Protein AF-A0A3M1NI95-F1 (afdb_monomer)

Nearest PDB structures (foldseek):
  4edh-assembly1_B  TM=8.062E-01  e=1.170E-06  Pseudomonas aeruginosa PAO1
  1w2h-assembly1_B  TM=7.135E-01  e=4.133E-06  Mycobacterium tuberculosis
  1w2g-assembly1_B  TM=7.430E-01  e=1.051E-05  Mycobacterium tuberculosis
  1n5l-assembly1_B  TM=7.198E-01  e=1.721E-05  Mycobacterium tuberculosis
  1g3u-assembly1_A  TM=6.664E-01  e=3.513E-05  Mycobacterium tuberculosis

Mean predicted aligned error: 12.53 Å

Sequence (390 aa):
MKERPNIYFAAPVSAKGDNDLARRVIRLLSKYGNVLTRHIGRKDVREFEARNRVRGVNIHDRDIDEWLLGRADCLVALNAYPSDGKGYEIAIATREKKIPTLLLYPEGMRTSWLLEDSPSPYLMIRTYSDRTLPEVIQRFFDLRMGSNVLKNLVMVDGTDVSGKGTIIDHFGSLARERGQTVFDMRSFQKEHKVYPEEWLLEPFDVILACEPTYAGVGNDIRREKIAQNSRRYTAEEVAETFSADRATLYRRVWIPNQEKAGFVERGVSTSLAYQIIQAQFQGEELSEEKVMSLAGNRLALNNPPGLLIITTCDPEEIMRRMSSREKQDNCIFETAEFQAALVERYRSPDFARIFEDRGTKVAYIDTTSQVIPDTKRAAQEILDRYIKNF

Solvent-accessible surface area (backbone atoms only — not comparable to full-atom values): 21377 Å² total; per-residue (Å²): 126,88,79,62,46,28,28,34,55,44,64,60,93,50,101,83,46,60,36,64,58,45,35,51,50,51,60,58,48,50,77,70,23,43,57,73,46,59,61,66,32,37,92,55,35,66,64,49,50,54,53,39,45,76,72,68,49,55,62,61,56,46,52,46,50,52,37,47,70,64,55,37,57,28,38,40,35,48,49,82,56,93,55,85,62,57,62,55,54,50,46,44,37,42,68,74,67,59,26,44,29,42,40,40,28,43,65,94,62,81,79,56,64,74,65,73,70,46,84,49,93,30,61,44,81,45,71,28,49,91,82,43,42,66,56,54,53,48,50,48,39,44,73,67,73,35,52,45,44,29,64,42,26,36,32,31,36,62,58,80,92,35,50,45,67,62,46,49,54,46,54,58,46,53,40,44,77,71,73,43,41,72,41,53,48,50,59,50,10,63,74,68,46,44,78,80,57,67,80,76,51,65,85,37,48,29,41,37,44,44,56,70,34,52,22,64,56,11,35,48,38,58,69,57,76,73,31,98,59,95,77,85,76,55,34,64,60,52,44,52,49,54,18,53,30,44,39,49,50,40,65,66,47,51,68,78,45,51,87,31,34,31,38,27,33,38,50,64,68,47,49,72,42,52,30,43,54,43,10,60,78,70,75,47,94,63,55,68,68,58,60,46,63,34,72,17,29,39,50,43,60,48,40,22,38,26,30,38,37,39,26,37,51,47,48,68,59,40,50,55,61,50,65,76,39,85,84,72,90,84,52,73,78,76,37,64,69,46,44,38,52,46,46,53,46,72,69,32,67,70,55,49,44,67,41,44,79,34,65,21,42,77,45,78,44,76,42,57,95,54,54,71,71,56,55,47,50,54,51,48,58,51,43,59,70,73,48,76,84,118

Radius of gyration: 24.83 Å; Cα contacts (8 Å, |Δi|>4): 636; chains: 1; bounding box: 57×44×72 Å

Structure (mmCIF, N/CA/C/O backbone):
data_AF-A0A3M1NI95-F1
#
_entry.id   AF-A0A3M1NI95-F1
#
loop_
_atom_site.group_PDB
_atom_site.id
_atom_sit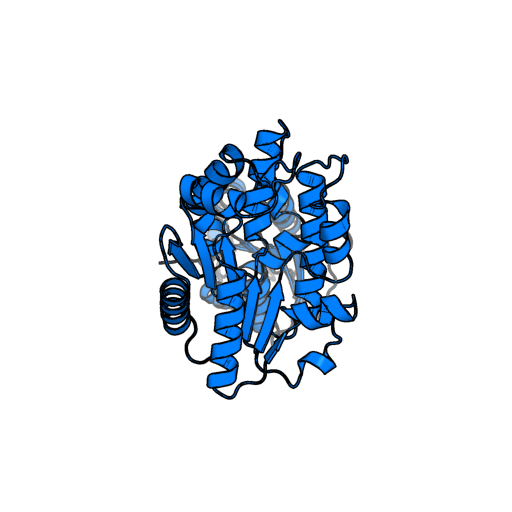e.type_symbol
_atom_site.label_atom_id
_atom_site.label_alt_id
_atom_site.label_comp_id
_atom_site.label_asym_id
_atom_site.label_entity_id
_atom_site.label_seq_id
_atom_site.pdbx_PDB_ins_code
_atom_site.Cartn_x
_atom_site.Cartn_y
_atom_site.Cartn_z
_atom_site.occupancy
_atom_site.B_iso_or_equiv
_atom_site.auth_seq_id
_atom_site.auth_comp_id
_atom_site.auth_asym_id
_atom_site.auth_atom_id
_atom_site.pdbx_PDB_model_num
ATOM 1 N N . MET A 1 1 ? -7.270 9.181 -18.927 1.00 31.56 1 MET A N 1
ATOM 2 C CA . MET A 1 1 ? -6.742 7.850 -19.313 1.00 31.56 1 MET A CA 1
ATOM 3 C C . MET A 1 1 ? -5.409 7.696 -18.611 1.00 31.56 1 MET A C 1
ATOM 5 O O . MET A 1 1 ? -4.652 8.653 -18.666 1.00 31.56 1 MET A O 1
ATOM 9 N N . LYS A 1 2 ? -5.138 6.581 -17.920 1.00 45.91 2 LYS A N 1
ATOM 10 C CA . LYS A 1 2 ? -3.825 6.372 -17.285 1.00 45.91 2 LYS A CA 1
ATOM 11 C C . LYS A 1 2 ? -2.769 6.412 -18.393 1.00 45.91 2 LYS A C 1
ATOM 13 O O . LYS A 1 2 ? -2.905 5.676 -19.375 1.00 45.91 2 LYS A O 1
ATOM 18 N N . GLU A 1 3 ? -1.824 7.338 -18.301 1.00 61.62 3 GLU A N 1
ATOM 19 C CA . GLU A 1 3 ? -0.810 7.512 -19.336 1.00 61.62 3 GLU A CA 1
ATOM 20 C C . GLU A 1 3 ? 0.040 6.236 -19.397 1.00 61.62 3 GLU A C 1
ATOM 22 O O . GLU A 1 3 ? 0.391 5.652 -18.371 1.00 61.62 3 GLU A O 1
ATOM 27 N N . ARG A 1 4 ? 0.256 5.709 -20.606 1.00 80.69 4 ARG A N 1
ATOM 28 C CA . ARG A 1 4 ? 1.030 4.475 -20.785 1.00 80.69 4 ARG A CA 1
ATOM 29 C C . ARG A 1 4 ? 2.500 4.776 -20.473 1.00 80.69 4 ARG A C 1
ATOM 31 O O . ARG A 1 4 ? 3.005 5.735 -21.053 1.00 80.69 4 ARG A O 1
ATOM 38 N N . PRO A 1 5 ? 3.198 3.952 -19.667 1.00 88.94 5 PRO A N 1
ATOM 39 C CA . PRO A 1 5 ? 4.569 4.244 -19.268 1.00 88.94 5 PRO A CA 1
ATOM 40 C C . PRO A 1 5 ? 5.492 4.315 -20.484 1.00 88.94 5 PRO A C 1
ATOM 42 O O . PRO A 1 5 ? 5.379 3.509 -21.413 1.00 88.94 5 PRO A O 1
ATOM 45 N N . ASN A 1 6 ? 6.429 5.249 -20.475 1.00 95.44 6 ASN A N 1
ATOM 46 C CA . ASN A 1 6 ? 7.525 5.316 -21.422 1.00 95.44 6 ASN A CA 1
ATOM 47 C C . ASN A 1 6 ? 8.596 4.288 -21.038 1.00 95.44 6 ASN A C 1
ATOM 49 O O . ASN A 1 6 ? 9.138 4.297 -19.935 1.00 95.44 6 ASN A O 1
ATOM 53 N N . ILE A 1 7 ? 8.916 3.393 -21.965 1.00 97.06 7 ILE A N 1
ATOM 54 C CA . ILE A 1 7 ? 9.865 2.302 -21.758 1.00 97.06 7 ILE A CA 1
ATOM 55 C C . ILE A 1 7 ? 11.147 2.638 -22.515 1.00 97.06 7 ILE A C 1
ATOM 57 O O . ILE A 1 7 ? 11.141 2.710 -23.750 1.00 97.06 7 ILE A O 1
ATOM 61 N N . TYR A 1 8 ? 12.252 2.798 -21.794 1.00 97.38 8 TYR A N 1
ATOM 62 C CA . TYR A 1 8 ? 13.577 2.832 -22.401 1.00 97.38 8 TYR A CA 1
ATOM 63 C C . TYR A 1 8 ? 14.046 1.395 -22.637 1.00 97.38 8 TYR A C 1
ATOM 65 O O . TYR A 1 8 ? 14.264 0.635 -21.694 1.00 97.38 8 TYR A O 1
ATOM 73 N N . PHE A 1 9 ? 14.152 0.982 -23.898 1.00 95.94 9 PHE A N 1
ATOM 74 C CA . PHE A 1 9 ? 14.623 -0.355 -24.249 1.00 95.94 9 PHE A CA 1
ATOM 75 C C . PHE A 1 9 ? 16.087 -0.294 -24.690 1.00 95.94 9 PHE A C 1
ATOM 77 O O . PHE A 1 9 ? 16.399 0.375 -25.670 1.00 95.94 9 PHE A O 1
ATOM 84 N N . ALA A 1 10 ? 16.970 -1.006 -23.997 1.00 92.81 10 ALA A N 1
ATOM 85 C CA . ALA A 1 10 ? 18.390 -1.081 -24.324 1.00 92.81 10 ALA A CA 1
ATOM 86 C C . ALA A 1 10 ? 18.716 -2.449 -24.934 1.00 92.81 10 ALA A C 1
ATOM 88 O O . ALA A 1 10 ? 18.444 -3.489 -24.333 1.00 92.81 10 ALA A O 1
ATOM 89 N N . ALA A 1 11 ? 19.321 -2.483 -26.119 1.00 88.88 11 ALA A N 1
ATOM 90 C CA . ALA A 1 11 ? 19.783 -3.720 -26.748 1.00 88.88 11 ALA A CA 1
ATOM 91 C C . ALA A 1 11 ? 21.025 -3.447 -27.613 1.00 88.88 11 ALA A C 1
ATOM 93 O O . ALA A 1 11 ? 21.225 -2.319 -28.061 1.00 88.88 11 ALA A O 1
ATOM 94 N N . PRO A 1 12 ? 21.890 -4.450 -27.848 1.00 77.31 12 PRO A N 1
ATOM 95 C CA . PRO A 1 12 ? 23.127 -4.237 -28.588 1.00 77.31 12 PRO A CA 1
ATOM 96 C C . PRO A 1 12 ? 22.855 -3.892 -30.060 1.00 77.31 12 PRO A C 1
ATOM 98 O O . PRO A 1 12 ? 22.211 -4.655 -30.775 1.00 77.31 12 PRO A O 1
ATOM 101 N N . VAL A 1 13 ? 23.444 -2.790 -30.532 1.00 72.44 13 VAL A N 1
ATOM 102 C CA . VAL A 1 13 ? 23.432 -2.348 -31.940 1.00 72.44 13 VAL A CA 1
ATOM 103 C C . VAL A 1 13 ? 24.677 -2.903 -32.674 1.00 72.44 13 VAL A C 1
ATOM 105 O O . VAL A 1 13 ? 25.502 -2.177 -33.239 1.00 72.44 13 VAL A O 1
ATOM 108 N N . SER A 1 14 ? 24.905 -4.221 -32.614 1.00 58.75 14 SER A N 1
ATOM 109 C CA . SER A 1 14 ? 26.115 -4.868 -33.167 1.00 58.75 14 SER A CA 1
ATOM 110 C C . SER A 1 14 ? 25.883 -5.522 -34.544 1.00 58.75 14 SER A C 1
ATOM 112 O O . SER A 1 14 ? 24.751 -5.774 -34.938 1.00 58.75 14 SER A O 1
ATOM 114 N N . ALA A 1 15 ? 26.960 -5.818 -35.293 1.00 49.28 15 ALA A N 1
ATOM 115 C CA . ALA A 1 15 ? 26.909 -6.431 -36.635 1.00 49.28 15 ALA A CA 1
ATOM 116 C C . ALA A 1 15 ? 26.359 -7.871 -36.634 1.00 49.28 15 ALA A C 1
ATOM 118 O O . ALA A 1 15 ? 26.000 -8.396 -37.681 1.00 49.28 15 ALA A O 1
ATOM 119 N N . LYS A 1 16 ? 26.332 -8.507 -35.455 1.00 52.06 16 LYS A N 1
ATOM 120 C CA . LYS A 1 16 ? 25.812 -9.858 -35.200 1.00 52.06 16 LYS A CA 1
ATOM 121 C C . LYS A 1 16 ? 24.515 -9.833 -34.376 1.00 52.06 16 LYS A C 1
ATOM 123 O O . LYS A 1 16 ? 24.073 -10.874 -33.904 1.00 52.06 16 LYS A O 1
ATOM 128 N N . GLY A 1 17 ? 23.948 -8.647 -34.140 1.00 55.38 17 GLY A N 1
ATOM 129 C CA . GLY A 1 17 ? 22.738 -8.480 -33.348 1.00 55.38 17 GLY A CA 1
ATOM 130 C C . GLY A 1 17 ? 21.548 -9.121 -34.049 1.00 55.38 17 GLY A C 1
ATOM 131 O O . GLY A 1 17 ? 21.257 -8.815 -35.205 1.00 55.38 17 GLY A O 1
ATOM 132 N N . ASP A 1 18 ? 20.856 -10.006 -33.338 1.00 64.88 18 ASP A N 1
ATOM 133 C CA . ASP A 1 18 ? 19.579 -10.540 -33.785 1.00 64.88 18 ASP A CA 1
ATOM 134 C C . ASP A 1 18 ? 18.522 -9.425 -33.695 1.00 64.88 18 ASP A C 1
ATOM 136 O O . ASP A 1 18 ? 17.809 -9.257 -32.698 1.00 64.88 18 ASP A O 1
ATOM 140 N N . ASN A 1 19 ? 18.457 -8.609 -34.750 1.00 75.38 19 ASN A N 1
ATOM 141 C CA . ASN A 1 19 ? 17.463 -7.551 -34.882 1.00 75.38 19 ASN A CA 1
ATOM 142 C C . ASN A 1 19 ? 16.031 -8.123 -34.815 1.00 75.38 19 ASN A C 1
ATOM 144 O O . ASN A 1 19 ? 15.095 -7.375 -34.524 1.00 75.38 19 ASN A O 1
ATOM 148 N N . ASP A 1 20 ? 15.830 -9.424 -35.060 1.00 84.88 20 ASP A N 1
ATOM 149 C CA . ASP A 1 20 ? 14.523 -10.071 -34.951 1.00 84.88 20 ASP A CA 1
ATOM 150 C C . ASP A 1 20 ? 14.140 -10.295 -33.484 1.00 84.88 20 ASP A C 1
ATOM 152 O O . ASP A 1 20 ? 12.997 -10.001 -33.106 1.00 84.88 20 ASP A O 1
ATOM 156 N N . LEU A 1 21 ? 15.091 -10.688 -32.632 1.00 87.69 21 LEU A N 1
ATOM 157 C CA . LEU A 1 21 ? 14.898 -10.744 -31.181 1.00 87.69 21 LEU A CA 1
ATOM 158 C C . LEU A 1 21 ? 14.604 -9.354 -30.599 1.00 87.69 21 LEU A C 1
ATOM 160 O O . LEU A 1 21 ? 13.631 -9.196 -29.857 1.00 87.69 21 LEU A O 1
ATOM 164 N N . ALA A 1 22 ? 15.365 -8.323 -30.984 1.00 89.94 22 ALA A N 1
ATOM 165 C CA . ALA A 1 22 ? 15.102 -6.948 -30.548 1.00 89.94 22 ALA A CA 1
ATOM 166 C C . ALA A 1 22 ? 13.694 -6.478 -30.967 1.00 89.94 22 ALA A C 1
ATOM 168 O O . ALA A 1 22 ? 12.934 -5.975 -30.135 1.00 89.94 22 ALA A O 1
ATOM 169 N N . ARG A 1 23 ? 13.275 -6.723 -32.222 1.00 91.38 23 ARG A N 1
ATOM 170 C CA . ARG A 1 23 ? 11.891 -6.449 -32.672 1.00 91.38 23 ARG A CA 1
ATOM 171 C C . ARG A 1 23 ? 10.854 -7.223 -31.879 1.00 91.38 23 ARG A C 1
ATOM 173 O O . ARG A 1 23 ? 9.775 -6.698 -31.603 1.00 91.38 23 ARG A O 1
ATOM 180 N N . ARG A 1 24 ? 11.119 -8.491 -31.568 1.00 92.25 24 ARG A N 1
ATOM 181 C CA . ARG A 1 24 ? 10.205 -9.326 -30.786 1.00 92.25 24 ARG A CA 1
ATOM 182 C C . ARG A 1 24 ? 10.018 -8.755 -29.385 1.00 92.25 24 ARG A C 1
ATOM 184 O O . ARG A 1 24 ? 8.871 -8.605 -28.970 1.00 92.25 24 ARG A O 1
ATOM 191 N N . VAL A 1 25 ? 11.099 -8.374 -28.707 1.00 93.94 25 VAL A N 1
ATOM 192 C CA . VAL A 1 25 ? 11.025 -7.730 -27.389 1.00 93.94 25 VAL A CA 1
ATOM 193 C C . VAL A 1 25 ? 10.276 -6.401 -27.482 1.00 93.94 25 VAL A C 1
ATOM 195 O O . VAL A 1 25 ? 9.321 -6.209 -26.738 1.00 93.94 25 VAL A O 1
ATOM 198 N N . ILE A 1 26 ? 10.581 -5.538 -28.456 1.00 95.38 26 ILE A N 1
ATOM 199 C CA . ILE A 1 26 ? 9.852 -4.271 -28.663 1.00 95.38 26 ILE A CA 1
ATOM 200 C C . ILE A 1 26 ? 8.344 -4.506 -28.854 1.00 95.38 26 ILE A C 1
ATOM 202 O O . ILE A 1 26 ? 7.532 -3.772 -28.286 1.00 95.38 26 ILE A O 1
ATOM 206 N N . ARG A 1 27 ? 7.944 -5.543 -29.605 1.00 95.31 27 ARG A N 1
ATOM 207 C CA . ARG A 1 27 ? 6.526 -5.920 -29.768 1.00 95.31 27 ARG A CA 1
ATOM 208 C C . ARG A 1 27 ? 5.880 -6.360 -28.455 1.00 95.31 27 ARG A C 1
ATOM 210 O O . ARG A 1 27 ? 4.727 -6.012 -28.217 1.00 95.31 27 ARG A O 1
ATOM 217 N N . LEU A 1 28 ? 6.596 -7.108 -27.613 1.00 95.38 28 LEU A N 1
ATOM 218 C CA . LEU A 1 28 ? 6.112 -7.491 -26.283 1.00 95.38 28 LEU A CA 1
ATOM 219 C C . LEU A 1 28 ? 5.969 -6.262 -25.375 1.00 95.38 28 LEU A C 1
ATOM 221 O O . LEU A 1 28 ? 4.907 -6.066 -24.794 1.00 95.38 28 LEU A O 1
ATOM 225 N N . LEU A 1 29 ? 6.988 -5.403 -25.322 1.00 96.12 29 LEU A N 1
ATOM 226 C CA . LEU A 1 29 ? 7.007 -4.184 -24.505 1.00 96.12 29 LEU A CA 1
ATOM 227 C C . LEU A 1 29 ? 5.915 -3.185 -24.904 1.00 96.12 29 LEU A C 1
ATOM 229 O O . LEU A 1 29 ? 5.295 -2.568 -24.043 1.00 96.12 29 LEU A O 1
ATOM 233 N N . SER A 1 30 ? 5.608 -3.085 -26.199 1.00 94.62 30 SER A N 1
ATOM 234 C CA . SER A 1 30 ? 4.565 -2.187 -26.721 1.00 94.62 30 SER A CA 1
ATOM 235 C C . SER A 1 30 ? 3.151 -2.516 -26.213 1.00 94.62 30 SER A C 1
ATOM 237 O O . SER A 1 30 ? 2.248 -1.686 -26.331 1.00 94.62 30 SER A O 1
ATOM 239 N N . LYS A 1 31 ? 2.936 -3.714 -25.648 1.00 92.00 31 LYS A N 1
ATOM 240 C CA . LYS A 1 31 ? 1.683 -4.070 -24.963 1.00 92.00 31 LYS A CA 1
ATOM 241 C C . LYS A 1 31 ? 1.523 -3.332 -23.630 1.00 92.00 31 LYS A C 1
ATOM 243 O O . LYS A 1 31 ? 0.394 -3.053 -23.240 1.00 92.00 31 LYS A O 1
ATOM 248 N N . TYR A 1 32 ? 2.634 -3.006 -22.971 1.00 88.12 32 TYR A N 1
ATOM 249 C CA . TYR A 1 32 ? 2.670 -2.422 -21.629 1.00 88.12 32 TYR A CA 1
ATOM 250 C C . TYR A 1 32 ? 2.889 -0.909 -21.639 1.00 88.12 32 TYR A C 1
ATOM 252 O O . TYR A 1 32 ? 2.417 -0.225 -20.738 1.00 88.12 32 TYR A O 1
ATOM 260 N N . GLY A 1 33 ? 3.562 -0.365 -22.657 1.00 91.00 33 GLY A N 1
ATOM 261 C CA . GLY A 1 33 ? 3.928 1.048 -22.666 1.00 91.00 33 GLY A CA 1
ATOM 262 C C . GLY A 1 33 ? 4.409 1.583 -24.011 1.00 91.00 33 GLY A C 1
ATOM 263 O O . GLY A 1 33 ? 4.447 0.880 -25.024 1.00 91.00 33 GLY A O 1
ATOM 264 N N . ASN A 1 34 ? 4.776 2.860 -24.022 1.00 94.56 34 ASN A N 1
ATOM 265 C CA . ASN A 1 34 ? 5.398 3.517 -25.156 1.00 94.56 34 ASN A CA 1
ATOM 266 C C . ASN A 1 34 ? 6.912 3.261 -25.163 1.00 94.56 34 ASN A C 1
ATOM 268 O O . ASN A 1 34 ? 7.656 3.882 -24.416 1.00 94.56 34 ASN A O 1
ATOM 272 N N . VAL A 1 35 ? 7.394 2.377 -26.036 1.00 96.75 35 VAL A N 1
ATOM 273 C CA . VAL A 1 35 ? 8.843 2.173 -26.194 1.00 96.75 35 VAL A CA 1
ATOM 274 C C . VAL A 1 35 ? 9.465 3.412 -26.855 1.00 96.75 35 VAL A C 1
ATOM 276 O O . VAL A 1 35 ? 9.059 3.762 -27.964 1.00 96.75 35 VAL A O 1
ATOM 279 N N . LEU A 1 36 ? 10.427 4.064 -26.196 1.00 95.94 36 LEU A N 1
ATOM 280 C CA . LEU A 1 36 ? 11.111 5.268 -26.699 1.00 95.94 36 LEU A CA 1
ATOM 281 C C . LEU A 1 36 ? 12.119 4.916 -27.805 1.00 95.94 36 LEU A C 1
ATOM 283 O O . LEU A 1 36 ? 12.178 5.550 -28.855 1.00 95.94 36 LEU A O 1
ATOM 287 N N . THR A 1 37 ? 12.840 3.814 -27.623 1.00 93.88 37 THR A N 1
ATOM 288 C CA . THR A 1 37 ? 13.950 3.371 -28.478 1.00 93.88 37 THR A CA 1
ATOM 289 C C . THR A 1 37 ? 13.526 2.331 -29.528 1.00 93.88 37 THR A C 1
ATOM 291 O O . THR A 1 37 ? 14.266 1.411 -29.875 1.00 93.88 37 THR A O 1
ATOM 294 N N . ARG A 1 38 ? 12.312 2.451 -30.095 1.00 92.25 38 ARG A N 1
ATOM 295 C CA . ARG A 1 38 ? 11.772 1.478 -31.085 1.00 92.25 38 ARG A CA 1
ATOM 296 C C . ARG A 1 38 ? 12.671 1.274 -32.304 1.00 92.25 38 ARG A C 1
ATOM 298 O O . ARG A 1 38 ? 12.636 0.209 -32.920 1.00 92.25 38 ARG A O 1
ATOM 305 N N . HIS A 1 39 ? 13.445 2.295 -32.670 1.00 90.12 39 HIS A N 1
ATOM 306 C CA . HIS A 1 39 ? 14.356 2.264 -33.811 1.00 90.12 39 HIS A CA 1
ATOM 307 C C . HIS A 1 39 ? 15.451 1.191 -33.661 1.00 90.12 39 HIS A C 1
ATOM 309 O O . HIS A 1 39 ? 15.935 0.704 -34.679 1.00 90.12 39 HIS A O 1
ATOM 315 N N . ILE A 1 40 ? 15.758 0.733 -32.439 1.00 89.31 40 ILE A N 1
ATOM 316 C CA . ILE A 1 40 ? 16.701 -0.370 -32.186 1.00 89.31 40 ILE A CA 1
ATOM 317 C C . ILE A 1 40 ? 16.257 -1.672 -32.867 1.00 89.31 40 ILE A C 1
ATOM 319 O O . ILE A 1 40 ? 17.081 -2.474 -33.291 1.00 89.31 40 ILE A O 1
ATOM 323 N N . GLY A 1 41 ? 14.950 -1.879 -33.047 1.00 87.75 41 GLY A N 1
ATOM 324 C CA . GLY A 1 41 ? 14.437 -3.034 -33.780 1.00 87.75 41 GLY A CA 1
ATOM 325 C C . GLY A 1 41 ? 14.644 -2.953 -35.296 1.00 87.75 41 GLY A C 1
ATOM 326 O O . GLY A 1 41 ? 14.310 -3.897 -36.006 1.00 87.75 41 GLY A O 1
ATOM 327 N N . ARG A 1 42 ? 15.122 -1.849 -35.871 1.00 88.50 42 ARG A N 1
ATOM 328 C CA . ARG A 1 42 ? 15.210 -1.713 -37.333 1.00 88.50 42 ARG A CA 1
ATOM 329 C C . ARG A 1 42 ? 16.228 -2.685 -37.936 1.00 88.50 42 ARG A C 1
ATOM 331 O O . ARG A 1 42 ? 17.260 -2.965 -37.344 1.00 88.50 42 ARG A O 1
ATOM 338 N N . LYS A 1 43 ? 15.943 -3.192 -39.145 1.00 85.19 43 LYS A N 1
ATOM 339 C CA . LYS A 1 43 ? 16.938 -3.959 -39.925 1.00 85.19 43 LYS A CA 1
ATOM 340 C C . LYS A 1 43 ? 18.146 -3.085 -40.273 1.00 85.19 43 LYS A C 1
ATOM 342 O O . LYS A 1 43 ? 19.265 -3.569 -40.214 1.00 85.19 43 LYS A O 1
ATOM 347 N N . ASP A 1 44 ? 17.885 -1.814 -40.579 1.00 87.25 44 ASP A N 1
ATOM 348 C CA . ASP A 1 44 ? 18.850 -0.784 -40.970 1.00 87.25 44 ASP A CA 1
ATOM 349 C C . ASP A 1 44 ? 19.266 0.120 -39.792 1.00 87.25 44 ASP A C 1
ATOM 351 O O . ASP A 1 44 ? 19.529 1.305 -39.985 1.00 87.25 44 ASP A O 1
ATOM 355 N N . VAL A 1 45 ? 19.246 -0.378 -38.544 1.00 87.00 45 VAL A N 1
ATOM 356 C CA . VAL A 1 45 ? 19.486 0.460 -37.348 1.00 87.00 45 VAL A CA 1
ATOM 357 C C . VAL A 1 45 ? 20.835 1.188 -37.407 1.00 87.00 45 VAL A C 1
ATOM 359 O O . VAL A 1 45 ? 20.940 2.338 -36.992 1.00 87.00 45 VAL A O 1
ATOM 362 N N . ARG A 1 46 ? 21.860 0.569 -37.998 1.00 84.19 46 ARG A N 1
ATOM 363 C CA . ARG A 1 46 ? 23.195 1.167 -38.127 1.00 84.19 46 ARG A CA 1
ATOM 364 C C . ARG A 1 46 ? 23.220 2.295 -39.143 1.00 84.19 46 ARG A C 1
ATOM 366 O O . ARG A 1 46 ? 23.741 3.364 -38.846 1.00 84.19 46 ARG A O 1
ATOM 373 N N . GLU A 1 47 ? 22.639 2.082 -40.317 1.00 88.00 47 GLU A N 1
ATOM 374 C CA . GLU A 1 47 ? 22.515 3.112 -41.347 1.00 88.00 47 GLU A CA 1
ATOM 375 C C . GLU A 1 47 ? 21.588 4.239 -40.883 1.00 88.00 47 GLU A C 1
ATOM 377 O O . GLU A 1 47 ? 21.767 5.401 -41.248 1.00 88.00 47 GLU A O 1
ATOM 382 N N . PHE A 1 48 ? 20.579 3.914 -40.076 1.00 87.25 48 PHE A N 1
ATOM 383 C CA . PHE A 1 48 ? 19.720 4.889 -39.420 1.00 87.25 48 PHE A CA 1
ATOM 384 C C . PHE A 1 48 ? 20.517 5.768 -38.445 1.00 87.25 48 PHE A C 1
ATOM 386 O O . PHE A 1 48 ? 20.497 6.989 -38.600 1.00 87.25 48 PHE A O 1
ATOM 393 N N . GLU A 1 49 ? 21.285 5.181 -37.521 1.00 88.12 49 GLU A N 1
ATOM 394 C CA . GLU A 1 49 ? 22.095 5.966 -36.580 1.00 88.12 49 GLU A CA 1
ATOM 395 C C . GLU A 1 49 ? 23.235 6.724 -37.262 1.00 88.12 49 GLU A C 1
ATOM 397 O O . GLU A 1 49 ? 23.478 7.885 -36.943 1.00 88.12 49 GLU A O 1
ATOM 402 N N . ALA A 1 50 ? 23.890 6.135 -38.265 1.00 87.38 50 ALA A N 1
ATOM 403 C CA . ALA A 1 50 ? 24.912 6.829 -39.045 1.00 87.38 50 ALA A CA 1
ATOM 404 C C . ALA A 1 50 ? 24.342 8.080 -39.736 1.00 87.38 50 ALA A C 1
ATOM 406 O O . ALA A 1 50 ? 24.941 9.153 -39.663 1.00 87.38 50 ALA A O 1
ATOM 407 N N . ARG A 1 51 ? 23.149 7.979 -40.342 1.00 89.94 51 ARG A N 1
ATOM 408 C CA . ARG A 1 51 ? 22.457 9.134 -40.938 1.00 89.94 51 ARG A CA 1
ATOM 409 C C . ARG A 1 51 ? 22.082 10.188 -39.900 1.00 89.94 51 ARG A C 1
ATOM 411 O O . ARG A 1 51 ? 22.200 11.373 -40.198 1.00 89.94 51 ARG A O 1
ATOM 418 N N . ASN A 1 52 ? 21.648 9.784 -38.707 1.00 88.06 52 ASN A N 1
ATOM 419 C CA . ASN A 1 52 ? 21.335 10.722 -37.626 1.00 88.06 52 ASN A CA 1
ATOM 420 C C . ASN A 1 52 ? 22.581 11.489 -37.171 1.00 88.06 52 ASN A C 1
ATOM 422 O O . ASN A 1 52 ? 22.527 12.711 -37.064 1.00 88.06 52 ASN A O 1
ATOM 426 N N . ARG A 1 53 ? 23.721 10.807 -37.005 1.00 87.00 53 ARG A N 1
ATOM 427 C CA . ARG A 1 53 ? 24.992 11.462 -36.650 1.00 87.00 53 ARG A CA 1
ATOM 428 C C . ARG A 1 53 ? 25.435 12.467 -37.710 1.00 87.00 53 ARG A C 1
ATOM 430 O O . ARG A 1 53 ? 25.811 13.580 -37.367 1.00 87.00 53 ARG A O 1
ATOM 437 N N . VAL A 1 54 ? 25.327 12.114 -38.995 1.00 90.44 54 VAL A N 1
ATOM 438 C CA . VAL A 1 54 ? 25.625 13.042 -40.107 1.00 90.44 54 VAL A CA 1
ATOM 439 C C . VAL A 1 54 ? 24.697 14.263 -40.093 1.00 90.44 54 VAL A C 1
ATOM 441 O O . VAL A 1 54 ? 25.110 15.354 -40.470 1.00 90.44 54 VAL A O 1
ATOM 444 N N . ARG A 1 55 ? 23.456 14.108 -39.620 1.00 90.12 55 ARG A N 1
ATOM 445 C CA . ARG A 1 55 ? 22.487 15.203 -39.444 1.00 90.12 55 ARG A CA 1
ATOM 446 C C . ARG A 1 55 ? 22.686 16.010 -38.155 1.00 90.12 55 ARG A C 1
ATOM 448 O O . ARG A 1 55 ? 21.848 16.851 -37.851 1.00 90.12 55 ARG A O 1
ATOM 455 N N . GLY A 1 56 ? 23.767 15.767 -37.412 1.00 88.94 56 GLY A N 1
ATOM 456 C CA . GLY A 1 56 ? 24.103 16.502 -36.193 1.00 88.94 56 GLY A CA 1
ATOM 457 C C . GLY A 1 56 ? 23.418 15.990 -34.925 1.00 88.94 56 GLY A C 1
ATOM 458 O O . GLY A 1 56 ? 23.504 16.649 -33.896 1.00 88.94 56 GLY A O 1
ATOM 459 N N . VAL A 1 57 ? 22.754 14.828 -34.963 1.00 88.94 57 VAL A N 1
ATOM 460 C CA . VAL A 1 57 ? 22.174 14.231 -33.751 1.00 88.94 57 VAL A CA 1
ATOM 461 C C . VAL A 1 57 ? 23.297 13.699 -32.865 1.00 88.94 57 VAL A C 1
ATOM 463 O O . VAL A 1 57 ? 24.012 12.765 -33.249 1.00 88.94 57 VAL A O 1
ATOM 466 N N . ASN A 1 58 ? 23.413 14.257 -31.661 1.00 92.00 58 ASN A N 1
ATOM 467 C CA . ASN A 1 58 ? 24.193 13.653 -30.594 1.00 92.00 58 ASN A CA 1
ATOM 468 C C . ASN A 1 58 ? 23.380 12.507 -29.975 1.00 92.00 58 ASN A C 1
ATOM 470 O O . ASN A 1 58 ? 22.311 12.722 -29.411 1.00 92.00 58 ASN A O 1
ATOM 474 N N . ILE A 1 59 ? 23.865 11.274 -30.137 1.00 85.69 59 ILE A N 1
ATOM 475 C CA . ILE A 1 59 ? 23.168 10.079 -29.641 1.00 85.69 59 ILE A CA 1
ATOM 476 C C . ILE A 1 59 ? 23.160 10.057 -28.113 1.00 85.69 59 ILE A C 1
ATOM 478 O O . ILE A 1 59 ? 22.187 9.590 -27.540 1.00 85.69 59 ILE A O 1
ATOM 482 N N . HIS A 1 60 ? 24.213 10.558 -27.458 1.00 89.94 60 HIS A N 1
ATOM 483 C CA . HIS A 1 60 ? 24.265 10.570 -25.997 1.00 89.94 60 HIS A CA 1
ATOM 484 C C . HIS A 1 60 ? 23.187 11.503 -25.436 1.00 89.94 60 HIS A C 1
ATOM 486 O O . HIS A 1 60 ? 22.312 11.012 -24.735 1.00 89.94 60 HIS A O 1
ATOM 492 N N . ASP A 1 61 ? 23.153 12.770 -25.856 1.00 92.00 61 ASP A N 1
ATOM 493 C CA . ASP A 1 61 ? 22.150 13.740 -25.388 1.00 92.00 61 ASP A CA 1
ATOM 494 C C . ASP A 1 61 ? 20.714 13.251 -25.664 1.00 92.00 61 ASP A C 1
ATOM 496 O O . ASP A 1 61 ? 19.833 13.306 -24.809 1.00 92.00 61 ASP A O 1
ATOM 500 N N . ARG A 1 62 ? 20.467 12.685 -26.851 1.00 93.19 62 ARG A N 1
ATOM 501 C CA . ARG A 1 62 ? 19.147 12.146 -27.207 1.00 93.19 62 ARG A CA 1
ATOM 502 C C . ARG A 1 62 ? 18.761 10.938 -26.347 1.00 93.19 62 ARG A C 1
ATOM 504 O O . ARG A 1 62 ? 17.657 10.876 -25.809 1.00 93.19 62 ARG A O 1
ATOM 511 N N . ASP A 1 63 ? 19.628 9.936 -26.264 1.00 92.56 63 ASP A N 1
ATOM 512 C CA . ASP A 1 63 ? 19.281 8.660 -25.639 1.00 92.56 63 ASP A CA 1
ATOM 513 C C . ASP A 1 63 ? 19.322 8.773 -24.110 1.00 92.56 63 ASP A C 1
ATOM 515 O O . ASP A 1 63 ? 18.423 8.284 -23.422 1.00 92.56 63 ASP A O 1
ATOM 519 N N . ILE A 1 64 ? 20.324 9.462 -23.570 1.00 94.12 64 ILE A N 1
ATOM 520 C CA . ILE A 1 64 ? 20.513 9.627 -22.133 1.00 94.12 64 ILE A CA 1
ATOM 521 C C . ILE A 1 64 ? 19.689 10.793 -21.603 1.00 94.12 64 ILE A C 1
ATOM 523 O O . ILE A 1 64 ? 18.825 10.557 -20.761 1.00 94.12 64 ILE A O 1
ATOM 527 N N . ASP A 1 65 ? 19.892 12.016 -22.089 1.00 92.75 65 ASP A N 1
ATOM 528 C CA . ASP A 1 65 ? 19.263 13.190 -21.475 1.00 92.75 65 ASP A CA 1
ATOM 529 C C . ASP A 1 65 ? 17.782 13.290 -21.843 1.00 92.75 65 ASP A C 1
ATOM 531 O O . ASP A 1 65 ? 16.921 13.374 -20.963 1.00 92.75 65 ASP A O 1
ATOM 535 N N . GLU A 1 66 ? 17.442 13.217 -23.132 1.00 94.31 66 GLU A N 1
ATOM 536 C CA . GLU A 1 66 ? 16.050 13.384 -23.564 1.00 94.31 66 GLU A CA 1
ATOM 537 C C . GLU A 1 66 ? 15.189 12.154 -23.258 1.00 94.31 66 GLU A C 1
ATOM 539 O O . GLU A 1 66 ? 14.038 12.284 -22.826 1.00 94.31 66 GLU A O 1
ATOM 544 N N . TRP A 1 67 ? 15.690 10.945 -23.520 1.00 96.06 67 TRP A N 1
ATOM 545 C CA . TRP A 1 67 ? 14.882 9.730 -23.393 1.00 96.06 67 TRP A CA 1
ATOM 546 C C . TRP A 1 67 ? 15.000 9.090 -22.020 1.00 96.06 67 TRP A C 1
ATOM 548 O O . TRP A 1 67 ? 13.982 8.973 -21.328 1.00 96.06 67 TRP A O 1
ATOM 558 N N . LEU A 1 68 ? 16.196 8.659 -21.618 1.00 95.31 68 LEU A N 1
ATOM 559 C CA . LEU A 1 68 ? 16.367 7.932 -20.366 1.00 95.31 68 LEU A CA 1
ATOM 560 C C . LEU A 1 68 ? 16.079 8.830 -19.162 1.00 95.31 68 LEU A C 1
ATOM 562 O O . LEU A 1 68 ? 15.196 8.487 -18.381 1.00 95.31 68 LEU A O 1
ATOM 566 N N . LEU A 1 69 ? 16.746 9.977 -19.031 1.00 91.56 69 LEU A N 1
ATOM 567 C CA . LEU A 1 69 ? 16.576 10.938 -17.938 1.00 91.56 69 LEU A CA 1
ATOM 568 C C . LEU A 1 69 ? 15.280 11.738 -18.075 1.00 91.56 69 LEU A C 1
ATOM 570 O O . LEU A 1 69 ? 14.503 11.799 -17.121 1.00 91.56 69 LEU A O 1
ATOM 574 N N . GLY A 1 70 ? 14.975 12.249 -19.266 1.00 90.56 70 GLY A N 1
ATOM 575 C CA . GLY A 1 70 ? 13.835 13.139 -19.481 1.00 90.56 70 GLY A CA 1
ATOM 576 C C . GLY A 1 70 ? 12.465 12.459 -19.498 1.00 90.56 70 GLY A C 1
ATOM 577 O O . GLY A 1 70 ? 11.487 13.066 -19.070 1.00 90.56 70 GLY A O 1
ATOM 578 N N . ARG A 1 71 ? 12.353 11.215 -19.993 1.00 92.81 71 ARG A N 1
ATOM 579 C CA . ARG A 1 71 ? 11.032 10.647 -20.349 1.00 92.81 71 ARG A CA 1
ATOM 580 C C . ARG A 1 71 ? 10.737 9.239 -19.858 1.00 92.81 71 ARG A C 1
ATOM 582 O O . ARG A 1 71 ? 9.565 8.904 -19.757 1.00 92.81 71 ARG A O 1
ATOM 589 N N . ALA A 1 72 ? 11.741 8.399 -19.620 1.00 95.31 72 ALA A N 1
ATOM 590 C CA . ALA A 1 72 ? 11.516 6.988 -19.299 1.00 95.31 72 ALA A CA 1
ATOM 591 C C . ALA A 1 72 ? 10.914 6.775 -17.899 1.00 95.31 72 ALA A C 1
ATOM 593 O O . ALA A 1 72 ? 11.414 7.330 -16.928 1.00 95.31 72 ALA A O 1
ATOM 594 N N . ASP A 1 73 ? 9.915 5.907 -17.782 1.00 91.88 73 ASP A N 1
ATOM 595 C CA . ASP A 1 73 ? 9.342 5.466 -16.500 1.00 91.88 73 ASP A CA 1
ATOM 596 C C . ASP A 1 73 ? 9.944 4.133 -16.038 1.00 91.88 73 ASP A C 1
ATOM 598 O O . ASP A 1 73 ? 9.917 3.791 -14.859 1.00 91.88 73 ASP A O 1
ATOM 602 N N . CYS A 1 74 ? 10.493 3.359 -16.975 1.00 94.69 74 CYS A N 1
ATOM 603 C CA . CYS A 1 74 ? 11.227 2.131 -16.698 1.00 94.69 74 CYS A CA 1
ATOM 604 C C . CYS A 1 74 ? 12.247 1.829 -17.800 1.00 94.69 74 CYS A C 1
ATOM 606 O O . CYS A 1 74 ? 12.135 2.320 -18.930 1.00 94.69 74 CYS A O 1
ATOM 608 N N . LEU A 1 75 ? 13.225 0.987 -17.467 1.00 97.06 75 LEU A N 1
ATOM 609 C CA . LEU A 1 75 ? 14.227 0.476 -18.393 1.00 97.06 75 LEU A CA 1
ATOM 610 C C . LEU A 1 75 ? 14.083 -1.042 -18.561 1.00 97.06 75 LEU A C 1
ATOM 612 O O . LEU A 1 75 ? 13.935 -1.778 -17.588 1.00 97.06 75 LEU A O 1
ATOM 616 N N . VAL A 1 76 ? 14.183 -1.529 -19.798 1.00 96.25 76 VAL A N 1
ATOM 617 C CA . VAL A 1 76 ? 14.344 -2.960 -20.097 1.00 96.25 76 VAL A CA 1
ATOM 618 C C . VAL A 1 76 ? 15.597 -3.150 -20.948 1.00 96.25 76 VAL A C 1
ATOM 620 O O . VAL A 1 76 ? 15.646 -2.714 -22.093 1.00 96.25 76 VAL A O 1
ATOM 623 N N . ALA A 1 77 ? 16.611 -3.814 -20.400 1.00 94.00 77 ALA A N 1
ATOM 624 C CA . ALA A 1 77 ? 17.878 -4.108 -21.056 1.00 94.00 77 ALA A CA 1
ATOM 625 C C . ALA A 1 77 ? 17.944 -5.571 -21.505 1.00 94.00 77 ALA A C 1
ATOM 627 O O . ALA A 1 77 ? 17.846 -6.493 -20.697 1.00 94.00 77 ALA A O 1
ATOM 628 N N . LEU A 1 78 ? 18.181 -5.790 -22.797 1.00 90.88 78 LEU A N 1
ATOM 629 C CA . LEU A 1 78 ? 18.437 -7.096 -23.391 1.00 90.88 78 LEU A CA 1
ATOM 630 C C . LEU A 1 78 ? 19.945 -7.343 -23.517 1.00 90.88 78 LEU A C 1
ATOM 632 O O . LEU A 1 78 ? 20.646 -6.714 -24.322 1.00 90.88 78 LEU A O 1
ATOM 636 N N . ASN A 1 79 ? 20.457 -8.313 -22.762 1.00 86.69 79 ASN A N 1
ATOM 637 C CA . ASN A 1 79 ? 21.866 -8.684 -22.768 1.00 86.69 79 ASN A CA 1
ATOM 638 C C . ASN A 1 79 ? 22.133 -10.034 -23.448 1.00 86.69 79 ASN A C 1
ATOM 640 O O . ASN A 1 79 ? 22.692 -10.946 -22.856 1.00 86.69 79 ASN A O 1
ATOM 644 N N . ALA A 1 80 ? 21.743 -10.147 -24.723 1.00 75.50 80 ALA A N 1
ATOM 645 C CA . ALA A 1 80 ? 22.086 -11.303 -25.561 1.00 75.50 80 ALA A CA 1
ATOM 646 C C . ALA A 1 80 ? 23.563 -11.318 -26.014 1.00 75.50 80 ALA A C 1
ATOM 648 O O . ALA A 1 80 ? 24.099 -12.369 -26.344 1.00 75.50 80 ALA A O 1
ATOM 649 N N . TYR A 1 81 ? 24.216 -10.149 -26.026 1.00 74.06 81 TYR A N 1
ATOM 650 C CA . TYR A 1 81 ? 25.616 -9.970 -26.416 1.00 74.06 81 TYR A CA 1
ATOM 651 C C . TYR A 1 81 ? 26.283 -8.897 -25.540 1.00 74.06 81 TYR A C 1
ATOM 653 O O . TYR A 1 81 ? 25.591 -7.931 -25.179 1.00 74.06 81 TYR A O 1
ATOM 661 N N . PRO A 1 82 ? 27.600 -9.005 -25.261 1.00 69.25 82 PRO A N 1
ATOM 662 C CA . PRO A 1 82 ? 28.365 -7.961 -24.580 1.00 69.25 82 PRO A CA 1
ATOM 663 C C . PRO A 1 82 ? 28.192 -6.594 -25.253 1.00 69.25 82 PRO A C 1
ATOM 665 O O . PRO A 1 82 ? 28.100 -6.503 -26.478 1.00 69.25 82 PRO A O 1
ATOM 668 N N . SER A 1 83 ? 28.100 -5.533 -24.452 1.00 73.12 83 SER A N 1
ATOM 669 C CA . SER A 1 83 ? 27.911 -4.164 -24.937 1.00 73.12 83 SER A CA 1
ATOM 670 C C . SER A 1 83 ? 28.419 -3.167 -23.907 1.00 73.12 83 SER A C 1
ATOM 672 O O . SER A 1 83 ? 27.953 -3.192 -22.768 1.00 73.12 83 SER A O 1
ATOM 674 N N . ASP A 1 84 ? 29.278 -2.248 -24.338 1.00 69.81 84 ASP A N 1
ATOM 675 C CA . ASP A 1 84 ? 29.927 -1.274 -23.451 1.00 69.81 84 ASP A CA 1
ATOM 676 C C . ASP A 1 84 ? 28.936 -0.234 -22.896 1.00 69.81 84 ASP A C 1
ATOM 678 O O . ASP A 1 84 ? 29.028 0.168 -21.742 1.00 69.81 84 ASP A O 1
ATOM 682 N N . GLY A 1 85 ? 27.918 0.142 -23.681 1.00 79.25 85 GLY A N 1
ATOM 683 C CA . GLY A 1 85 ? 26.925 1.149 -23.277 1.00 79.25 85 GLY A CA 1
ATOM 684 C C . GLY A 1 85 ? 25.873 0.684 -22.260 1.00 79.25 85 GLY A C 1
ATOM 685 O O . GLY A 1 85 ? 25.393 1.489 -21.470 1.00 79.25 85 GLY A O 1
ATOM 686 N N . LYS A 1 86 ? 25.533 -0.614 -22.202 1.00 85.44 86 LYS A N 1
ATOM 687 C CA . LYS A 1 86 ? 24.376 -1.073 -21.400 1.00 85.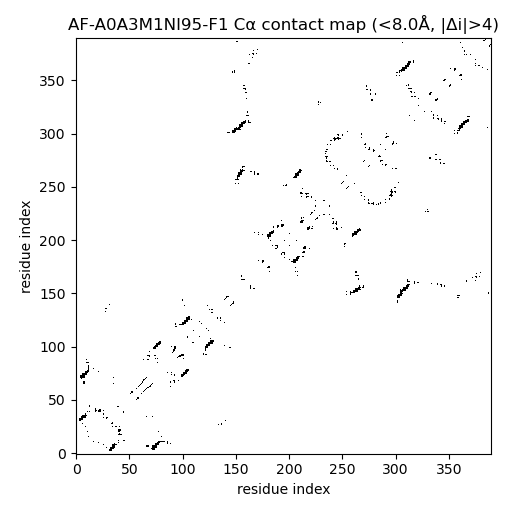44 86 LYS A CA 1
ATOM 688 C C . LYS A 1 86 ? 24.591 -0.940 -19.899 1.00 85.44 86 LYS A C 1
ATOM 690 O O . LYS A 1 86 ? 23.658 -0.629 -19.168 1.00 85.44 86 LYS A O 1
ATOM 695 N N . GLY A 1 87 ? 25.816 -1.182 -19.430 1.00 86.94 87 GLY A N 1
ATOM 696 C CA . GLY A 1 87 ? 26.151 -0.997 -18.017 1.00 86.94 87 GLY A CA 1
ATOM 697 C C . GLY A 1 87 ? 25.982 0.459 -17.580 1.00 86.94 87 GLY A C 1
ATOM 698 O O . GLY A 1 87 ? 25.479 0.714 -16.489 1.00 86.94 87 GLY A O 1
ATOM 699 N N . TYR A 1 88 ? 26.331 1.398 -18.462 1.00 89.12 88 TYR A N 1
ATOM 700 C CA . TYR A 1 88 ? 26.171 2.832 -18.237 1.00 89.12 88 TYR A CA 1
ATOM 701 C C . TYR A 1 88 ? 24.690 3.236 -18.162 1.00 89.12 88 TYR A C 1
ATOM 703 O O . TYR A 1 88 ? 24.277 3.850 -17.182 1.00 89.12 88 TYR A O 1
ATOM 711 N N . GLU A 1 89 ? 23.861 2.785 -19.109 1.00 93.50 89 GLU A N 1
ATOM 712 C CA . GLU A 1 89 ? 22.408 3.035 -19.098 1.00 93.50 89 GLU A CA 1
ATOM 713 C C . GLU A 1 89 ? 21.728 2.464 -17.839 1.00 93.50 89 GLU A C 1
ATOM 715 O O . GLU A 1 89 ? 20.897 3.124 -17.215 1.00 93.50 89 GLU A O 1
ATOM 720 N N . ILE A 1 90 ? 22.106 1.249 -17.421 1.00 91.88 90 ILE A N 1
ATOM 721 C CA . ILE A 1 90 ? 21.589 0.614 -16.197 1.00 91.88 90 ILE A CA 1
ATOM 722 C C . ILE A 1 90 ? 22.009 1.401 -14.954 1.00 91.88 90 ILE A C 1
ATOM 724 O O . ILE A 1 90 ? 21.201 1.571 -14.038 1.00 91.88 90 ILE A O 1
ATOM 728 N N . ALA A 1 91 ? 23.252 1.884 -14.895 1.00 91.19 91 ALA A N 1
ATOM 729 C CA . ALA A 1 91 ? 23.729 2.680 -13.769 1.00 91.19 91 ALA A CA 1
ATOM 730 C C . ALA A 1 91 ? 22.938 3.989 -13.646 1.00 91.19 91 ALA A C 1
ATOM 732 O O . ALA A 1 91 ? 22.433 4.278 -12.561 1.00 91.19 91 ALA A O 1
ATOM 733 N N . ILE A 1 92 ? 22.736 4.710 -14.752 1.00 94.19 92 ILE A N 1
ATOM 734 C CA . ILE A 1 92 ? 21.916 5.930 -14.784 1.00 94.19 92 ILE A CA 1
ATOM 735 C C . ILE A 1 92 ? 20.484 5.624 -14.337 1.00 94.19 92 ILE A C 1
ATOM 737 O O . ILE A 1 92 ? 19.968 6.257 -13.415 1.00 94.19 92 ILE A O 1
ATOM 741 N N . ALA A 1 93 ? 19.848 4.603 -14.919 1.00 94.50 93 ALA A N 1
ATOM 742 C CA . ALA A 1 93 ? 18.466 4.252 -14.601 1.00 94.50 93 ALA A CA 1
ATOM 743 C C . ALA A 1 93 ? 18.271 3.884 -13.123 1.00 94.50 93 ALA A C 1
ATOM 745 O O . ALA A 1 93 ? 17.278 4.271 -12.510 1.00 94.50 93 ALA A O 1
ATOM 746 N N . THR A 1 94 ? 19.217 3.149 -12.536 1.00 87.44 94 THR A N 1
ATOM 747 C CA . THR A 1 94 ? 19.072 2.590 -11.183 1.00 87.44 94 THR A CA 1
ATOM 748 C C . THR A 1 94 ? 19.635 3.467 -10.070 1.00 87.44 94 THR A C 1
ATOM 750 O O . THR A 1 94 ? 19.183 3.326 -8.932 1.00 87.44 94 THR A O 1
ATOM 753 N N . ARG A 1 95 ? 20.612 4.337 -10.355 1.00 86.31 95 ARG A N 1
ATOM 754 C CA . ARG A 1 95 ? 21.273 5.181 -9.343 1.00 86.31 95 ARG A CA 1
ATOM 755 C C . ARG A 1 95 ? 20.878 6.643 -9.433 1.00 86.31 95 ARG A C 1
ATOM 757 O O . ARG A 1 95 ? 20.621 7.244 -8.394 1.00 86.31 95 ARG A O 1
ATOM 764 N N . GLU A 1 96 ? 20.824 7.190 -10.641 1.00 89.81 96 GLU A N 1
ATOM 765 C CA . GLU A 1 96 ? 20.506 8.603 -10.851 1.00 89.81 96 GLU A CA 1
ATOM 766 C C . GLU A 1 96 ? 18.996 8.786 -10.937 1.00 89.81 96 GLU A C 1
ATOM 768 O O . GLU A 1 96 ? 18.400 9.469 -10.108 1.00 89.81 96 GLU A O 1
ATOM 773 N N . LYS A 1 97 ? 18.356 8.089 -11.882 1.00 88.25 97 LYS A N 1
ATOM 774 C CA . LYS A 1 97 ? 16.917 8.215 -12.114 1.00 88.25 97 LYS A CA 1
ATOM 775 C C . LYS A 1 97 ? 16.057 7.393 -11.153 1.00 88.25 97 LYS A C 1
ATOM 777 O O . LYS A 1 97 ? 14.902 7.737 -10.923 1.00 88.25 97 LYS A O 1
ATOM 782 N N . LYS A 1 98 ? 16.610 6.314 -10.590 1.00 87.81 98 LYS A N 1
ATOM 783 C CA . LYS A 1 98 ? 15.926 5.412 -9.644 1.00 87.81 98 LYS A CA 1
ATOM 784 C C . LYS A 1 98 ? 14.595 4.853 -10.184 1.00 87.81 98 LYS A C 1
ATOM 786 O O . LYS A 1 98 ? 13.595 4.797 -9.472 1.00 87.81 98 LYS A O 1
ATOM 791 N N . ILE A 1 99 ? 14.583 4.413 -11.443 1.00 89.50 99 ILE A N 1
ATOM 792 C CA . ILE A 1 99 ? 13.411 3.798 -12.090 1.00 89.50 99 ILE A CA 1
ATOM 793 C C . ILE A 1 99 ? 13.534 2.273 -12.191 1.00 89.50 99 ILE A C 1
ATOM 795 O O . ILE A 1 99 ? 14.647 1.744 -12.309 1.00 89.50 99 ILE A O 1
ATOM 799 N N . PRO A 1 100 ? 12.405 1.536 -12.193 1.00 91.50 100 PRO A N 1
ATOM 800 C CA . PRO A 1 100 ? 12.404 0.095 -12.400 1.00 91.50 100 PRO A CA 1
ATOM 801 C C . PRO A 1 100 ? 13.179 -0.324 -13.648 1.00 91.50 100 PRO A C 1
ATOM 803 O O . PRO A 1 100 ? 12.930 0.161 -14.749 1.00 91.50 100 PRO A O 1
ATOM 806 N N . THR A 1 101 ? 14.110 -1.253 -13.467 1.00 94.06 101 THR A N 1
ATOM 807 C CA . THR A 1 101 ? 15.051 -1.694 -14.495 1.00 94.06 101 THR A CA 1
ATOM 808 C C . THR A 1 101 ? 15.047 -3.218 -14.571 1.00 94.06 101 THR A C 1
ATOM 810 O O . THR A 1 101 ? 15.438 -3.892 -13.618 1.00 94.06 101 THR A O 1
ATOM 813 N N . LEU A 1 102 ? 14.627 -3.777 -15.706 1.00 94.38 102 LEU A N 1
ATOM 814 C CA . LEU A 1 102 ? 14.742 -5.204 -16.012 1.00 94.38 102 LEU A CA 1
ATOM 815 C C . LEU A 1 102 ? 15.992 -5.460 -16.842 1.00 94.38 102 LEU A C 1
ATOM 817 O O . LEU A 1 102 ? 16.159 -4.864 -17.900 1.00 94.38 102 LEU A O 1
ATOM 821 N N . LEU A 1 103 ? 16.815 -6.409 -16.424 1.00 93.00 103 LEU A N 1
ATOM 822 C CA . LEU A 1 103 ? 17.952 -6.901 -17.185 1.00 93.00 103 LEU A CA 1
ATOM 823 C C . LEU A 1 103 ? 17.734 -8.370 -17.565 1.00 93.00 103 LEU A C 1
ATOM 825 O O . LEU A 1 103 ? 17.582 -9.231 -16.696 1.00 93.00 103 LEU A O 1
ATOM 829 N N . LEU A 1 104 ? 17.716 -8.639 -18.871 1.00 91.75 104 LEU A N 1
ATOM 830 C CA . LEU A 1 104 ? 17.408 -9.935 -19.474 1.00 91.75 104 LEU A CA 1
ATOM 831 C C . LEU A 1 104 ? 18.659 -10.628 -20.019 1.00 91.75 104 LEU A C 1
ATOM 833 O O . LEU A 1 104 ? 19.345 -10.079 -20.884 1.00 91.75 104 LEU A O 1
ATOM 837 N N . TYR A 1 105 ? 18.878 -11.872 -19.600 1.00 89.19 105 TYR A N 1
ATOM 838 C CA . TYR A 1 105 ? 19.956 -12.747 -20.072 1.00 89.19 105 TYR A CA 1
ATOM 839 C C . TYR A 1 105 ? 19.418 -14.004 -20.751 1.00 89.19 105 TYR A C 1
ATOM 841 O O . TYR A 1 105 ? 18.468 -14.584 -20.241 1.00 89.19 105 TYR A O 1
ATOM 849 N N . PRO A 1 106 ? 20.013 -14.486 -21.851 1.00 89.06 106 PRO A N 1
ATOM 850 C CA . PRO A 1 106 ? 19.719 -15.830 -22.331 1.00 89.06 106 PRO A CA 1
ATOM 851 C C . PRO A 1 106 ? 19.979 -16.875 -21.235 1.00 89.06 106 PRO A C 1
ATOM 853 O O . PRO A 1 106 ? 20.954 -16.770 -20.486 1.00 89.06 106 PRO A O 1
ATOM 856 N N . GLU A 1 107 ? 19.124 -17.891 -21.137 1.00 88.25 107 GLU A N 1
ATOM 857 C CA . GLU A 1 107 ? 19.388 -19.071 -20.309 1.00 88.25 107 GLU A CA 1
ATOM 858 C C . GLU A 1 107 ? 20.766 -19.669 -20.652 1.00 88.25 107 GLU A C 1
ATOM 860 O O . GLU A 1 107 ? 21.165 -19.744 -21.814 1.00 88.25 107 GLU A O 1
ATOM 865 N N . GLY A 1 108 ? 21.521 -20.056 -19.622 1.00 83.38 108 GLY A N 1
ATOM 866 C CA . GLY A 1 108 ? 22.894 -20.551 -19.765 1.00 83.38 108 GLY A CA 1
ATOM 867 C C . GLY A 1 108 ? 23.976 -19.464 -19.803 1.00 83.38 108 GLY A C 1
ATOM 868 O O . GLY A 1 108 ? 25.152 -19.795 -19.660 1.00 83.38 108 GLY A O 1
ATOM 869 N N . MET A 1 109 ? 23.619 -18.179 -19.918 1.00 83.19 109 MET A N 1
ATOM 870 C CA . MET A 1 109 ? 24.556 -17.069 -19.710 1.00 83.19 109 MET A CA 1
ATOM 871 C C . MET A 1 109 ? 24.508 -16.557 -18.268 1.00 83.19 109 MET A C 1
ATOM 873 O O . MET A 1 109 ? 23.461 -16.566 -17.621 1.00 83.19 109 MET A O 1
ATOM 877 N N . ARG A 1 110 ? 25.655 -16.077 -17.773 1.00 69.88 110 ARG A N 1
ATOM 878 C CA . ARG A 1 110 ? 25.759 -15.373 -16.489 1.00 69.88 110 ARG A CA 1
ATOM 879 C C . ARG A 1 110 ? 25.997 -13.885 -16.707 1.00 69.88 110 ARG A C 1
ATOM 881 O O . ARG A 1 110 ? 26.606 -13.478 -17.696 1.00 69.88 110 ARG A O 1
ATOM 888 N N . THR A 1 111 ? 25.507 -13.088 -15.769 1.00 73.19 111 THR A N 1
ATOM 889 C CA . THR A 1 111 ? 25.790 -11.652 -15.695 1.00 73.19 111 THR A CA 1
ATOM 890 C C . THR A 1 111 ? 27.139 -11.409 -15.012 1.00 73.19 111 THR A C 1
ATOM 892 O O . THR A 1 111 ? 27.748 -12.332 -14.472 1.00 73.19 111 THR A O 1
ATOM 895 N N . SER A 1 112 ? 27.643 -10.174 -15.056 1.00 77.88 112 SER A N 1
ATOM 896 C CA . SER A 1 112 ? 28.810 -9.804 -14.253 1.00 77.88 112 SER A CA 1
ATOM 897 C C . SER A 1 112 ? 28.462 -9.838 -12.764 1.00 77.88 112 SER A C 1
ATOM 899 O O . SER A 1 112 ? 27.358 -9.440 -12.381 1.00 77.88 112 SER A O 1
ATOM 901 N N . TRP A 1 113 ? 29.426 -10.239 -11.931 1.00 80.94 113 TRP A N 1
ATOM 902 C CA . TRP A 1 113 ? 29.266 -10.262 -10.470 1.00 80.94 113 TRP A CA 1
ATOM 903 C C . TRP A 1 113 ? 28.916 -8.872 -9.927 1.00 80.94 113 TRP A C 1
ATOM 905 O O . TRP A 1 113 ? 28.080 -8.744 -9.049 1.00 80.94 113 TRP A O 1
ATOM 915 N N . LEU A 1 114 ? 29.437 -7.808 -10.553 1.00 82.75 114 LEU A N 1
ATOM 916 C CA . LEU A 1 114 ? 29.096 -6.423 -10.214 1.00 82.75 114 LEU A CA 1
ATOM 917 C C . LEU A 1 114 ? 27.585 -6.131 -10.281 1.00 82.75 114 LEU A C 1
ATOM 919 O O . LEU A 1 114 ? 27.075 -5.334 -9.498 1.00 82.75 114 LEU A O 1
ATOM 923 N N . LEU A 1 115 ? 26.878 -6.731 -11.242 1.00 81.19 115 LEU A N 1
ATOM 924 C CA . LEU A 1 115 ? 25.430 -6.576 -11.368 1.00 81.19 115 LEU A CA 1
ATOM 925 C C . LEU A 1 115 ? 24.674 -7.584 -10.492 1.00 81.19 115 LEU A C 1
ATOM 927 O O . LEU A 1 115 ? 23.635 -7.209 -9.959 1.00 81.19 115 LEU A O 1
ATOM 931 N N . GLU A 1 116 ? 25.179 -8.815 -10.321 1.00 77.06 116 GLU A N 1
ATOM 932 C CA . GLU A 1 116 ? 24.598 -9.815 -9.395 1.00 77.06 116 GLU A CA 1
ATOM 933 C C . GLU A 1 116 ? 24.588 -9.308 -7.954 1.00 77.06 116 GLU A C 1
ATOM 935 O O . GLU A 1 116 ? 23.563 -9.393 -7.282 1.00 77.06 116 GLU A O 1
ATOM 940 N N . ASP A 1 117 ? 25.695 -8.704 -7.529 1.00 78.19 117 ASP A N 1
ATOM 941 C CA . ASP A 1 117 ? 25.896 -8.175 -6.181 1.00 78.19 117 ASP A CA 1
ATOM 942 C C . ASP A 1 117 ? 25.356 -6.743 -6.024 1.00 78.19 117 ASP A C 1
ATOM 944 O O . ASP A 1 117 ? 25.531 -6.110 -4.980 1.00 78.19 117 ASP A O 1
ATOM 948 N N . SER A 1 118 ? 24.710 -6.188 -7.057 1.00 75.94 118 SER A N 1
ATOM 949 C CA . SER A 1 118 ? 24.182 -4.826 -7.004 1.00 75.94 118 SER A CA 1
ATOM 950 C C . SER A 1 118 ? 23.060 -4.731 -5.963 1.00 75.94 118 SER A C 1
ATOM 952 O O . SER A 1 118 ? 22.024 -5.381 -6.120 1.00 75.94 118 SER A O 1
ATOM 954 N N . PRO A 1 119 ? 23.175 -3.861 -4.939 1.00 70.12 119 PRO A N 1
ATOM 955 C CA . PRO A 1 119 ? 22.156 -3.730 -3.898 1.00 70.12 119 PRO A CA 1
ATOM 956 C C . PRO A 1 119 ? 20.941 -2.905 -4.355 1.00 70.12 119 PRO A C 1
ATOM 958 O O . PRO A 1 119 ? 20.078 -2.573 -3.543 1.00 70.12 119 PRO A O 1
ATOM 961 N N . SER A 1 120 ? 20.882 -2.499 -5.630 1.00 76.88 120 SER A N 1
ATOM 962 C CA . SER A 1 120 ? 19.848 -1.580 -6.103 1.00 76.88 120 SER A CA 1
ATOM 963 C C . SER A 1 120 ? 18.457 -2.223 -6.046 1.00 76.88 120 SER A C 1
ATOM 965 O O . SER A 1 120 ? 18.207 -3.206 -6.748 1.00 76.88 120 SER A O 1
ATOM 967 N N . PRO A 1 121 ? 17.491 -1.635 -5.312 1.00 76.50 121 PRO A N 1
ATOM 968 C CA . PRO A 1 121 ? 16.128 -2.161 -5.249 1.00 76.50 121 PRO A CA 1
ATOM 969 C C .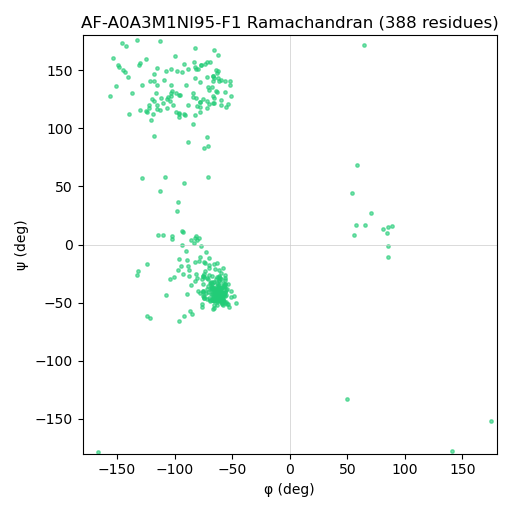 PRO A 1 121 ? 15.362 -1.978 -6.567 1.00 76.50 121 PRO A C 1
ATOM 971 O O . PRO A 1 121 ? 14.279 -2.554 -6.726 1.00 76.50 121 PRO A O 1
ATOM 974 N N . TYR A 1 122 ? 15.905 -1.182 -7.494 1.00 82.31 122 TYR A N 1
ATOM 975 C CA . TYR A 1 122 ? 15.330 -0.879 -8.801 1.00 82.31 122 TYR A CA 1
ATOM 976 C C . TYR A 1 122 ? 15.761 -1.865 -9.889 1.00 82.31 122 TYR A C 1
ATOM 978 O O . TYR A 1 122 ? 15.139 -1.890 -10.947 1.00 82.31 122 TYR A O 1
ATOM 986 N N . LEU A 1 123 ? 16.782 -2.693 -9.645 1.00 87.56 123 LEU A N 1
ATOM 987 C CA . LEU A 1 123 ? 17.296 -3.651 -10.621 1.00 87.56 123 LEU A CA 1
ATOM 988 C C . LEU A 1 123 ? 16.664 -5.037 -10.429 1.00 87.56 123 LEU A C 1
ATOM 990 O O . LEU A 1 123 ? 16.659 -5.603 -9.338 1.00 87.56 123 LEU A O 1
ATOM 994 N N . MET A 1 124 ? 16.142 -5.609 -11.511 1.00 87.88 124 MET A N 1
ATOM 995 C CA . MET A 1 124 ? 15.663 -6.986 -11.580 1.00 87.88 124 MET A CA 1
ATOM 996 C C . MET A 1 124 ? 16.425 -7.722 -12.676 1.00 87.88 124 MET A C 1
ATOM 998 O O . MET A 1 124 ? 16.310 -7.379 -13.846 1.00 87.88 124 MET A O 1
ATOM 1002 N N . ILE A 1 125 ? 17.173 -8.759 -12.306 1.00 88.81 125 ILE A N 1
ATOM 1003 C CA . ILE A 1 125 ? 17.937 -9.582 -13.251 1.00 88.81 125 ILE A CA 1
ATOM 1004 C C . ILE A 1 125 ? 17.199 -10.897 -13.474 1.00 88.81 125 ILE A C 1
ATOM 1006 O O . ILE A 1 125 ? 16.833 -11.571 -12.507 1.00 88.81 125 ILE A O 1
ATOM 1010 N N . ARG A 1 126 ? 16.946 -11.267 -14.730 1.00 90.62 126 ARG A N 1
ATOM 1011 C CA . ARG A 1 126 ? 16.283 -12.528 -15.082 1.00 90.62 126 ARG A CA 1
ATOM 1012 C C . ARG A 1 126 ? 16.911 -13.166 -16.308 1.00 90.62 126 ARG A C 1
ATOM 1014 O O . ARG A 1 126 ? 17.297 -12.480 -17.253 1.00 90.62 126 ARG A O 1
ATOM 1021 N N . THR A 1 127 ? 16.959 -14.490 -16.295 1.00 90.69 127 THR A N 1
ATOM 1022 C CA . THR A 1 127 ? 17.224 -15.274 -17.495 1.00 90.69 127 THR A CA 1
ATOM 1023 C C . THR A 1 127 ? 15.940 -15.474 -18.304 1.00 90.69 127 THR A C 1
ATOM 1025 O O . THR A 1 127 ? 14.837 -15.362 -17.766 1.00 90.69 127 THR A O 1
ATOM 1028 N N . TYR A 1 128 ? 16.072 -15.744 -19.600 1.00 91.56 128 TYR A N 1
ATOM 1029 C CA . TYR A 1 128 ? 14.970 -16.080 -20.492 1.00 91.56 128 TYR A CA 1
ATOM 1030 C C . TYR A 1 128 ? 15.398 -17.105 -21.549 1.00 91.56 128 TYR A C 1
ATOM 1032 O O . TYR A 1 128 ? 16.535 -17.119 -22.020 1.00 91.56 128 TYR A O 1
ATOM 1040 N N . SER A 1 129 ? 14.437 -17.906 -21.980 1.00 92.06 129 SER A N 1
ATOM 1041 C CA . SER A 1 129 ? 14.430 -18.635 -23.243 1.00 92.06 129 SER A CA 1
ATOM 1042 C C . SER A 1 129 ? 13.340 -18.059 -24.140 1.00 92.06 129 SER A C 1
ATOM 1044 O O . SER A 1 129 ? 12.535 -17.215 -23.730 1.00 92.06 129 SER A O 1
ATOM 1046 N N . ASP A 1 130 ? 13.255 -18.546 -25.376 1.00 87.00 130 ASP A N 1
ATOM 1047 C CA . ASP A 1 130 ? 12.177 -18.156 -26.282 1.00 87.00 130 ASP A CA 1
ATOM 1048 C C . ASP A 1 130 ? 10.783 -18.414 -25.708 1.00 87.00 130 ASP A C 1
ATOM 1050 O O . ASP A 1 130 ? 9.851 -17.674 -26.026 1.00 87.00 130 ASP A O 1
ATOM 1054 N N . ARG A 1 131 ? 10.626 -19.436 -24.862 1.00 90.31 131 ARG A N 1
ATOM 1055 C CA . ARG A 1 131 ? 9.340 -19.775 -24.246 1.00 90.31 131 ARG A CA 1
ATOM 1056 C C . ARG A 1 131 ? 9.013 -18.867 -23.061 1.00 90.31 131 ARG A C 1
ATOM 1058 O O . ARG A 1 131 ? 7.870 -18.440 -22.945 1.00 90.31 131 ARG A O 1
ATOM 1065 N N . THR A 1 132 ? 10.000 -18.537 -22.227 1.00 91.81 132 THR A N 1
ATOM 1066 C CA . THR A 1 132 ? 9.788 -17.806 -20.963 1.00 91.81 132 THR A CA 1
ATOM 1067 C C . THR A 1 132 ? 9.834 -16.284 -21.116 1.00 91.81 132 THR A C 1
ATOM 1069 O O . THR A 1 132 ? 9.299 -15.567 -20.274 1.00 91.81 132 THR A O 1
ATOM 1072 N N . LEU A 1 133 ? 10.401 -15.757 -22.208 1.00 92.69 133 LEU A N 1
ATOM 1073 C CA . LEU A 1 133 ? 10.542 -14.313 -22.439 1.00 92.69 133 LEU A CA 1
ATOM 1074 C C . LEU A 1 133 ? 9.239 -13.495 -22.256 1.00 92.69 133 LEU A C 1
ATOM 1076 O O . LEU A 1 133 ? 9.300 -12.453 -21.599 1.00 92.69 133 LEU A O 1
ATOM 1080 N N . PRO A 1 134 ? 8.061 -13.908 -22.780 1.00 92.75 134 PRO A N 1
ATOM 1081 C CA . PRO A 1 134 ? 6.816 -13.171 -22.552 1.00 92.75 134 PRO A CA 1
ATOM 1082 C C . PRO A 1 134 ? 6.410 -13.110 -21.075 1.00 92.75 134 PRO A C 1
ATOM 1084 O O . PRO A 1 134 ? 6.004 -12.048 -20.611 1.00 92.75 134 PRO A O 1
ATOM 1087 N N . GLU A 1 135 ? 6.556 -14.221 -20.351 1.00 85.44 135 GLU A N 1
ATOM 1088 C CA . GLU A 1 135 ? 6.204 -14.341 -18.932 1.00 85.44 135 GLU A CA 1
ATOM 1089 C C . GLU A 1 135 ? 7.143 -13.507 -18.054 1.00 85.44 135 GLU A C 1
ATOM 1091 O O . GLU A 1 135 ? 6.691 -12.783 -17.172 1.00 85.44 135 GLU A O 1
ATOM 1096 N N . VAL A 1 136 ? 8.452 -13.534 -18.326 1.00 89.94 136 VAL A N 1
ATOM 1097 C CA . VAL A 1 136 ? 9.439 -12.735 -17.582 1.00 89.94 136 VAL A CA 1
ATOM 1098 C C . VAL A 1 136 ? 9.162 -11.238 -17.732 1.00 89.94 136 VAL A C 1
ATOM 1100 O O . VAL A 1 136 ? 9.209 -10.501 -16.745 1.00 89.94 136 VAL A O 1
ATOM 1103 N N . ILE A 1 137 ? 8.851 -10.788 -18.954 1.00 92.50 137 ILE A N 1
ATOM 1104 C CA . ILE A 1 137 ? 8.475 -9.393 -19.216 1.00 92.50 137 ILE A CA 1
ATOM 1105 C C . ILE A 1 137 ? 7.164 -9.062 -18.505 1.00 92.50 137 ILE A C 1
ATOM 1107 O O . ILE A 1 137 ? 7.102 -8.045 -17.820 1.00 92.50 137 ILE A O 1
ATOM 1111 N N . GLN A 1 138 ? 6.144 -9.914 -18.625 1.00 85.94 138 GLN A N 1
ATOM 1112 C CA . GLN A 1 138 ? 4.871 -9.721 -17.934 1.00 85.94 138 GLN A CA 1
ATOM 1113 C C . GLN A 1 138 ? 5.084 -9.561 -16.430 1.00 85.94 138 GLN A C 1
ATOM 1115 O O . GLN A 1 138 ? 4.669 -8.559 -15.866 1.00 85.94 138 GLN A O 1
ATOM 1120 N N . ARG A 1 139 ? 5.827 -10.474 -15.803 1.00 78.94 139 ARG A N 1
ATOM 1121 C CA . ARG A 1 139 ? 6.118 -10.445 -14.369 1.00 78.94 139 ARG A CA 1
ATOM 1122 C C . ARG A 1 139 ? 6.883 -9.195 -13.941 1.00 78.94 139 ARG A C 1
ATOM 1124 O O . ARG A 1 139 ? 6.666 -8.710 -12.836 1.00 78.94 139 ARG A O 1
ATOM 1131 N N . PHE A 1 140 ? 7.787 -8.670 -14.770 1.00 87.75 140 PHE A N 1
ATOM 1132 C CA . PHE A 1 140 ? 8.428 -7.384 -14.488 1.00 87.75 140 PHE A CA 1
ATOM 1133 C C . PHE A 1 140 ? 7.404 -6.255 -14.454 1.00 87.75 140 PHE A C 1
ATOM 1135 O O . PHE A 1 140 ? 7.405 -5.480 -13.498 1.00 87.75 140 PHE A O 1
ATOM 1142 N N . PHE A 1 141 ? 6.523 -6.188 -15.456 1.00 84.44 141 PHE A N 1
ATOM 1143 C CA . PHE A 1 141 ? 5.465 -5.194 -15.443 1.00 84.44 141 PHE A CA 1
ATOM 1144 C C . PHE A 1 141 ? 4.539 -5.434 -14.254 1.00 84.44 141 PHE A C 1
ATOM 1146 O O . PHE A 1 141 ? 4.417 -4.519 -13.470 1.00 84.44 141 PHE A O 1
ATOM 1153 N N . ASP A 1 142 ? 4.036 -6.634 -13.986 1.00 73.44 142 ASP A N 1
ATOM 1154 C CA . ASP A 1 142 ? 3.161 -6.912 -12.835 1.00 73.44 142 ASP A CA 1
ATOM 1155 C C . ASP A 1 142 ? 3.796 -6.549 -11.478 1.00 73.44 142 ASP A C 1
ATOM 1157 O O . ASP A 1 142 ? 3.142 -5.949 -10.635 1.00 73.44 142 ASP A O 1
ATOM 1161 N N . LEU A 1 143 ? 5.082 -6.854 -11.261 1.00 64.25 143 LEU A N 1
ATOM 1162 C CA . LEU A 1 143 ? 5.761 -6.602 -9.981 1.00 64.25 143 LEU A CA 1
ATOM 1163 C C . LEU A 1 143 ? 6.240 -5.161 -9.786 1.00 64.25 143 LEU A C 1
ATOM 1165 O O . LEU A 1 143 ? 6.456 -4.747 -8.645 1.00 64.25 143 LEU A O 1
ATOM 1169 N N . ARG A 1 144 ? 6.560 -4.451 -10.872 1.00 65.69 144 ARG A N 1
ATOM 1170 C CA . ARG A 1 1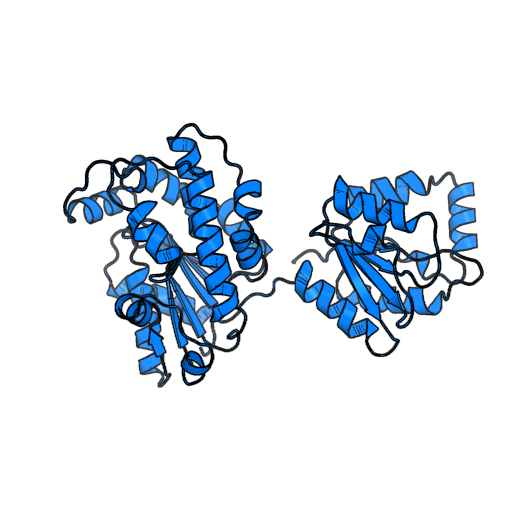44 ? 7.302 -3.180 -10.804 1.00 65.69 144 ARG A CA 1
ATOM 1171 C C . ARG A 1 144 ? 6.601 -2.002 -11.468 1.00 65.69 144 ARG A C 1
ATOM 1173 O O . ARG A 1 144 ? 6.991 -0.873 -11.199 1.00 65.69 144 ARG A O 1
ATOM 1180 N N . MET A 1 145 ? 5.602 -2.260 -12.308 1.00 62.75 145 MET A N 1
ATOM 1181 C CA . MET A 1 145 ? 4.876 -1.251 -13.097 1.00 62.75 145 MET A CA 1
ATOM 1182 C C . MET A 1 145 ? 3.349 -1.400 -13.009 1.00 62.75 145 MET A C 1
ATOM 1184 O O . MET A 1 145 ? 2.604 -0.455 -13.253 1.00 62.75 145 MET A O 1
ATOM 1188 N N . GLY A 1 146 ? 2.882 -2.595 -12.679 1.00 53.75 146 GLY A N 1
ATOM 1189 C CA . GLY A 1 146 ? 1.550 -2.949 -12.275 1.00 53.75 146 GLY A CA 1
ATOM 1190 C C . GLY A 1 146 ? 1.503 -2.815 -10.769 1.00 53.75 146 GLY A C 1
ATOM 1191 O O . GLY A 1 146 ? 2.425 -3.168 -10.040 1.00 53.75 146 GLY A O 1
ATOM 1192 N N . SER A 1 147 ? 0.421 -2.245 -10.287 1.00 53.84 147 SER A N 1
ATOM 1193 C CA . SER A 1 147 ? 0.069 -2.422 -8.901 1.00 53.84 147 SER A CA 1
ATOM 1194 C C . SER A 1 147 ? -0.408 -3.866 -8.739 1.00 53.84 147 SER A C 1
ATOM 1196 O O . SER A 1 147 ? -1.380 -4.242 -9.407 1.00 53.84 147 SER A O 1
ATOM 1198 N N . ASN A 1 148 ? 0.205 -4.655 -7.851 1.00 70.81 148 ASN A N 1
ATOM 1199 C CA . ASN A 1 148 ? -0.391 -5.907 -7.365 1.00 70.81 148 ASN A CA 1
ATOM 1200 C C . ASN A 1 148 ? -1.571 -5.558 -6.451 1.00 70.81 148 ASN A C 1
ATOM 1202 O O . ASN A 1 148 ? -1.558 -5.856 -5.260 1.00 70.81 148 ASN A O 1
ATOM 1206 N N . VAL A 1 149 ? -2.547 -4.817 -6.986 1.00 84.12 149 VAL A N 1
ATOM 1207 C CA . VAL A 1 149 ? -3.725 -4.393 -6.238 1.00 84.12 149 VAL A CA 1
ATOM 1208 C C . VAL A 1 149 ? -4.358 -5.651 -5.696 1.00 84.12 149 VAL A C 1
ATOM 1210 O O . VAL A 1 149 ? -4.797 -6.519 -6.456 1.00 84.12 149 VAL A O 1
ATOM 1213 N N . LEU A 1 150 ? -4.417 -5.719 -4.377 1.00 90.50 150 LEU A N 1
ATOM 1214 C CA . LEU A 1 150 ? -5.127 -6.751 -3.660 1.00 90.50 150 LEU A CA 1
ATOM 1215 C C . LEU A 1 150 ? -6.609 -6.417 -3.799 1.00 90.50 150 LEU A C 1
ATOM 1217 O O . LEU A 1 150 ? -7.184 -5.730 -2.960 1.00 90.50 150 LEU A O 1
ATOM 1221 N N . LYS A 1 151 ? -7.204 -6.816 -4.929 1.00 89.56 151 LYS A N 1
ATOM 1222 C CA . LYS A 1 151 ? -8.544 -6.376 -5.358 1.00 89.56 151 LYS A CA 1
ATOM 1223 C C . LYS A 1 151 ? -9.612 -6.611 -4.294 1.00 89.56 151 LYS A C 1
ATOM 1225 O O . L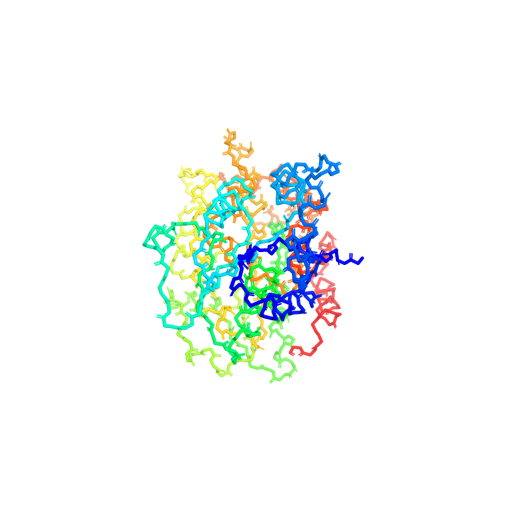YS A 1 151 ? -10.506 -5.786 -4.177 1.00 89.56 151 LYS A O 1
ATOM 1230 N N . ASN A 1 152 ? -9.469 -7.686 -3.522 1.00 92.31 152 ASN A N 1
ATOM 1231 C CA . ASN A 1 152 ? -10.407 -8.098 -2.482 1.00 92.31 152 ASN A CA 1
ATOM 1232 C C . ASN A 1 152 ? -10.039 -7.561 -1.086 1.00 92.31 152 ASN A C 1
ATOM 1234 O O . ASN A 1 152 ? -10.757 -7.821 -0.124 1.00 92.31 152 ASN A O 1
ATOM 1238 N N . LEU A 1 153 ? -8.938 -6.809 -0.959 1.00 97.06 153 LEU A N 1
ATOM 1239 C CA . LEU A 1 153 ? -8.554 -6.139 0.279 1.00 97.06 153 LEU A CA 1
ATOM 1240 C C . LEU A 1 153 ? -9.190 -4.749 0.341 1.00 97.06 153 LEU A C 1
ATOM 1242 O O . LEU A 1 153 ? -8.907 -3.871 -0.481 1.00 97.06 153 LEU A O 1
ATOM 1246 N N . VAL A 1 154 ? -10.001 -4.545 1.370 1.00 98.25 154 VAL A N 1
ATOM 1247 C CA . VAL A 1 154 ? -10.607 -3.270 1.733 1.00 98.25 154 VAL A CA 1
ATOM 1248 C C . VAL A 1 154 ? -9.966 -2.774 3.021 1.00 98.25 154 VAL A C 1
ATOM 1250 O O . VAL A 1 154 ? -10.009 -3.432 4.063 1.00 98.25 154 VAL A O 1
ATOM 1253 N N . MET A 1 155 ? -9.382 -1.587 2.945 1.00 98.44 155 MET A N 1
ATOM 1254 C CA . MET A 1 155 ? -8.791 -0.887 4.076 1.00 98.44 155 MET A CA 1
ATOM 1255 C C . MET A 1 155 ? -9.737 0.210 4.547 1.00 98.44 155 MET A C 1
ATOM 1257 O O . MET A 1 155 ? -10.222 0.994 3.734 1.00 98.44 155 MET A O 1
ATOM 1261 N N . VAL A 1 156 ? -9.985 0.286 5.852 1.00 98.25 156 VAL A N 1
ATOM 1262 C CA . VAL A 1 156 ? -10.774 1.360 6.466 1.00 98.25 156 VAL A CA 1
ATOM 1263 C C . VAL A 1 156 ? -9.868 2.162 7.387 1.00 98.25 156 VAL A C 1
ATOM 1265 O O . VAL A 1 156 ? -9.354 1.633 8.374 1.00 98.25 156 VAL A O 1
ATOM 1268 N N . ASP A 1 157 ? -9.675 3.440 7.075 1.00 97.12 157 ASP A N 1
ATOM 1269 C CA . ASP A 1 157 ? -8.811 4.344 7.835 1.00 97.12 157 ASP A CA 1
ATOM 1270 C C . ASP A 1 157 ? -9.490 5.692 8.123 1.00 97.12 157 ASP A C 1
ATOM 1272 O O . ASP A 1 157 ? -10.638 5.915 7.741 1.00 97.12 157 ASP A O 1
ATOM 1276 N N . GLY A 1 158 ? -8.825 6.566 8.874 1.00 91.94 158 GLY A N 1
ATOM 1277 C CA . GLY A 1 158 ? -9.336 7.860 9.317 1.00 91.94 158 GLY A CA 1
ATOM 1278 C C . GLY A 1 158 ? -8.940 8.197 10.753 1.00 91.94 158 GLY A C 1
ATOM 1279 O O . GLY A 1 158 ? -8.243 7.430 11.430 1.00 91.94 158 GLY A O 1
ATOM 1280 N N . THR A 1 159 ? -9.424 9.339 11.234 1.00 85.06 159 THR A N 1
ATOM 1281 C CA . THR A 1 159 ? -9.142 9.885 12.573 1.00 85.06 159 THR A CA 1
ATOM 1282 C C . THR A 1 159 ? -9.629 9.006 13.717 1.00 85.06 159 THR A C 1
ATOM 1284 O O . THR A 1 159 ? -10.428 8.083 13.542 1.00 85.06 159 THR A O 1
ATOM 1287 N N . ASP A 1 160 ? -9.133 9.241 14.926 1.00 79.56 160 ASP A N 1
ATOM 1288 C CA . ASP A 1 160 ? -9.597 8.481 16.082 1.00 79.56 160 ASP A CA 1
ATOM 1289 C C . ASP A 1 160 ? -11.091 8.720 16.332 1.00 79.56 160 ASP A C 1
ATOM 1291 O O . ASP A 1 160 ? -11.630 9.798 16.111 1.00 79.56 160 ASP A O 1
ATOM 1295 N N . VAL A 1 161 ? -11.796 7.666 16.754 1.00 75.62 161 VAL A N 1
ATOM 1296 C CA . VAL A 1 161 ? -13.246 7.710 17.037 1.00 75.62 161 VAL A CA 1
ATOM 1297 C C . VAL A 1 161 ? -14.149 7.979 15.808 1.00 75.62 161 VAL A C 1
ATOM 1299 O O . VAL A 1 161 ? -15.351 8.222 15.942 1.00 75.62 161 VAL A O 1
ATOM 1302 N N . SER A 1 162 ? -13.617 7.809 14.593 1.00 81.81 162 SER A N 1
ATOM 1303 C CA . SER A 1 162 ? -14.356 7.920 13.322 1.00 81.81 162 SER A CA 1
ATOM 1304 C C . SER A 1 162 ? -15.184 6.680 12.926 1.00 81.81 162 SER A C 1
ATOM 1306 O O . SER A 1 162 ? -15.747 6.631 11.840 1.00 81.81 162 SER A O 1
ATOM 1308 N N . GLY A 1 163 ? -15.255 5.640 13.768 1.00 83.75 163 GLY A N 1
ATOM 1309 C CA . GLY A 1 163 ? -16.116 4.469 13.518 1.00 83.75 163 GLY A CA 1
ATOM 1310 C C . GLY A 1 163 ? -15.523 3.354 12.640 1.00 83.75 163 GLY A C 1
ATOM 1311 O O . GLY A 1 163 ? -16.261 2.471 12.211 1.00 83.75 163 GLY A O 1
ATOM 1312 N N . LYS A 1 164 ? -14.204 3.336 12.408 1.00 91.25 164 LYS A N 1
ATOM 1313 C CA . LYS A 1 164 ? -13.521 2.311 11.587 1.00 91.25 164 LYS A CA 1
ATOM 1314 C C . LYS A 1 164 ? -13.819 0.871 12.017 1.00 91.25 164 LYS A C 1
ATOM 1316 O O . LYS A 1 164 ? -14.280 0.077 11.2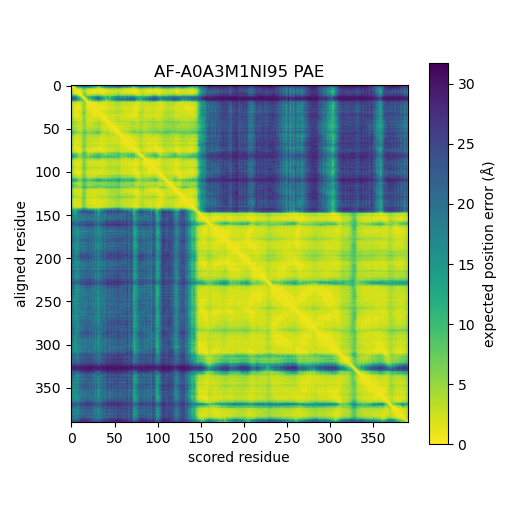02 1.00 91.25 164 LYS A O 1
ATOM 1321 N N . GLY A 1 165 ? -13.610 0.550 13.298 1.00 90.69 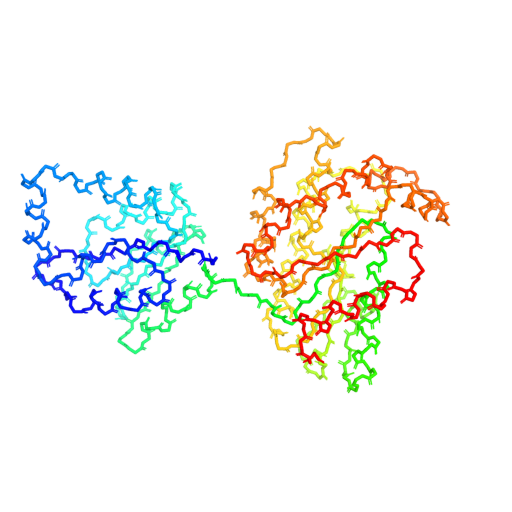165 GLY A N 1
ATOM 1322 C CA . GLY A 1 165 ? -13.901 -0.782 13.841 1.00 90.69 165 GLY A CA 1
ATOM 1323 C C . GLY A 1 165 ? -15.359 -1.198 13.619 1.00 90.69 165 GLY A C 1
ATOM 1324 O O . GLY A 1 165 ? -15.617 -2.313 13.179 1.00 90.69 165 GLY A O 1
ATOM 1325 N N . THR A 1 166 ? -16.302 -0.263 13.788 1.00 93.00 166 THR A N 1
ATOM 1326 C CA . THR A 1 166 ? -17.734 -0.482 13.523 1.00 93.00 166 THR A CA 1
ATOM 1327 C C . THR A 1 166 ? -18.010 -0.876 12.071 1.00 93.00 166 THR A C 1
ATOM 1329 O O . THR A 1 166 ? -18.886 -1.705 11.822 1.00 93.00 166 THR A O 1
ATOM 1332 N N . ILE A 1 167 ? -17.280 -0.296 11.113 1.00 95.69 167 ILE A N 1
ATOM 1333 C CA . ILE A 1 167 ? -17.391 -0.637 9.689 1.00 95.69 167 ILE A CA 1
ATOM 1334 C C . ILE A 1 167 ? -16.823 -2.036 9.424 1.00 95.69 167 ILE A C 1
ATOM 1336 O O . ILE A 1 167 ? -17.486 -2.842 8.777 1.00 95.69 167 ILE A O 1
ATOM 1340 N N . ILE A 1 168 ? -15.641 -2.360 9.960 1.00 96.94 168 ILE A N 1
ATOM 1341 C CA . ILE A 1 168 ? -15.034 -3.693 9.798 1.00 96.94 168 ILE A CA 1
ATOM 1342 C C . ILE A 1 168 ? -15.930 -4.787 10.392 1.00 96.94 168 ILE A C 1
ATOM 1344 O O . ILE A 1 168 ? -16.167 -5.811 9.751 1.00 96.94 168 ILE A O 1
ATOM 1348 N N . ASP A 1 169 ? -16.488 -4.556 11.582 1.00 96.62 169 ASP A N 1
ATOM 1349 C CA . ASP A 1 169 ? -17.413 -5.494 12.226 1.00 96.62 169 ASP A CA 1
ATOM 1350 C C . ASP A 1 169 ? -18.703 -5.662 11.414 1.00 96.62 169 ASP A C 1
ATOM 1352 O O . ASP A 1 169 ? -19.255 -6.764 11.318 1.00 96.62 169 ASP A O 1
ATOM 1356 N N . HIS A 1 170 ? -19.179 -4.581 10.791 1.00 96.94 170 HIS A N 1
ATOM 1357 C CA . HIS A 1 170 ? -20.327 -4.638 9.897 1.00 96.94 170 HIS A CA 1
ATOM 1358 C C . HIS A 1 170 ? -20.035 -5.460 8.640 1.00 96.94 170 HIS A C 1
ATOM 1360 O O . HIS A 1 170 ? -20.838 -6.330 8.313 1.00 96.94 170 HIS A O 1
ATOM 1366 N N . PHE A 1 171 ? -18.886 -5.271 7.989 1.00 97.00 171 PHE A N 1
ATOM 1367 C CA . PHE A 1 171 ? -18.483 -6.083 6.835 1.00 97.00 171 PHE A CA 1
ATOM 1368 C C . PHE A 1 171 ? -18.355 -7.567 7.191 1.00 97.00 171 PHE A C 1
ATOM 1370 O O . PHE A 1 171 ? -18.863 -8.421 6.467 1.00 97.00 171 PHE A O 1
ATOM 1377 N N . GLY A 1 172 ? -17.786 -7.883 8.357 1.00 96.88 172 GLY A N 1
ATOM 1378 C CA . GLY A 1 172 ? -17.761 -9.253 8.869 1.00 96.88 172 GLY A CA 1
ATOM 1379 C C . GLY A 1 172 ? -19.150 -9.825 9.177 1.00 96.88 172 GLY A C 1
ATOM 1380 O O . GLY A 1 172 ? -19.348 -11.034 9.087 1.00 96.88 172 GLY A O 1
ATOM 1381 N N . SER A 1 173 ? -20.123 -8.992 9.551 1.00 97.19 173 SER A N 1
ATOM 1382 C CA . SER A 1 173 ? -21.514 -9.426 9.762 1.00 97.19 173 SER A CA 1
ATOM 1383 C C . SER A 1 173 ? -22.213 -9.690 8.427 1.00 97.19 173 SER A C 1
ATOM 1385 O O . SER A 1 173 ? -22.788 -10.759 8.251 1.00 97.19 173 SER A O 1
ATOM 1387 N N . LEU A 1 174 ? -22.058 -8.782 7.457 1.00 95.88 174 LEU A N 1
ATOM 1388 C CA . LEU A 1 174 ? -22.578 -8.935 6.095 1.00 95.88 174 LEU A CA 1
ATOM 1389 C C . LEU A 1 174 ? -22.054 -10.202 5.412 1.00 95.88 174 LEU A C 1
ATOM 1391 O O . LEU A 1 174 ? -22.825 -10.916 4.778 1.00 95.88 174 LEU A O 1
ATOM 1395 N N . ALA A 1 175 ? -20.765 -10.511 5.565 1.00 95.62 175 ALA A N 1
ATOM 1396 C CA . ALA A 1 175 ? -20.182 -11.747 5.045 1.00 95.62 175 ALA A CA 1
ATOM 1397 C C . ALA A 1 175 ? -20.890 -12.993 5.608 1.00 95.62 175 ALA A C 1
ATOM 1399 O O . ALA A 1 175 ? -21.293 -13.883 4.861 1.00 95.62 175 ALA A O 1
ATOM 1400 N N . ARG A 1 176 ? -21.124 -13.032 6.928 1.00 97.00 176 ARG A N 1
ATOM 1401 C CA . ARG A 1 176 ? -21.844 -14.142 7.576 1.00 97.00 176 ARG A CA 1
ATOM 1402 C C . ARG A 1 176 ? -23.297 -14.235 7.117 1.00 97.00 176 ARG A C 1
ATOM 1404 O O . ARG A 1 176 ? -23.781 -15.333 6.868 1.00 97.00 176 ARG A O 1
ATOM 1411 N N . GLU A 1 177 ? -23.982 -13.102 6.971 1.00 95.81 177 GLU A N 1
ATOM 1412 C CA . GLU A 1 177 ? -25.351 -13.038 6.436 1.00 95.81 177 GLU A CA 1
ATOM 1413 C C . GLU A 1 177 ? -25.432 -13.561 4.993 1.00 95.81 177 GLU A C 1
ATOM 1415 O O . GLU A 1 177 ? -26.435 -14.156 4.602 1.00 95.81 177 GLU A O 1
ATOM 1420 N N . ARG A 1 178 ? -24.352 -13.404 4.219 1.00 94.19 178 ARG A N 1
ATOM 1421 C CA . ARG A 1 178 ? -24.189 -13.954 2.864 1.00 94.19 178 ARG A CA 1
ATOM 1422 C C . ARG A 1 178 ? -23.734 -15.421 2.844 1.00 94.19 178 ARG A C 1
ATOM 1424 O O . ARG A 1 178 ? -23.494 -15.963 1.770 1.00 94.19 178 ARG A O 1
ATOM 1431 N N . GLY A 1 179 ? -23.647 -16.076 4.002 1.00 95.88 179 GLY A N 1
ATOM 1432 C CA . GLY A 1 179 ? -23.282 -17.489 4.125 1.00 95.88 179 GLY A CA 1
ATOM 1433 C C . GLY A 1 179 ? -21.780 -17.770 4.064 1.00 95.88 179 GLY A C 1
ATOM 1434 O O . GLY A 1 179 ? -21.396 -18.926 3.908 1.00 95.88 179 GLY A O 1
ATOM 1435 N N . GLN A 1 180 ? -20.935 -16.745 4.188 1.00 96.31 180 GLN A N 1
ATOM 1436 C CA . GLN A 1 180 ? -19.484 -16.891 4.134 1.00 96.31 180 GLN A CA 1
ATOM 1437 C C . GLN A 1 180 ? -18.875 -17.194 5.499 1.00 96.31 180 GLN A C 1
ATOM 1439 O O . GLN A 1 180 ? -19.352 -16.748 6.551 1.00 96.31 180 GLN A O 1
ATOM 1444 N N . THR A 1 181 ? -17.753 -17.899 5.474 1.00 97.81 181 THR A N 1
ATOM 1445 C CA . THR A 1 181 ? -16.940 -18.171 6.657 1.00 97.81 181 THR A CA 1
ATOM 1446 C C . THR A 1 181 ? -15.988 -17.004 6.934 1.00 97.81 181 THR A C 1
ATOM 1448 O O . THR A 1 181 ? -15.284 -16.517 6.051 1.00 97.81 181 THR A O 1
ATOM 1451 N N . VAL A 1 182 ? -15.962 -16.526 8.184 1.00 98.38 182 VAL A N 1
ATOM 1452 C CA . VAL A 1 182 ? -15.199 -15.327 8.576 1.00 98.38 182 VAL A CA 1
ATOM 1453 C C . VAL A 1 182 ? -14.200 -15.650 9.679 1.00 98.38 182 VAL A C 1
ATOM 1455 O O . VAL A 1 182 ? -14.600 -16.020 10.786 1.00 98.38 182 VAL A O 1
ATOM 1458 N N . PHE A 1 183 ? -12.917 -15.425 9.405 1.00 98.44 183 PHE A N 1
ATOM 1459 C CA . PHE A 1 183 ? -11.846 -15.464 10.394 1.00 98.44 183 PHE A CA 1
ATOM 1460 C C . PHE A 1 183 ? -11.602 -14.071 10.978 1.00 98.44 183 PHE A C 1
ATOM 1462 O O . PHE A 1 183 ? -11.109 -13.171 10.294 1.00 98.44 183 PHE A O 1
ATOM 1469 N N . ASP A 1 184 ? -11.912 -13.878 12.261 1.00 98.44 184 ASP A N 1
ATOM 1470 C CA . ASP A 1 184 ? -11.539 -12.649 12.965 1.00 98.44 184 ASP A CA 1
ATOM 1471 C C . ASP A 1 184 ? -10.141 -12.776 13.579 1.00 98.44 184 ASP A C 1
ATOM 1473 O O . ASP A 1 184 ? -9.971 -13.147 14.746 1.00 98.44 184 ASP A O 1
ATOM 1477 N N . MET A 1 185 ? -9.125 -12.426 12.787 1.00 98.12 185 MET A N 1
ATOM 1478 C CA . MET A 1 185 ? -7.729 -12.472 13.217 1.00 98.12 185 MET A CA 1
ATOM 1479 C C . MET A 1 185 ? -7.465 -11.534 14.398 1.00 98.12 185 MET A C 1
ATOM 1481 O O . MET A 1 185 ? -6.587 -11.812 15.212 1.00 98.12 185 MET A O 1
ATOM 1485 N N . ARG A 1 186 ? -8.226 -10.442 14.543 1.00 97.81 186 ARG A N 1
ATOM 1486 C CA . ARG A 1 186 ? -8.061 -9.498 15.661 1.00 97.81 186 ARG A CA 1
ATOM 1487 C C . ARG A 1 186 ? -8.366 -10.197 16.983 1.00 97.81 186 ARG A C 1
ATOM 1489 O O . ARG A 1 186 ? -7.613 -10.052 17.942 1.00 97.81 186 ARG A O 1
ATOM 1496 N N . SER A 1 187 ? -9.456 -10.962 17.018 1.00 97.69 187 SER A N 1
ATOM 1497 C CA . SER A 1 187 ? -9.874 -11.743 18.185 1.00 97.69 187 SER A CA 1
ATOM 1498 C C . SER A 1 187 ? -8.891 -12.884 18.464 1.00 97.69 187 SER A C 1
ATOM 1500 O O . SER A 1 187 ? -8.383 -12.984 19.581 1.00 97.69 187 SER A O 1
ATOM 1502 N N . PHE A 1 188 ? -8.502 -13.638 17.429 1.00 98.25 188 PHE A N 1
ATOM 1503 C CA . PHE A 1 188 ? -7.484 -14.691 17.527 1.00 98.25 188 PHE A CA 1
ATOM 1504 C C . PHE A 1 188 ? -6.152 -14.174 18.101 1.00 98.25 188 PHE A C 1
ATOM 1506 O O . PHE A 1 188 ? -5.608 -14.730 19.052 1.00 98.25 188 PHE A O 1
ATOM 1513 N N . GLN A 1 189 ? -5.624 -13.068 17.573 1.00 97.75 189 GLN A N 1
ATOM 1514 C CA . GLN A 1 189 ? -4.358 -12.498 18.036 1.00 97.75 189 GLN A CA 1
ATOM 1515 C C . GLN A 1 189 ? -4.460 -11.919 19.452 1.00 97.75 189 GLN A C 1
ATOM 1517 O O . GLN A 1 189 ? -3.485 -11.970 20.199 1.00 97.75 189 GLN A O 1
ATOM 1522 N N . LYS A 1 190 ? -5.618 -11.378 19.859 1.00 9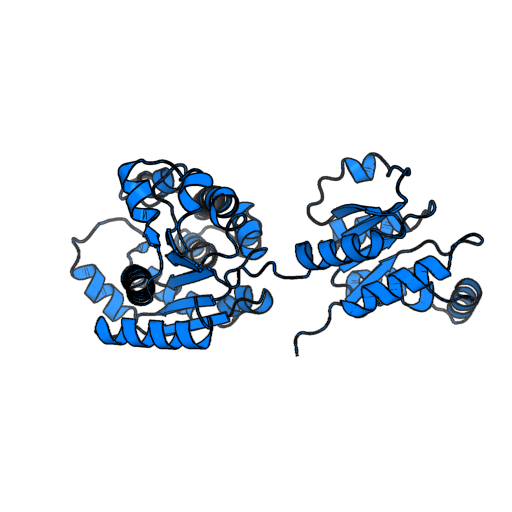6.25 190 LYS A N 1
ATOM 1523 C CA . LYS A 1 190 ? -5.822 -10.929 21.246 1.00 96.25 190 LYS A CA 1
ATOM 1524 C C . LYS A 1 190 ? -5.707 -12.086 22.230 1.00 96.25 190 LYS A C 1
ATOM 1526 O O . LYS A 1 190 ? -5.122 -11.871 23.292 1.00 96.25 190 LYS A O 1
ATOM 1531 N N . GLU A 1 191 ? -6.230 -13.253 21.875 1.00 97.00 191 GLU A N 1
ATOM 1532 C CA . GLU A 1 191 ? -6.200 -14.460 22.698 1.00 97.00 191 GLU A CA 1
ATOM 1533 C C . GLU A 1 191 ? -4.819 -15.126 22.683 1.00 97.00 191 GLU A C 1
ATOM 1535 O O . GLU A 1 191 ? -4.207 -15.311 23.732 1.00 97.00 191 GLU A O 1
ATOM 1540 N N . HIS A 1 192 ? -4.284 -15.415 21.496 1.00 95.75 192 HIS A N 1
ATOM 1541 C CA . HIS A 1 192 ? -3.099 -16.265 21.352 1.00 95.75 192 HIS A CA 1
ATOM 1542 C C . HIS A 1 192 ? -1.775 -15.503 21.226 1.00 95.75 192 HIS A C 1
ATOM 1544 O O . HIS A 1 192 ? -0.715 -16.113 21.327 1.00 95.75 192 HIS A O 1
ATOM 1550 N N . LYS A 1 193 ? -1.801 -14.181 20.995 1.00 93.06 193 LYS A N 1
ATOM 1551 C CA . LYS A 1 193 ? -0.612 -13.311 20.830 1.00 93.06 193 LYS A CA 1
ATOM 1552 C C . LYS A 1 193 ? 0.349 -13.714 19.701 1.00 93.06 193 LYS A C 1
ATOM 1554 O O . LYS A 1 193 ? 1.474 -13.219 19.644 1.00 93.06 193 LYS A O 1
ATOM 1559 N N . VAL A 1 194 ? -0.100 -14.555 18.773 1.00 94.31 194 VAL A N 1
ATOM 1560 C CA . VAL A 1 194 ? 0.671 -15.034 17.617 1.00 94.31 194 VAL A CA 1
ATOM 1561 C C . VAL A 1 194 ? -0.070 -14.760 16.314 1.00 94.31 194 VAL A C 1
ATOM 1563 O O . VAL A 1 194 ? -1.283 -14.559 16.303 1.00 94.31 194 VAL A O 1
ATOM 1566 N N . TYR A 1 195 ? 0.664 -14.751 15.204 1.00 93.50 195 TYR A N 1
ATOM 1567 C CA . TYR A 1 195 ? 0.051 -14.781 13.879 1.00 93.50 195 TYR A CA 1
ATOM 1568 C C . TYR A 1 195 ? -0.531 -16.174 13.603 1.00 93.50 195 TYR A C 1
ATOM 1570 O O . TYR A 1 195 ? 0.080 -17.159 14.020 1.00 93.50 195 TYR A O 1
ATOM 1578 N N . PRO A 1 196 ? -1.672 -16.273 12.896 1.00 91.06 196 PRO A N 1
ATOM 1579 C CA . PRO A 1 196 ? -2.166 -17.562 12.440 1.00 91.06 196 PRO A CA 1
ATOM 1580 C C . PRO A 1 196 ? -1.156 -18.203 11.475 1.00 91.06 196 PRO A C 1
ATOM 1582 O O . PRO A 1 196 ? -0.416 -17.516 10.757 1.00 91.06 196 PRO A O 1
ATOM 1585 N N . GLU A 1 197 ? -1.115 -19.529 11.484 1.00 89.06 197 GLU A N 1
ATOM 1586 C CA . GLU A 1 197 ? -0.459 -20.299 10.430 1.00 89.06 197 GLU A CA 1
ATOM 1587 C C . GLU A 1 197 ? -1.347 -20.337 9.183 1.00 89.06 197 GLU A C 1
ATOM 1589 O O . GLU A 1 197 ? -2.566 -20.200 9.279 1.00 89.06 197 GLU A O 1
ATOM 1594 N N . GLU A 1 198 ? -0.741 -20.512 8.010 1.00 81.56 198 GLU A N 1
ATOM 1595 C CA . GLU A 1 198 ? -1.439 -20.423 6.718 1.00 81.56 198 GLU A CA 1
ATOM 1596 C C . GLU A 1 198 ? -2.608 -21.413 6.613 1.00 81.56 198 GLU A C 1
ATOM 1598 O O . GLU A 1 198 ? -3.724 -21.019 6.278 1.00 81.56 198 GLU A O 1
ATOM 1603 N N . TRP A 1 199 ? -2.392 -22.661 7.039 1.00 83.62 199 TRP A N 1
ATOM 1604 C CA . TRP A 1 199 ? -3.413 -23.715 7.043 1.00 83.62 199 TRP A CA 1
ATOM 1605 C C . TRP A 1 199 ? -4.648 -23.376 7.893 1.00 83.62 199 TRP A C 1
ATOM 1607 O O . TRP A 1 199 ? -5.733 -23.898 7.650 1.00 83.62 199 TRP A O 1
ATOM 1617 N N . LEU A 1 200 ? -4.516 -22.494 8.891 1.00 91.44 200 LEU A N 1
ATOM 1618 C CA . LEU A 1 200 ? -5.646 -22.067 9.719 1.00 91.44 200 LEU A CA 1
ATOM 1619 C C . LEU A 1 200 ? -6.572 -21.106 8.962 1.00 91.44 200 LEU A C 1
ATOM 1621 O O . LEU A 1 200 ? -7.751 -21.011 9.291 1.00 91.44 200 LEU A O 1
ATOM 1625 N N . LEU A 1 201 ? -6.049 -20.391 7.963 1.00 91.69 201 LEU A N 1
ATOM 1626 C CA . LEU A 1 201 ? -6.800 -19.434 7.148 1.00 91.69 201 LEU A CA 1
ATOM 1627 C C . LEU A 1 201 ? -7.487 -20.098 5.949 1.00 91.69 201 LEU A C 1
ATOM 1629 O O . LEU A 1 201 ? -8.467 -19.556 5.437 1.00 91.69 201 LEU A O 1
ATOM 1633 N N . GLU A 1 202 ? -7.009 -21.271 5.520 1.00 87.19 202 GLU A N 1
ATOM 1634 C CA . GLU A 1 202 ? -7.541 -22.027 4.380 1.00 87.19 202 GLU A CA 1
ATOM 1635 C C . GLU A 1 202 ? -9.075 -22.154 4.361 1.00 87.19 202 GLU A C 1
ATOM 1637 O O . GLU A 1 202 ? -9.653 -21.798 3.330 1.00 87.19 202 GLU A O 1
ATOM 1642 N N . PRO A 1 203 ? -9.761 -22.572 5.450 1.00 93.69 203 PRO A N 1
ATOM 1643 C CA . PRO A 1 203 ? -11.200 -22.831 5.413 1.00 93.69 203 PRO A CA 1
ATOM 1644 C C . PRO A 1 203 ? -12.068 -21.566 5.445 1.00 93.69 203 PRO A C 1
ATOM 1646 O O . PRO A 1 203 ? -13.288 -21.696 5.444 1.00 93.69 203 PRO A O 1
ATOM 1649 N N . PHE A 1 204 ? -11.473 -20.371 5.528 1.00 97.50 204 PHE A N 1
ATOM 1650 C CA . PHE A 1 204 ? -12.204 -19.113 5.658 1.00 97.50 204 PHE A CA 1
ATOM 1651 C C . PHE A 1 204 ? -12.267 -18.338 4.342 1.00 97.50 204 PHE A C 1
ATOM 1653 O O . PHE A 1 204 ? -11.257 -18.191 3.660 1.00 97.50 204 PHE A O 1
ATOM 1660 N N . ASP A 1 205 ? -13.424 -17.775 4.014 1.00 96.00 205 ASP A N 1
ATOM 1661 C CA . ASP A 1 205 ? -13.615 -16.929 2.827 1.00 96.00 205 ASP A CA 1
ATOM 1662 C C . ASP A 1 205 ? -13.174 -15.479 3.082 1.00 96.00 205 ASP A C 1
ATOM 1664 O O . ASP A 1 205 ? -12.714 -14.777 2.177 1.00 96.00 205 ASP A O 1
ATOM 1668 N N . VAL A 1 206 ? -13.315 -15.028 4.334 1.00 98.06 206 VAL A N 1
ATOM 1669 C CA . VAL A 1 206 ? -13.104 -13.638 4.752 1.00 98.06 206 VAL A CA 1
ATOM 1670 C C . VAL A 1 206 ? -12.149 -13.552 5.939 1.00 98.06 206 VAL A C 1
ATOM 1672 O O . VAL A 1 206 ? -12.292 -14.289 6.915 1.00 98.06 206 VAL A O 1
ATOM 1675 N N . ILE A 1 207 ? -11.223 -12.593 5.905 1.00 98.56 207 ILE A N 1
ATOM 1676 C CA . ILE A 1 207 ? -10.282 -12.298 6.992 1.00 98.56 207 ILE A CA 1
ATOM 1677 C C . ILE A 1 207 ? -10.510 -10.871 7.503 1.00 98.56 207 ILE A C 1
ATOM 1679 O O . ILE A 1 207 ? -10.398 -9.904 6.747 1.00 98.56 207 ILE A O 1
ATOM 1683 N N . LEU A 1 208 ? -10.774 -10.728 8.806 1.00 98.56 208 LEU A N 1
ATOM 1684 C CA . LEU A 1 208 ? -10.808 -9.433 9.497 1.00 98.56 208 LEU A CA 1
ATOM 1685 C C . LEU A 1 208 ? -9.488 -9.194 10.226 1.00 98.56 208 LEU A C 1
ATOM 1687 O O . LEU A 1 208 ? -9.039 -10.042 10.997 1.00 98.56 208 LEU A O 1
ATOM 1691 N N . ALA A 1 209 ? -8.892 -8.022 10.040 1.00 98.31 209 ALA A N 1
ATOM 1692 C CA . ALA A 1 209 ? -7.598 -7.666 10.612 1.00 98.31 209 ALA A CA 1
ATOM 1693 C C . ALA A 1 209 ? -7.550 -6.201 11.065 1.00 98.31 209 ALA A C 1
ATOM 1695 O O . ALA A 1 209 ? -8.451 -5.408 10.789 1.00 98.31 209 ALA A O 1
ATOM 1696 N N . CYS A 1 210 ? -6.479 -5.828 11.762 1.00 97.75 210 CYS A N 1
ATOM 1697 C CA . CYS A 1 210 ? -6.186 -4.437 12.086 1.00 97.75 210 CYS A CA 1
ATOM 1698 C C . CYS A 1 210 ? -4.679 -4.188 12.159 1.00 97.75 210 CYS A C 1
ATOM 1700 O O . CYS A 1 210 ? -3.925 -5.082 12.546 1.00 97.75 210 CYS A O 1
ATOM 1702 N N . GLU A 1 211 ? -4.270 -2.954 11.894 1.00 96.88 211 GLU A N 1
ATOM 1703 C CA . GLU A 1 211 ? -2.953 -2.431 12.245 1.00 96.88 211 GLU A CA 1
ATOM 1704 C C . GLU A 1 211 ? -3.066 -1.388 13.383 1.00 96.88 211 GLU A C 1
ATOM 1706 O O . GLU A 1 211 ? -4.018 -0.605 13.410 1.00 96.88 211 GLU A O 1
ATOM 1711 N N . PRO A 1 212 ? -2.126 -1.346 14.346 1.00 96.81 212 PRO A N 1
ATOM 1712 C CA . PRO A 1 212 ? -1.089 -2.354 14.566 1.00 96.81 212 PRO A CA 1
ATOM 1713 C C . PRO A 1 212 ? -1.720 -3.702 14.944 1.00 96.81 212 PRO A C 1
ATOM 1715 O O . PRO A 1 212 ? -2.790 -3.745 15.561 1.00 96.81 212 PRO A O 1
ATOM 1718 N N . THR A 1 213 ? -1.105 -4.815 14.566 1.00 97.75 213 THR A N 1
ATOM 1719 C CA . THR A 1 213 ? -1.652 -6.140 14.896 1.00 97.75 213 THR A CA 1
ATOM 1720 C C . THR A 1 213 ? -1.635 -6.396 16.412 1.00 97.75 213 THR A C 1
ATOM 1722 O O . THR A 1 213 ? -1.038 -5.641 17.182 1.00 97.75 213 THR A O 1
ATOM 1725 N N . TYR A 1 214 ? -2.332 -7.430 16.894 1.00 96.94 214 TYR A N 1
ATOM 1726 C CA . TYR A 1 214 ? -2.302 -7.808 18.321 1.00 96.94 214 TYR A CA 1
ATOM 1727 C C . TYR A 1 214 ? -1.231 -8.868 18.641 1.00 96.94 214 TYR A C 1
ATOM 1729 O O . TYR A 1 214 ? -1.215 -9.409 19.747 1.00 96.94 214 TYR A O 1
ATOM 1737 N N . ALA A 1 215 ? -0.334 -9.156 17.695 1.00 95.25 215 ALA A N 1
ATOM 1738 C CA . ALA A 1 215 ? 0.729 -10.151 17.811 1.00 95.25 215 ALA A CA 1
ATOM 1739 C C . ALA A 1 215 ? 2.090 -9.562 17.405 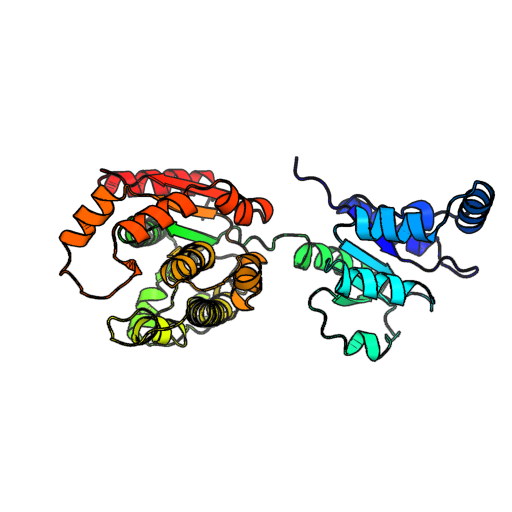1.00 95.25 215 ALA A C 1
ATOM 1741 O O . ALA A 1 215 ? 2.156 -8.599 16.645 1.00 95.25 215 ALA A O 1
ATOM 1742 N N . GLY A 1 216 ? 3.185 -10.151 17.897 1.00 94.69 216 GLY A N 1
ATOM 1743 C CA . GLY A 1 216 ? 4.552 -9.732 17.553 1.00 94.69 216 GLY A CA 1
ATOM 1744 C C . GLY A 1 216 ? 4.786 -8.221 17.705 1.00 94.69 216 GLY A C 1
ATOM 1745 O O . GLY A 1 216 ? 4.365 -7.622 18.693 1.00 94.69 216 GLY A O 1
ATOM 1746 N N . VAL A 1 217 ? 5.404 -7.606 16.689 1.00 96.31 217 VAL A N 1
ATOM 1747 C CA . VAL A 1 217 ? 5.732 -6.167 16.674 1.00 96.31 217 VAL A CA 1
ATOM 1748 C C . VAL A 1 217 ? 4.493 -5.284 16.858 1.00 96.31 217 VAL A C 1
ATOM 1750 O O . VAL A 1 217 ? 4.571 -4.266 17.540 1.00 96.31 217 VAL A O 1
ATOM 1753 N N . GLY A 1 218 ? 3.330 -5.667 16.321 1.00 96.06 218 GLY A N 1
ATOM 1754 C CA . GLY A 1 218 ? 2.088 -4.919 16.525 1.00 96.06 218 GLY A CA 1
ATOM 1755 C C . GLY A 1 218 ? 1.682 -4.830 17.998 1.00 96.06 218 GLY A C 1
ATOM 1756 O O . GLY A 1 218 ? 1.276 -3.768 18.479 1.00 96.06 218 GLY A O 1
ATOM 1757 N N . ASN A 1 219 ? 1.866 -5.915 18.753 1.00 94.00 219 ASN A N 1
ATOM 1758 C CA . ASN A 1 219 ? 1.625 -5.913 20.195 1.00 94.00 219 ASN A CA 1
ATOM 1759 C C . ASN A 1 219 ? 2.618 -5.003 20.936 1.00 94.00 219 ASN A C 1
ATOM 1761 O O . ASN A 1 219 ? 2.219 -4.300 21.865 1.00 94.00 219 ASN A O 1
ATOM 1765 N N . ASP A 1 220 ? 3.878 -4.963 20.502 1.00 92.25 220 ASP A N 1
ATOM 1766 C CA . ASP A 1 220 ? 4.886 -4.063 21.073 1.00 92.25 220 ASP A CA 1
ATOM 1767 C C . ASP A 1 220 ? 4.548 -2.598 20.786 1.00 92.25 220 ASP A C 1
ATOM 1769 O O . ASP A 1 220 ? 4.586 -1.776 21.698 1.00 92.25 220 ASP A O 1
ATOM 1773 N N . ILE A 1 221 ? 4.099 -2.263 19.570 1.00 93.00 221 ILE A N 1
ATOM 1774 C CA . ILE A 1 221 ? 3.602 -0.916 19.243 1.00 93.00 221 ILE A CA 1
ATOM 1775 C C . ILE A 1 221 ? 2.515 -0.504 20.237 1.00 93.00 221 ILE A C 1
ATOM 1777 O O . ILE A 1 221 ? 2.608 0.562 20.845 1.00 93.00 221 ILE A O 1
ATOM 1781 N N . ARG A 1 222 ? 1.514 -1.368 20.441 1.00 90.50 222 ARG A N 1
ATOM 1782 C CA . ARG A 1 222 ? 0.368 -1.106 21.325 1.00 90.50 222 ARG A CA 1
ATOM 1783 C C . ARG A 1 222 ? 0.757 -0.915 22.787 1.00 90.50 222 ARG A C 1
ATOM 1785 O O . ARG A 1 222 ? 0.080 -0.167 23.482 1.00 90.50 222 ARG A O 1
ATOM 1792 N N . ARG A 1 223 ? 1.791 -1.612 23.262 1.00 89.56 223 ARG A N 1
ATOM 1793 C CA . ARG A 1 223 ? 2.221 -1.593 24.671 1.00 89.56 223 ARG A CA 1
ATOM 1794 C C . ARG A 1 223 ? 3.333 -0.592 24.963 1.00 89.56 223 ARG A C 1
ATOM 1796 O O . ARG A 1 223 ? 3.516 -0.242 26.125 1.00 89.56 223 ARG A O 1
ATOM 1803 N N . GLU A 1 224 ? 4.036 -0.141 23.931 1.00 89.44 224 GLU A N 1
ATOM 1804 C CA . GLU A 1 224 ? 5.238 0.676 24.066 1.00 89.44 224 GLU A CA 1
ATOM 1805 C C . GLU A 1 224 ? 5.127 1.999 23.312 1.00 89.44 224 GLU A C 1
ATOM 1807 O O . GLU A 1 224 ? 5.178 3.061 23.926 1.00 89.44 224 GLU A O 1
ATOM 1812 N N . LYS A 1 225 ? 4.966 1.937 21.984 1.00 87.31 225 LYS A N 1
ATOM 1813 C CA . LYS A 1 225 ? 5.114 3.098 21.092 1.00 87.31 225 LYS A CA 1
ATOM 1814 C C . LYS A 1 225 ? 3.929 4.054 21.145 1.00 87.31 225 LYS A C 1
ATOM 1816 O O . LYS A 1 225 ? 4.127 5.260 21.085 1.00 87.31 225 LYS A O 1
ATOM 1821 N N . ILE A 1 226 ? 2.716 3.509 21.226 1.00 82.56 226 ILE A N 1
ATOM 1822 C CA . ILE A 1 226 ? 1.466 4.284 21.297 1.00 82.56 226 ILE A CA 1
ATOM 1823 C C . ILE A 1 226 ? 0.746 4.106 22.638 1.00 82.56 226 ILE A C 1
ATOM 1825 O O . ILE A 1 226 ? -0.401 4.519 22.788 1.00 82.56 226 ILE A O 1
ATOM 1829 N N . ALA A 1 227 ? 1.391 3.438 23.596 1.00 79.69 227 ALA A N 1
ATOM 1830 C CA . ALA A 1 227 ? 0.843 3.275 24.931 1.00 79.69 227 ALA A CA 1
ATOM 1831 C C . ALA A 1 227 ? 0.929 4.579 25.723 1.00 79.69 227 ALA A C 1
ATOM 1833 O O . ALA A 1 227 ? 1.809 5.409 25.507 1.00 79.69 227 ALA A O 1
ATOM 1834 N N . GLN A 1 228 ? 0.046 4.711 26.707 1.00 72.94 228 GLN A N 1
ATOM 1835 C CA . GLN A 1 228 ? 0.104 5.786 27.690 1.00 72.94 228 GLN A CA 1
ATOM 1836 C C . GLN A 1 228 ? 1.273 5.545 28.640 1.00 72.94 228 GLN A C 1
ATOM 1838 O O . GLN A 1 228 ? 1.162 4.828 29.634 1.00 72.94 228 GLN A O 1
ATOM 1843 N N . ASN A 1 229 ? 2.421 6.115 28.306 1.00 74.75 229 ASN A N 1
ATOM 1844 C CA . ASN A 1 229 ? 3.601 6.116 29.153 1.00 74.75 229 ASN A CA 1
ATOM 1845 C C . ASN A 1 229 ? 4.375 7.434 28.964 1.00 74.75 229 ASN A C 1
ATOM 1847 O O . ASN A 1 229 ? 4.029 8.267 28.132 1.00 74.75 229 ASN A O 1
ATOM 1851 N N . SER A 1 230 ? 5.408 7.654 29.776 1.00 75.25 230 SER A N 1
ATOM 1852 C CA . SER A 1 230 ? 6.222 8.878 29.734 1.00 75.25 230 SER A CA 1
ATOM 1853 C C . SER A 1 230 ? 7.319 8.863 28.664 1.00 75.25 230 SER A C 1
ATOM 1855 O O . SER A 1 230 ? 8.110 9.806 28.584 1.00 75.25 230 SER A O 1
ATOM 1857 N N . ARG A 1 231 ? 7.421 7.793 27.869 1.00 82.50 231 ARG A N 1
ATOM 1858 C CA . ARG A 1 231 ? 8.491 7.615 26.886 1.00 82.50 231 ARG A CA 1
ATOM 1859 C C . ARG A 1 231 ? 8.127 8.373 25.616 1.00 82.50 231 ARG A C 1
ATOM 1861 O O . ARG A 1 231 ? 6.969 8.439 25.217 1.00 82.50 231 ARG A O 1
ATOM 1868 N N . ARG A 1 232 ? 9.136 8.964 24.984 1.00 83.19 232 ARG A N 1
ATOM 1869 C CA . ARG A 1 232 ? 8.988 9.700 23.728 1.00 83.19 232 ARG A CA 1
ATOM 1870 C C . ARG A 1 232 ? 9.777 8.984 22.649 1.00 83.19 232 ARG A C 1
ATOM 1872 O O . ARG A 1 232 ? 10.942 8.666 22.863 1.00 83.19 232 ARG A O 1
ATOM 1879 N N . TYR A 1 233 ? 9.119 8.758 21.523 1.00 90.56 233 TYR A N 1
ATOM 1880 C CA . TYR A 1 233 ? 9.711 8.212 20.311 1.00 90.56 233 TYR A CA 1
ATOM 1881 C C . TYR A 1 233 ? 9.579 9.233 19.196 1.00 90.56 233 TYR A C 1
ATOM 1883 O O . TYR A 1 233 ? 8.571 9.955 19.148 1.00 90.56 233 TYR A O 1
ATOM 1891 N N . THR A 1 234 ? 10.568 9.258 18.311 1.00 93.62 234 THR A N 1
ATOM 1892 C CA . THR A 1 234 ? 10.496 10.085 17.108 1.00 93.62 234 THR A CA 1
ATOM 1893 C C . THR A 1 234 ? 9.444 9.532 16.155 1.00 93.62 234 THR A C 1
ATOM 1895 O O . THR A 1 234 ? 9.096 8.341 16.180 1.00 93.62 234 THR A O 1
ATOM 1898 N N . ALA A 1 235 ? 8.930 10.385 15.282 1.00 94.75 235 ALA A N 1
ATOM 1899 C CA . ALA A 1 235 ? 8.027 9.977 14.220 1.00 94.75 235 ALA A CA 1
ATOM 1900 C C . ALA A 1 235 ? 8.649 8.900 13.316 1.00 94.75 235 ALA A C 1
ATOM 1902 O O . ALA A 1 235 ? 7.949 7.978 12.893 1.00 94.75 235 ALA A O 1
ATOM 1903 N N . GLU A 1 236 ? 9.960 8.975 13.056 1.00 96.44 236 GLU A N 1
ATOM 1904 C CA . GLU A 1 236 ? 10.681 7.977 12.259 1.00 96.44 236 GLU A CA 1
ATOM 1905 C C . GLU A 1 236 ? 10.725 6.616 12.967 1.00 96.44 236 GLU A C 1
ATOM 1907 O O . GLU A 1 236 ? 10.345 5.612 12.364 1.00 96.44 236 GLU A O 1
ATOM 1912 N N . GLU A 1 237 ? 11.074 6.567 14.257 1.00 95.75 237 GLU A N 1
ATOM 1913 C CA . GLU A 1 237 ? 11.096 5.317 15.033 1.00 95.75 237 GLU A CA 1
ATOM 1914 C C . GLU A 1 237 ? 9.712 4.654 15.081 1.00 95.75 237 GLU A C 1
ATOM 1916 O O . GLU A 1 237 ? 9.577 3.427 14.978 1.00 95.75 237 GLU A O 1
ATOM 1921 N N . VAL A 1 238 ? 8.654 5.455 15.240 1.00 95.25 238 VAL A N 1
ATOM 1922 C CA . VAL A 1 238 ? 7.276 4.954 15.198 1.00 95.25 238 VAL A CA 1
ATOM 1923 C C . VAL A 1 238 ? 6.959 4.421 13.796 1.00 95.25 238 VAL A C 1
ATOM 1925 O O . VAL A 1 238 ? 6.463 3.296 13.679 1.00 95.25 238 VAL A O 1
ATOM 1928 N N . ALA A 1 239 ? 7.305 5.155 12.731 1.00 97.19 239 ALA A N 1
ATOM 1929 C CA . ALA A 1 239 ? 7.084 4.736 11.344 1.00 97.19 239 ALA A CA 1
ATOM 1930 C C . ALA A 1 239 ? 7.786 3.407 11.020 1.00 97.19 239 ALA A C 1
ATOM 1932 O O . ALA A 1 239 ? 7.193 2.530 10.383 1.00 97.19 239 ALA A O 1
ATOM 1933 N N . GLU A 1 240 ? 9.031 3.238 11.468 1.00 97.81 240 GLU A N 1
ATOM 1934 C CA . GLU A 1 240 ? 9.825 2.019 11.290 1.00 97.81 240 GLU A CA 1
ATOM 1935 C C . GLU A 1 240 ? 9.177 0.818 11.974 1.00 97.81 240 GLU A C 1
ATOM 1937 O O . GLU A 1 240 ? 9.067 -0.257 11.373 1.00 97.81 240 GLU A O 1
ATOM 1942 N N . THR A 1 241 ? 8.676 1.015 13.194 1.00 97.19 241 THR A N 1
ATOM 1943 C CA . THR A 1 241 ? 8.027 -0.053 13.961 1.00 97.19 241 THR A CA 1
ATOM 1944 C C . THR A 1 241 ? 6.719 -0.492 13.287 1.00 97.19 241 THR A C 1
ATOM 1946 O O . THR A 1 241 ? 6.509 -1.688 13.069 1.00 97.19 241 THR A O 1
ATOM 1949 N N . PHE A 1 242 ? 5.875 0.457 12.858 1.00 98.25 242 PHE A N 1
ATOM 1950 C CA . PHE A 1 242 ? 4.668 0.163 12.066 1.00 98.25 242 PHE A CA 1
ATOM 1951 C C . PHE A 1 242 ? 4.999 -0.524 10.736 1.00 98.25 242 PHE A C 1
ATOM 1953 O O . PHE A 1 242 ? 4.320 -1.470 10.339 1.00 98.25 242 PHE A O 1
ATOM 1960 N N . SER A 1 243 ? 6.065 -0.092 10.058 1.00 98.25 243 SER A N 1
ATOM 1961 C CA . SER A 1 243 ? 6.564 -0.742 8.843 1.00 98.25 243 SER A CA 1
ATOM 1962 C C . SER A 1 243 ? 6.949 -2.206 9.103 1.00 98.25 243 SER A C 1
ATOM 1964 O O . SER A 1 243 ? 6.636 -3.074 8.288 1.00 98.25 243 SER A O 1
ATOM 1966 N N . ALA A 1 244 ? 7.593 -2.522 10.227 1.00 97.69 244 ALA A N 1
ATOM 1967 C CA . ALA A 1 244 ? 7.970 -3.897 10.562 1.00 97.69 244 ALA A CA 1
ATOM 1968 C C . ALA A 1 244 ? 6.754 -4.803 10.850 1.00 97.69 244 ALA A C 1
ATOM 1970 O O . ALA A 1 244 ? 6.696 -5.928 10.338 1.00 97.69 244 ALA A O 1
ATOM 1971 N N . ASP A 1 245 ? 5.761 -4.313 11.599 1.00 98.38 245 ASP A N 1
ATOM 1972 C CA . ASP A 1 245 ? 4.495 -5.029 11.829 1.00 98.38 245 ASP A CA 1
ATOM 1973 C C . ASP A 1 245 ? 3.775 -5.319 10.502 1.00 98.38 245 ASP A C 1
ATOM 1975 O O . ASP A 1 245 ? 3.489 -6.470 10.158 1.00 98.38 245 ASP A O 1
ATOM 1979 N N . ARG A 1 246 ? 3.614 -4.280 9.680 1.00 98.12 246 ARG A N 1
ATOM 1980 C CA . ARG A 1 246 ? 2.993 -4.347 8.353 1.00 98.12 246 ARG A CA 1
ATOM 1981 C C . ARG A 1 246 ? 3.685 -5.325 7.415 1.00 98.12 246 ARG A C 1
ATOM 1983 O O . ARG A 1 246 ? 3.019 -6.080 6.710 1.00 98.12 246 ARG A O 1
ATOM 1990 N N . ALA A 1 247 ? 5.018 -5.351 7.406 1.00 96.00 247 ALA A N 1
ATOM 1991 C CA . ALA A 1 247 ? 5.770 -6.299 6.588 1.00 96.00 247 ALA A CA 1
ATOM 1992 C C . ALA A 1 247 ? 5.430 -7.756 6.943 1.00 96.00 247 ALA A C 1
ATOM 1994 O O . ALA A 1 247 ? 5.337 -8.597 6.047 1.00 96.00 247 ALA A O 1
ATOM 1995 N N . THR A 1 248 ? 5.224 -8.047 8.229 1.00 96.38 248 THR A N 1
ATOM 1996 C CA . THR A 1 248 ? 4.827 -9.379 8.703 1.00 96.38 248 THR A CA 1
ATOM 1997 C C . THR A 1 248 ? 3.402 -9.703 8.273 1.00 96.38 248 THR A C 1
ATOM 1999 O O . THR A 1 248 ? 3.180 -10.753 7.669 1.00 96.38 248 THR A O 1
ATOM 2002 N N . LEU A 1 249 ? 2.463 -8.779 8.495 1.00 97.94 249 LEU A N 1
ATOM 2003 C CA . LEU A 1 249 ? 1.063 -8.940 8.105 1.00 97.94 249 LEU A CA 1
ATOM 2004 C C . LEU A 1 249 ? 0.905 -9.198 6.598 1.00 97.94 249 LEU A C 1
ATOM 2006 O O . LEU A 1 249 ? 0.257 -10.164 6.199 1.00 97.94 249 LEU A O 1
ATOM 2010 N N . TYR A 1 250 ? 1.550 -8.397 5.748 1.00 97.00 250 TYR A N 1
ATOM 2011 C CA . TYR A 1 250 ? 1.464 -8.571 4.296 1.00 97.00 250 TYR A CA 1
ATOM 2012 C C . TYR A 1 250 ? 2.053 -9.903 3.829 1.00 97.00 250 TYR A C 1
ATOM 2014 O O . TYR A 1 250 ? 1.462 -10.566 2.983 1.00 97.00 250 TYR A O 1
ATOM 2022 N N . ARG A 1 251 ? 3.204 -10.315 4.372 1.00 92.69 251 ARG A N 1
ATOM 2023 C CA . ARG A 1 251 ? 3.868 -11.559 3.954 1.00 92.69 251 ARG A CA 1
ATOM 2024 C C . ARG A 1 251 ? 3.141 -12.812 4.422 1.00 92.69 251 ARG A C 1
ATOM 2026 O O . ARG A 1 251 ? 3.130 -13.786 3.683 1.00 92.69 251 ARG A O 1
ATOM 2033 N N . ARG A 1 252 ? 2.586 -12.797 5.637 1.00 92.69 252 ARG A N 1
ATOM 2034 C CA . ARG A 1 252 ? 1.933 -13.971 6.234 1.00 92.69 252 ARG A CA 1
ATOM 2035 C C . ARG A 1 252 ? 0.457 -14.094 5.877 1.00 92.69 252 ARG A C 1
ATOM 2037 O O . ARG A 1 252 ? -0.062 -15.198 5.919 1.00 92.69 252 ARG A O 1
ATOM 2044 N N . VAL A 1 253 ? -0.217 -12.980 5.582 1.00 95.75 253 VAL A N 1
ATOM 2045 C CA . VAL A 1 253 ? -1.679 -12.959 5.437 1.00 95.75 253 VAL A CA 1
ATOM 2046 C C . VAL A 1 253 ? -2.080 -12.474 4.053 1.00 95.75 253 VAL A C 1
ATOM 2048 O O . VAL A 1 253 ? -2.637 -13.246 3.283 1.00 95.75 253 VAL A O 1
ATOM 2051 N N . TRP A 1 254 ? -1.767 -11.232 3.686 1.00 95.69 254 TRP A N 1
ATOM 2052 C CA . TRP A 1 254 ? -2.370 -10.643 2.484 1.00 95.69 254 TRP A CA 1
ATOM 2053 C C . TRP A 1 254 ? -1.828 -11.172 1.161 1.00 95.69 254 TRP A C 1
ATOM 2055 O O . TRP A 1 254 ? -2.602 -11.444 0.251 1.00 95.69 254 TRP A O 1
ATOM 2065 N N . ILE A 1 255 ? -0.510 -11.312 1.033 1.00 89.75 255 ILE A N 1
ATOM 2066 C CA . ILE A 1 255 ? 0.112 -11.748 -0.222 1.00 89.75 255 ILE A CA 1
ATOM 2067 C C . ILE A 1 255 ? -0.205 -13.219 -0.542 1.00 89.75 255 ILE A C 1
ATOM 2069 O O . ILE A 1 255 ? -0.414 -13.487 -1.724 1.00 89.75 255 ILE A O 1
ATOM 2073 N N . PRO A 1 256 ? -0.256 -14.153 0.432 1.00 85.12 256 PRO A N 1
ATOM 2074 C CA . PRO A 1 256 ? -0.648 -15.539 0.159 1.00 85.12 256 PRO A CA 1
ATOM 2075 C C . PRO A 1 256 ? -2.150 -15.741 -0.093 1.00 85.12 256 PRO A C 1
ATOM 2077 O O . PRO A 1 256 ? -2.501 -16.646 -0.835 1.00 85.12 256 PRO A O 1
ATOM 2080 N N . ASN A 1 257 ? -3.023 -14.897 0.476 1.00 88.44 257 ASN A N 1
ATOM 2081 C CA . ASN A 1 257 ? -4.483 -15.092 0.473 1.00 88.44 257 ASN A CA 1
ATOM 2082 C C . ASN A 1 257 ? -5.223 -14.039 -0.380 1.00 88.44 257 ASN A C 1
ATOM 2084 O O . ASN A 1 257 ? -6.186 -13.418 0.077 1.00 88.44 257 ASN A O 1
ATOM 2088 N N . GLN A 1 258 ? -4.748 -13.760 -1.598 1.00 89.00 258 GLN A N 1
ATOM 2089 C CA . GLN A 1 258 ? -5.281 -12.660 -2.430 1.00 89.00 258 GLN A CA 1
ATOM 2090 C C . GLN A 1 258 ? -6.693 -12.927 -2.966 1.00 89.00 258 GLN A C 1
ATOM 2092 O O . GLN A 1 258 ? -7.390 -11.999 -3.381 1.00 89.00 258 GLN A O 1
ATOM 2097 N N . GLU A 1 259 ? -7.095 -14.194 -3.001 1.00 84.25 259 GLU A N 1
ATOM 2098 C CA . GLU A 1 259 ? -8.410 -14.658 -3.422 1.00 84.25 259 GLU A CA 1
ATOM 2099 C C . GLU A 1 259 ? -9.494 -14.408 -2.368 1.00 84.25 259 GLU A C 1
ATOM 2101 O O . GLU A 1 259 ? -10.650 -14.207 -2.740 1.00 84.25 259 GLU A O 1
ATOM 2106 N N . LYS A 1 260 ? -9.130 -14.353 -1.080 1.00 92.88 260 LYS A N 1
ATOM 2107 C CA . LYS A 1 260 ? -10.057 -14.133 0.042 1.00 92.88 260 LYS A CA 1
ATOM 2108 C C . LYS A 1 260 ? -10.469 -12.666 0.150 1.00 92.88 260 LYS A C 1
ATOM 2110 O O . LYS A 1 260 ? -9.723 -11.763 -0.237 1.00 92.88 260 LYS A O 1
ATOM 2115 N N . ALA A 1 261 ? -11.639 -12.406 0.731 1.00 96.31 261 ALA A N 1
ATOM 2116 C CA . ALA A 1 261 ? -12.022 -11.045 1.094 1.00 96.31 261 ALA A CA 1
ATOM 2117 C C . ALA A 1 261 ? -11.255 -10.605 2.349 1.00 96.31 261 ALA A C 1
ATOM 2119 O O . ALA A 1 261 ? -11.293 -11.268 3.385 1.00 96.31 261 ALA A O 1
ATOM 2120 N N . GLY A 1 262 ? -10.548 -9.481 2.269 1.00 97.56 262 GLY A N 1
ATOM 2121 C CA . GLY A 1 262 ? -9.798 -8.919 3.389 1.00 97.56 262 GLY A CA 1
ATOM 2122 C C . GLY A 1 262 ? -10.421 -7.614 3.857 1.00 97.56 262 GLY A C 1
ATOM 2123 O O . GLY A 1 262 ? -10.558 -6.684 3.067 1.00 97.56 262 GLY A O 1
ATOM 2124 N N . PHE A 1 263 ? -10.738 -7.503 5.144 1.00 98.38 263 PHE A N 1
ATOM 2125 C CA . PHE A 1 263 ? -11.187 -6.254 5.760 1.00 98.38 263 PHE A CA 1
ATOM 2126 C C . PHE A 1 263 ? -10.194 -5.848 6.847 1.00 98.38 263 PHE A C 1
ATOM 2128 O O . PHE A 1 263 ? -10.078 -6.522 7.873 1.00 98.38 263 PHE A O 1
ATOM 2135 N N . VAL A 1 264 ? -9.463 -4.754 6.628 1.00 98.44 264 VAL A N 1
ATOM 2136 C CA . VAL A 1 264 ? -8.417 -4.294 7.550 1.00 98.44 264 VAL A CA 1
ATOM 2137 C C . VAL A 1 264 ? -8.708 -2.898 8.093 1.00 98.44 264 VAL A C 1
ATOM 2139 O O . VAL A 1 264 ? -8.920 -1.944 7.346 1.00 98.44 264 VAL A O 1
ATOM 2142 N N . GLU A 1 265 ? -8.720 -2.780 9.419 1.00 97.56 265 GLU A N 1
ATOM 2143 C CA . GLU A 1 265 ? -8.710 -1.488 10.103 1.00 97.56 265 GLU A CA 1
ATOM 2144 C C . GLU A 1 265 ? -7.289 -0.916 10.087 1.00 97.56 265 GLU A C 1
ATOM 2146 O O . GLU A 1 265 ? -6.382 -1.541 10.639 1.00 97.56 265 GLU A O 1
ATOM 2151 N N . ARG A 1 266 ? -7.119 0.289 9.527 1.00 97.44 266 ARG A N 1
ATOM 2152 C CA . ARG A 1 266 ? -5.832 0.991 9.367 1.00 97.44 266 ARG A CA 1
ATOM 2153 C C . ARG A 1 266 ? -4.843 0.280 8.437 1.00 97.44 266 ARG A C 1
ATOM 2155 O O . ARG A 1 266 ? -5.070 -0.831 7.962 1.00 97.44 266 ARG A O 1
ATOM 2162 N N . GLY A 1 267 ? -3.745 0.963 8.132 1.00 97.69 267 GLY A N 1
ATOM 2163 C CA . GLY A 1 267 ? -2.717 0.450 7.234 1.00 97.69 267 GLY A CA 1
ATOM 2164 C C . GLY A 1 267 ? -1.617 1.460 6.946 1.00 97.69 267 GLY A C 1
ATOM 2165 O O . GLY A 1 267 ? -1.349 2.362 7.739 1.00 97.69 267 GLY A O 1
ATOM 2166 N N . VAL A 1 268 ? -0.987 1.345 5.774 1.00 98.19 268 VAL A N 1
ATOM 2167 C CA . VAL A 1 268 ? 0.066 2.285 5.349 1.00 98.19 268 VAL A CA 1
ATOM 2168 C C . VAL A 1 268 ? -0.437 3.730 5.240 1.00 98.19 268 VAL A C 1
ATOM 2170 O O . VAL A 1 268 ? 0.331 4.654 5.499 1.00 98.19 268 VAL A O 1
ATOM 2173 N N . SER A 1 269 ? -1.729 3.932 4.951 1.00 98.00 269 SER A N 1
ATOM 2174 C CA . SER A 1 269 ? -2.398 5.239 5.011 1.00 98.00 269 SER A CA 1
ATOM 2175 C C . SER A 1 269 ? -2.250 5.898 6.378 1.00 98.00 269 SER A C 1
ATOM 2177 O O . SER A 1 269 ? -1.954 7.089 6.444 1.00 98.00 269 SER A O 1
ATOM 2179 N N . THR A 1 270 ? -2.327 5.122 7.459 1.00 96.56 270 THR A N 1
ATOM 2180 C CA . THR A 1 270 ? -2.158 5.641 8.815 1.00 96.56 270 THR A CA 1
ATOM 2181 C C . THR A 1 270 ? -0.749 6.179 8.994 1.00 96.56 270 THR A C 1
ATOM 2183 O O . THR A 1 270 ? -0.591 7.272 9.521 1.00 96.56 270 THR A O 1
ATOM 2186 N N . SER A 1 271 ? 0.278 5.473 8.509 1.00 97.19 271 SER A N 1
ATOM 2187 C CA . SER A 1 271 ? 1.657 5.946 8.653 1.00 97.19 271 SER A CA 1
ATOM 2188 C C . SER A 1 271 ? 1.953 7.204 7.836 1.00 97.19 271 SER A C 1
ATOM 2190 O O . SER A 1 271 ? 2.658 8.092 8.308 1.00 97.19 271 SER A O 1
ATOM 2192 N N . LEU A 1 272 ? 1.370 7.314 6.641 1.00 97.38 272 LEU A N 1
ATOM 2193 C CA . LEU A 1 272 ? 1.514 8.485 5.767 1.00 97.38 272 LEU A CA 1
ATOM 2194 C C . LEU A 1 272 ? 0.730 9.717 6.251 1.00 97.38 272 LEU A C 1
ATOM 2196 O O . LEU A 1 272 ? 0.986 10.830 5.785 1.00 97.38 272 LEU A O 1
ATOM 2200 N N . ALA A 1 273 ? -0.217 9.522 7.171 1.00 96.06 273 ALA A N 1
ATOM 2201 C CA . ALA A 1 273 ? -0.919 10.593 7.863 1.00 96.06 273 ALA A CA 1
ATOM 2202 C C . ALA A 1 273 ? -0.268 10.885 9.226 1.00 96.06 273 ALA A C 1
ATOM 2204 O O . ALA A 1 273 ? 0.333 11.938 9.413 1.00 96.06 273 ALA A O 1
ATOM 2205 N N . TYR A 1 274 ? -0.326 9.935 10.160 1.00 95.19 274 TYR A N 1
ATOM 2206 C CA . TYR A 1 274 ? 0.053 10.135 11.559 1.00 95.19 274 TYR A CA 1
ATOM 2207 C C . TYR A 1 274 ? 1.525 10.476 11.742 1.00 95.19 274 TYR A C 1
ATOM 2209 O O . TYR A 1 274 ? 1.807 11.428 12.457 1.00 95.19 274 TYR A O 1
ATOM 2217 N N . GLN A 1 275 ? 2.465 9.748 11.130 1.00 95.75 275 GLN A N 1
ATOM 2218 C CA . GLN A 1 275 ? 3.884 10.014 11.395 1.00 95.75 275 GLN A CA 1
ATOM 2219 C C . GLN A 1 275 ? 4.362 11.325 10.756 1.00 95.75 275 GLN A C 1
ATOM 2221 O O . GLN A 1 275 ? 5.215 11.998 11.322 1.00 95.75 275 GLN A O 1
ATOM 2226 N N . ILE A 1 276 ? 3.761 11.751 9.643 1.00 96.06 276 ILE A N 1
ATOM 2227 C CA . ILE A 1 276 ? 4.065 13.060 9.046 1.00 96.06 276 ILE A CA 1
ATOM 2228 C C . ILE A 1 276 ? 3.578 14.197 9.953 1.00 96.06 276 ILE A C 1
ATOM 2230 O O . ILE A 1 276 ? 4.346 15.107 10.256 1.00 96.06 276 ILE A O 1
ATOM 2234 N N . ILE A 1 277 ? 2.336 14.124 10.443 1.00 95.06 277 ILE A N 1
ATOM 2235 C CA . ILE A 1 277 ? 1.803 15.130 11.377 1.00 95.06 277 ILE A CA 1
ATOM 2236 C C . ILE A 1 277 ? 2.534 15.070 12.728 1.00 95.06 277 ILE A C 1
ATOM 2238 O O . ILE A 1 277 ? 2.849 16.103 13.309 1.00 95.06 277 ILE A O 1
ATOM 2242 N N . GLN A 1 278 ? 2.880 13.876 13.214 1.00 94.06 278 GLN A N 1
ATOM 2243 C CA . GLN A 1 278 ? 3.681 13.692 14.426 1.00 94.06 278 GLN A CA 1
ATOM 2244 C C . GLN A 1 278 ? 5.015 14.431 14.333 1.00 94.06 278 GLN A C 1
ATOM 2246 O O . GLN A 1 278 ? 5.332 15.193 15.244 1.00 94.06 278 GLN A O 1
ATOM 2251 N N . ALA A 1 279 ? 5.759 14.248 13.239 1.00 95.00 279 ALA A N 1
ATOM 2252 C CA . ALA A 1 279 ? 7.041 14.915 13.044 1.00 95.00 279 ALA A CA 1
ATOM 2253 C C . ALA A 1 279 ? 6.887 16.442 13.099 1.00 95.00 279 ALA A C 1
ATOM 2255 O O . ALA A 1 279 ? 7.617 17.112 13.823 1.00 95.00 279 ALA A O 1
ATOM 2256 N N . GLN A 1 280 ? 5.862 16.988 12.433 1.00 93.56 280 GLN A N 1
ATOM 2257 C CA . GLN A 1 280 ? 5.562 18.424 12.458 1.00 93.56 280 GLN A CA 1
ATOM 2258 C C . GLN A 1 280 ? 5.303 18.942 13.879 1.00 93.56 280 GLN A C 1
ATOM 2260 O O . GLN A 1 280 ? 5.860 19.964 14.275 1.00 93.56 280 GLN A O 1
ATOM 2265 N N . PHE A 1 281 ? 4.498 18.226 14.667 1.00 91.75 281 PHE A N 1
ATOM 2266 C CA . PHE A 1 281 ? 4.179 18.607 16.047 1.00 91.75 281 PHE A CA 1
ATOM 2267 C C . PHE A 1 281 ? 5.366 18.446 17.007 1.00 91.75 281 PHE A C 1
ATOM 2269 O O . PHE A 1 281 ? 5.431 19.136 18.023 1.00 91.75 281 PHE A O 1
ATOM 2276 N N . GLN A 1 282 ? 6.300 17.544 16.701 1.00 92.00 282 GLN A N 1
ATOM 2277 C CA . GLN A 1 282 ? 7.517 17.322 17.486 1.00 92.00 282 GLN A CA 1
ATOM 2278 C C . GLN A 1 282 ? 8.698 18.199 17.030 1.00 92.00 282 GLN A C 1
ATOM 2280 O O . GLN A 1 282 ? 9.726 18.217 17.704 1.00 92.00 282 GLN A O 1
ATOM 2285 N N . GLY A 1 283 ? 8.555 18.957 15.935 1.00 93.94 283 GLY A N 1
ATOM 2286 C CA . GLY A 1 283 ? 9.644 19.744 15.348 1.00 93.94 283 GLY A CA 1
ATOM 2287 C C . GLY A 1 283 ? 10.727 18.882 14.689 1.00 93.94 283 GLY A C 1
ATOM 2288 O O . GLY A 1 283 ? 11.888 19.281 14.644 1.00 93.94 283 GLY A O 1
ATOM 2289 N N . GLU A 1 284 ? 10.359 17.691 14.220 1.00 95.50 284 GLU A N 1
ATOM 2290 C CA . GLU A 1 284 ? 11.237 16.718 13.573 1.00 95.50 284 GLU A CA 1
ATOM 2291 C C . GLU A 1 284 ? 11.136 16.811 12.043 1.00 95.50 284 GLU A C 1
ATOM 2293 O O . GLU A 1 284 ? 10.077 17.105 11.483 1.00 95.50 284 GLU A O 1
ATOM 2298 N N . GLU A 1 285 ? 12.228 16.498 11.345 1.00 93.94 285 GLU A N 1
ATOM 2299 C CA . GLU A 1 285 ? 12.223 16.364 9.888 1.00 93.94 285 GLU A CA 1
ATOM 2300 C C . GLU A 1 285 ? 11.923 14.915 9.485 1.00 93.94 285 GLU A C 1
ATOM 2302 O O . GLU A 1 285 ? 12.747 14.020 9.665 1.00 93.94 285 GLU A O 1
ATOM 2307 N N . LEU A 1 286 ? 10.751 14.677 8.891 1.00 95.00 286 LEU A N 1
ATOM 2308 C CA . LEU A 1 286 ? 10.396 13.384 8.308 1.00 95.00 286 LEU A CA 1
ATOM 2309 C C . LEU A 1 286 ? 9.649 13.587 6.990 1.00 95.00 286 LEU A C 1
ATOM 2311 O O . LEU A 1 286 ? 8.521 14.077 6.966 1.00 95.00 286 LEU A O 1
ATOM 2315 N N . SER A 1 287 ? 10.275 13.198 5.878 1.00 93.56 287 SER A N 1
ATOM 2316 C CA . SER A 1 287 ? 9.663 13.328 4.555 1.00 93.56 287 SER A CA 1
ATOM 2317 C C . SER A 1 287 ? 8.698 12.181 4.246 1.00 93.56 287 SER A C 1
ATOM 2319 O O . SER A 1 287 ? 8.877 11.040 4.682 1.00 93.56 287 SER A O 1
ATOM 2321 N N . GLU A 1 288 ? 7.690 12.464 3.418 1.00 90.88 288 GLU A N 1
ATOM 2322 C CA . GLU A 1 288 ? 6.774 11.438 2.911 1.00 90.88 288 GLU A CA 1
ATOM 2323 C C . GLU A 1 288 ? 7.527 10.342 2.142 1.00 90.88 288 GLU A C 1
ATOM 2325 O O . GLU A 1 288 ? 7.302 9.158 2.388 1.00 90.88 288 GLU A O 1
ATOM 2330 N N . GLU A 1 289 ? 8.491 10.719 1.291 1.00 85.56 289 GLU A N 1
ATOM 2331 C CA . GLU A 1 289 ? 9.334 9.772 0.548 1.00 85.56 289 GLU A CA 1
ATOM 2332 C C . GLU A 1 289 ? 10.040 8.796 1.495 1.00 85.56 289 GLU A C 1
ATOM 2334 O O . GLU A 1 289 ? 10.051 7.584 1.257 1.00 85.56 289 GLU A O 1
ATOM 2339 N N . LYS A 1 290 ? 10.575 9.300 2.612 1.00 90.38 290 LYS A N 1
ATOM 2340 C CA . LYS A 1 290 ? 11.236 8.473 3.617 1.00 90.38 290 LYS A CA 1
ATOM 2341 C C . LYS A 1 290 ? 10.256 7.485 4.247 1.00 90.38 290 LYS A C 1
ATOM 2343 O O . LYS A 1 290 ? 10.566 6.292 4.266 1.00 90.38 290 LYS A O 1
ATOM 2348 N N . VAL A 1 291 ? 9.069 7.923 4.675 1.00 96.44 291 VAL A N 1
ATOM 2349 C CA . VAL A 1 291 ? 8.034 7.027 5.232 1.00 96.44 291 VAL A CA 1
ATOM 2350 C C . VAL A 1 291 ? 7.603 5.980 4.204 1.00 96.44 291 VAL A C 1
ATOM 2352 O O . VAL A 1 291 ? 7.520 4.796 4.533 1.00 96.44 291 VAL A O 1
ATOM 2355 N N . MET A 1 292 ? 7.385 6.367 2.947 1.00 90.56 292 MET A N 1
ATOM 2356 C CA . MET A 1 292 ? 7.051 5.441 1.858 1.00 90.56 292 MET A CA 1
ATOM 2357 C C . MET A 1 292 ? 8.176 4.434 1.580 1.00 90.56 292 MET A C 1
ATOM 2359 O O . MET A 1 292 ? 7.904 3.291 1.210 1.00 90.56 292 MET A O 1
ATOM 2363 N N . SER A 1 293 ? 9.437 4.836 1.767 1.00 86.75 293 SER A N 1
ATOM 2364 C CA . SER A 1 293 ? 10.615 4.003 1.511 1.00 86.75 293 SER A CA 1
ATOM 2365 C C . SER A 1 293 ? 10.852 2.917 2.565 1.00 86.75 293 SER A C 1
ATOM 2367 O O . SER A 1 293 ? 11.610 1.978 2.305 1.00 86.75 293 SER A O 1
ATOM 2369 N N . LEU A 1 294 ? 10.212 2.995 3.736 1.00 89.44 294 LEU A N 1
ATOM 2370 C CA . LEU A 1 294 ? 10.340 1.968 4.769 1.00 89.44 294 LEU A CA 1
ATOM 2371 C C . LEU A 1 294 ? 9.865 0.610 4.239 1.00 89.44 294 LEU A C 1
ATOM 2373 O O . LEU A 1 294 ? 8.907 0.523 3.473 1.00 89.44 294 LEU A O 1
ATOM 2377 N N . ALA A 1 295 ? 10.558 -0.468 4.611 1.00 86.62 295 ALA A N 1
ATOM 2378 C CA . ALA A 1 295 ? 10.441 -1.752 3.919 1.00 86.62 295 ALA A CA 1
ATOM 2379 C C . ALA A 1 295 ? 9.005 -2.310 3.854 1.00 86.62 295 ALA A C 1
ATOM 2381 O O . ALA A 1 295 ? 8.587 -2.770 2.789 1.00 86.62 295 ALA A O 1
ATOM 2382 N N . GLY A 1 296 ? 8.248 -2.256 4.953 1.00 91.81 296 GLY A N 1
ATOM 2383 C CA . GLY A 1 296 ? 6.851 -2.695 4.987 1.00 91.81 296 GLY A CA 1
ATOM 2384 C C . GLY A 1 296 ? 5.887 -1.706 4.345 1.00 91.81 296 GLY A C 1
ATOM 2385 O O . GLY A 1 296 ? 4.900 -2.125 3.745 1.00 91.81 296 GLY A O 1
ATOM 2386 N N . ASN A 1 297 ? 6.197 -0.410 4.382 1.00 97.44 297 ASN A N 1
ATOM 2387 C CA . ASN A 1 297 ? 5.385 0.628 3.739 1.00 97.44 297 ASN A CA 1
ATOM 2388 C C . ASN A 1 297 ? 5.485 0.505 2.224 1.00 97.44 297 ASN A C 1
ATOM 2390 O O . ASN A 1 297 ? 4.468 0.422 1.540 1.00 97.44 297 ASN A O 1
ATOM 2394 N N . ARG A 1 298 ? 6.708 0.370 1.707 1.00 91.94 298 ARG A N 1
ATOM 2395 C CA . ARG A 1 298 ? 6.970 0.077 0.299 1.00 91.94 298 ARG A CA 1
ATOM 2396 C C . ARG A 1 298 ? 6.309 -1.231 -0.131 1.00 91.94 298 ARG A C 1
ATOM 2398 O O . ARG A 1 298 ? 5.759 -1.293 -1.224 1.00 91.94 298 ARG A O 1
ATOM 2405 N N . LEU A 1 299 ? 6.346 -2.272 0.708 1.00 89.38 299 LEU A N 1
ATOM 2406 C CA . LEU A 1 299 ? 5.671 -3.540 0.414 1.00 89.38 299 LEU A CA 1
ATOM 2407 C C . LEU A 1 299 ? 4.156 -3.350 0.261 1.00 89.38 299 LEU A C 1
ATOM 2409 O O . LEU A 1 299 ? 3.595 -3.829 -0.721 1.00 89.38 299 LEU A O 1
ATOM 2413 N N . ALA A 1 300 ? 3.522 -2.632 1.189 1.00 96.06 300 ALA A N 1
ATOM 2414 C CA . ALA A 1 300 ? 2.093 -2.339 1.140 1.00 96.06 300 ALA A CA 1
ATOM 2415 C C . ALA A 1 300 ? 1.718 -1.449 -0.053 1.00 96.06 300 ALA A C 1
ATOM 2417 O O . ALA A 1 300 ? 0.750 -1.725 -0.747 1.00 96.06 300 ALA A O 1
ATOM 2418 N N . LEU A 1 301 ? 2.523 -0.432 -0.363 1.00 92.12 301 LEU A N 1
ATOM 2419 C CA . LEU A 1 301 ? 2.308 0.440 -1.523 1.00 92.12 301 LEU A CA 1
ATOM 2420 C C . LEU A 1 301 ? 2.497 -0.293 -2.862 1.00 92.12 301 LEU A C 1
ATOM 2422 O O . LEU A 1 301 ? 1.874 0.080 -3.851 1.00 92.12 301 LEU A O 1
ATOM 2426 N N . ASN A 1 302 ? 3.315 -1.345 -2.904 1.00 85.25 302 ASN A N 1
ATOM 2427 C CA . ASN A 1 302 ? 3.451 -2.209 -4.081 1.00 85.25 302 ASN A CA 1
ATOM 2428 C C . ASN A 1 302 ? 2.343 -3.275 -4.181 1.00 85.25 302 ASN A C 1
ATOM 2430 O O . ASN A 1 302 ? 2.172 -3.867 -5.246 1.00 85.25 302 ASN A O 1
ATOM 2434 N N . ASN A 1 303 ? 1.598 -3.514 -3.097 1.00 91.31 303 ASN A N 1
ATOM 2435 C CA . ASN A 1 303 ? 0.447 -4.421 -3.041 1.00 91.31 303 ASN A CA 1
ATOM 2436 C C . ASN A 1 303 ? -0.769 -3.691 -2.442 1.00 91.31 303 ASN A C 1
ATOM 2438 O O . ASN A 1 303 ? -1.265 -4.079 -1.384 1.00 91.31 303 ASN A O 1
ATOM 2442 N N . PRO A 1 304 ? -1.197 -2.568 -3.038 1.00 94.44 304 PRO A N 1
ATOM 2443 C CA . PRO A 1 304 ? -2.126 -1.661 -2.380 1.00 94.44 304 PRO A CA 1
ATOM 2444 C C . PRO A 1 304 ? -3.538 -2.274 -2.312 1.00 94.44 304 PRO A C 1
ATOM 2446 O O . PRO A 1 304 ? -3.865 -3.151 -3.121 1.00 94.44 304 PRO A O 1
ATOM 2449 N N . PRO A 1 305 ? -4.401 -1.837 -1.373 1.00 96.81 305 PRO A N 1
ATOM 2450 C CA . PRO A 1 305 ? -5.759 -2.360 -1.279 1.00 96.81 305 PRO A CA 1
ATOM 2451 C C . PRO A 1 305 ? -6.564 -2.022 -2.539 1.00 96.81 305 PRO A C 1
ATOM 2453 O O . PRO A 1 305 ? -6.354 -0.982 -3.170 1.00 96.81 305 PRO A O 1
ATOM 2456 N N . GLY A 1 306 ? -7.520 -2.877 -2.894 1.00 94.62 306 GLY A N 1
ATOM 2457 C CA . GLY A 1 306 ? -8.493 -2.598 -3.951 1.00 94.62 306 GLY A CA 1
ATOM 2458 C C . GLY A 1 306 ? -9.345 -1.373 -3.636 1.00 94.62 306 GLY A C 1
ATOM 2459 O O . GLY A 1 306 ? -9.626 -0.564 -4.525 1.00 94.62 306 GLY A O 1
ATOM 2460 N N . LEU A 1 307 ? -9.688 -1.202 -2.359 1.00 97.69 307 LEU A N 1
ATOM 2461 C CA . LEU A 1 307 ? -10.500 -0.105 -1.850 1.00 97.69 307 LEU A CA 1
ATOM 2462 C C . LEU A 1 307 ? -9.915 0.434 -0.538 1.00 97.69 307 LEU A C 1
ATOM 2464 O O . LEU A 1 307 ? -9.660 -0.325 0.394 1.00 97.69 307 LEU A O 1
ATOM 2468 N N . LEU A 1 308 ? -9.749 1.750 -0.456 1.00 98.31 308 LEU A N 1
ATOM 2469 C CA . LEU A 1 308 ? -9.452 2.496 0.760 1.00 98.31 308 LEU A CA 1
ATOM 2470 C C . LEU A 1 308 ? -10.663 3.369 1.101 1.00 98.31 308 LEU A C 1
ATOM 2472 O O . LEU A 1 308 ? -11.012 4.277 0.348 1.00 98.31 308 LEU A O 1
ATOM 2476 N N . ILE A 1 309 ? -11.298 3.097 2.236 1.00 97.88 309 ILE A N 1
ATOM 2477 C CA . ILE A 1 309 ? -12.387 3.902 2.786 1.00 97.88 309 ILE A CA 1
ATOM 2478 C C . ILE A 1 309 ? -11.806 4.810 3.867 1.00 97.88 309 ILE A C 1
ATOM 2480 O O . ILE A 1 309 ? -11.358 4.336 4.911 1.00 97.88 309 ILE A O 1
ATOM 2484 N N . ILE A 1 310 ? -11.831 6.116 3.626 1.00 96.69 310 ILE A N 1
ATOM 2485 C CA . ILE A 1 310 ? -11.396 7.139 4.572 1.00 96.69 310 ILE A CA 1
ATOM 2486 C C . ILE A 1 310 ? -12.624 7.670 5.309 1.00 96.69 310 ILE A C 1
ATOM 2488 O O . ILE A 1 310 ? -13.493 8.337 4.748 1.00 96.69 310 ILE A O 1
ATOM 2492 N N . THR A 1 311 ? -12.685 7.375 6.597 1.00 93.56 311 THR A N 1
ATOM 2493 C CA . THR A 1 311 ? -13.654 7.960 7.518 1.00 93.56 311 THR A CA 1
ATOM 2494 C C . THR A 1 311 ? -13.167 9.336 7.958 1.00 93.56 311 THR A C 1
ATOM 2496 O O . THR A 1 311 ? -12.043 9.491 8.437 1.00 93.56 311 THR A O 1
ATOM 2499 N N . THR A 1 312 ? -14.010 10.348 7.793 1.00 85.62 312 THR A N 1
ATOM 2500 C CA . THR A 1 312 ? -13.754 11.703 8.292 1.00 85.62 312 THR A CA 1
ATOM 2501 C C . THR A 1 312 ? -14.786 12.048 9.357 1.00 85.62 312 THR A C 1
ATOM 2503 O O . THR A 1 312 ? -15.871 11.469 9.398 1.00 85.62 312 THR A O 1
ATOM 2506 N N . CYS A 1 313 ? -14.413 12.916 10.284 1.00 83.31 313 CYS A N 1
ATOM 2507 C CA . CYS A 1 313 ? -15.266 13.384 11.365 1.00 83.31 313 CYS A CA 1
ATOM 2508 C C . CYS A 1 313 ? -14.789 14.788 11.709 1.00 83.31 313 CYS A C 1
ATOM 2510 O O . CYS A 1 313 ? -13.577 15.009 11.770 1.00 83.31 313 CYS A O 1
ATOM 2512 N N . ASP A 1 314 ? -15.706 15.724 11.907 1.00 82.75 314 ASP A N 1
ATOM 2513 C CA . ASP A 1 314 ? -15.309 17.089 12.220 1.00 82.75 314 ASP A CA 1
ATOM 2514 C C . ASP A 1 314 ? -14.600 17.159 13.585 1.00 82.75 314 ASP A C 1
ATOM 2516 O O . ASP A 1 314 ? -14.988 16.436 14.513 1.00 82.75 314 ASP A O 1
ATOM 2520 N N . PRO A 1 315 ? -13.565 18.013 13.735 1.00 77.56 315 PRO A N 1
ATOM 2521 C CA . PRO A 1 315 ? -12.755 18.072 14.952 1.00 77.56 315 PRO A CA 1
ATOM 2522 C C . PRO A 1 315 ? -13.571 18.285 16.231 1.00 77.56 315 PRO A C 1
ATOM 2524 O O . PRO A 1 315 ? -13.290 17.653 17.245 1.00 77.56 315 PRO A O 1
ATOM 2527 N N . GLU A 1 316 ? -14.621 19.108 16.188 1.00 79.88 316 GLU A N 1
ATOM 2528 C CA . GLU A 1 316 ? -15.506 19.335 17.340 1.00 79.88 316 GLU A CA 1
ATOM 2529 C C . GLU A 1 316 ? -16.218 18.050 17.786 1.00 79.88 316 GLU A C 1
ATOM 2531 O O . GLU A 1 316 ? -16.277 17.740 18.978 1.00 79.88 316 GLU A O 1
ATOM 2536 N N . GLU A 1 317 ? -16.709 17.259 16.831 1.00 82.31 317 GLU A N 1
ATOM 2537 C CA . GLU A 1 317 ? -17.368 15.981 17.101 1.00 82.31 317 GLU A CA 1
ATOM 2538 C C . GLU A 1 317 ? -16.358 14.922 17.566 1.00 82.31 317 GLU A C 1
ATOM 2540 O O . GLU A 1 317 ? -16.674 14.138 18.465 1.00 82.31 317 GLU A O 1
ATOM 2545 N N . ILE A 1 318 ? -15.129 14.926 17.031 1.00 78.19 318 ILE A N 1
ATOM 2546 C CA . ILE A 1 318 ? -14.029 14.088 17.537 1.00 78.19 318 ILE A CA 1
ATOM 2547 C C . ILE A 1 318 ? -13.794 14.409 19.013 1.00 78.19 318 ILE A C 1
ATOM 2549 O O . ILE A 1 318 ? -13.867 13.508 19.848 1.00 78.19 318 ILE A O 1
ATOM 2553 N N . MET A 1 319 ? -13.615 15.686 19.357 1.00 77.12 319 MET A N 1
ATOM 2554 C CA . MET A 1 319 ? -13.391 16.113 20.739 1.00 77.12 319 MET A CA 1
ATOM 2555 C C . MET A 1 319 ? -14.569 15.763 21.648 1.00 77.12 319 MET A C 1
ATOM 2557 O O . MET A 1 319 ? -14.359 15.270 22.758 1.00 77.12 319 MET A O 1
ATOM 2561 N N . ARG A 1 320 ? -15.812 15.922 21.177 1.00 80.75 320 ARG A N 1
ATOM 2562 C CA . ARG A 1 320 ? -17.009 15.516 21.925 1.00 80.75 320 ARG A CA 1
ATOM 2563 C C . ARG A 1 320 ? -17.001 14.013 22.211 1.00 80.75 320 ARG A C 1
ATOM 2565 O O . ARG A 1 320 ? -17.198 13.606 23.358 1.00 80.75 320 ARG A O 1
ATOM 2572 N N . ARG A 1 321 ? -16.726 13.176 21.206 1.00 78.19 321 ARG A N 1
ATOM 2573 C CA . ARG A 1 321 ? -16.668 11.713 21.369 1.00 78.19 321 ARG A CA 1
ATOM 2574 C C . ARG A 1 321 ? -15.486 11.278 22.234 1.00 78.19 321 ARG A C 1
ATOM 2576 O O . ARG A 1 321 ? -15.638 10.354 23.031 1.00 78.19 321 ARG A O 1
ATOM 2583 N N . MET A 1 322 ? -14.344 11.949 22.136 1.00 73.38 322 MET A N 1
ATOM 2584 C CA . MET A 1 322 ? -13.180 11.683 22.982 1.00 73.38 322 MET A CA 1
ATOM 2585 C C . MET A 1 322 ? -13.426 12.087 24.434 1.00 73.38 322 MET A C 1
ATOM 2587 O O . MET A 1 322 ? -13.086 11.322 25.326 1.00 73.38 322 MET A O 1
ATOM 2591 N N . SER A 1 323 ? -14.113 13.205 24.687 1.00 69.50 323 SER A N 1
ATOM 2592 C CA . SER A 1 323 ? -14.439 13.657 26.050 1.00 69.50 323 SER A CA 1
ATOM 2593 C C . SER A 1 323 ? -15.381 12.717 26.814 1.00 69.50 323 SER A C 1
ATOM 2595 O O . SER A 1 323 ? -15.427 12.757 28.039 1.00 69.50 323 SER A O 1
ATOM 2597 N N . SER A 1 324 ? -16.127 11.870 26.093 1.00 66.38 324 SER A N 1
ATOM 2598 C CA . SER A 1 324 ? -16.956 10.808 26.679 1.00 66.38 324 SER A CA 1
ATOM 2599 C C . SER A 1 324 ? -16.160 9.569 27.108 1.00 66.38 324 SER A C 1
ATOM 2601 O O . SER A 1 324 ? -16.701 8.694 27.783 1.00 66.38 324 SER A O 1
ATOM 2603 N N . ARG A 1 325 ? -14.882 9.483 26.722 1.00 63.22 325 ARG A N 1
ATOM 2604 C CA . ARG A 1 325 ? -13.927 8.498 27.237 1.00 63.22 325 ARG A CA 1
ATOM 2605 C C . ARG A 1 325 ? -13.199 9.112 28.433 1.00 63.22 325 ARG A C 1
ATOM 2607 O O . ARG A 1 325 ? -13.115 10.333 28.545 1.00 63.22 325 ARG A O 1
ATOM 2614 N N . GLU A 1 326 ? -12.685 8.282 29.337 1.00 51.66 326 GLU A N 1
ATOM 2615 C CA . GLU A 1 326 ? -11.809 8.776 30.406 1.00 51.66 326 GLU A CA 1
ATOM 2616 C C . GLU A 1 326 ? -10.658 9.584 29.786 1.00 51.66 326 GLU A C 1
ATOM 2618 O O . GLU A 1 326 ? -9.927 9.063 28.944 1.00 51.66 326 GLU A O 1
ATOM 2623 N N . LYS A 1 327 ? -10.540 10.870 30.163 1.00 48.34 327 LYS A N 1
ATOM 2624 C CA . LYS A 1 327 ? -9.460 11.760 29.711 1.00 48.34 327 LYS A CA 1
ATOM 2625 C C . LYS A 1 327 ? -8.111 11.142 30.063 1.00 48.34 327 LYS A C 1
ATOM 2627 O O . LYS A 1 327 ? -7.893 10.764 31.213 1.00 48.34 327 LYS A O 1
ATOM 2632 N N . GLN A 1 328 ? -7.209 11.092 29.091 1.00 53.19 328 GLN A N 1
ATOM 2633 C CA . GLN A 1 328 ? -5.879 10.518 29.257 1.00 53.19 328 GLN A CA 1
ATOM 2634 C C . GLN A 1 328 ? -4.828 11.586 28.957 1.00 53.19 328 GLN A C 1
ATOM 2636 O O . GLN A 1 328 ? -4.629 12.003 27.818 1.00 53.19 328 GLN A O 1
ATOM 2641 N N . ASP A 1 329 ? -4.177 12.069 30.015 1.00 46.59 329 ASP A N 1
ATOM 2642 C CA . ASP A 1 329 ? -3.138 13.088 29.911 1.00 46.59 329 ASP A CA 1
ATOM 2643 C C . ASP A 1 329 ? -1.898 12.526 29.184 1.00 46.59 329 ASP A C 1
ATOM 2645 O O . ASP A 1 329 ? -1.414 11.440 29.504 1.00 46.59 329 ASP A O 1
ATOM 2649 N N . ASN A 1 330 ? -1.345 13.319 28.254 1.00 51.31 330 ASN A N 1
ATOM 2650 C CA . ASN A 1 330 ? -0.046 13.152 27.568 1.00 51.31 330 ASN A CA 1
ATOM 2651 C C . ASN A 1 330 ? 0.031 12.338 26.258 1.00 51.31 330 ASN A C 1
ATOM 2653 O O . ASN A 1 330 ? 1.143 12.036 25.819 1.00 51.31 330 ASN A O 1
ATOM 2657 N N . CYS A 1 331 ? -1.073 12.044 25.564 1.00 65.00 331 CYS A N 1
ATOM 2658 C CA . CYS A 1 331 ? -0.993 11.492 24.206 1.00 65.00 331 CYS A CA 1
ATOM 2659 C C . CYS A 1 331 ? -1.137 12.600 23.148 1.00 65.00 331 CYS A C 1
ATOM 2661 O O . CYS A 1 331 ? -2.224 13.140 22.962 1.00 65.00 331 CYS A O 1
ATOM 2663 N N . ILE A 1 332 ? -0.059 12.931 22.423 1.00 70.38 332 ILE A N 1
ATOM 2664 C CA . ILE A 1 332 ? -0.096 13.943 21.344 1.00 70.38 332 ILE A CA 1
ATOM 2665 C C . ILE A 1 332 ? -1.140 13.626 20.266 1.00 70.38 332 ILE A C 1
ATOM 2667 O O . ILE A 1 332 ? -1.657 14.534 19.629 1.00 70.38 332 ILE A O 1
ATOM 2671 N N . PHE A 1 333 ? -1.471 12.343 20.090 1.00 75.94 333 PHE A N 1
ATOM 2672 C CA . PHE A 1 333 ? -2.452 11.894 19.112 1.00 75.94 333 PHE A CA 1
ATOM 2673 C C . PHE A 1 333 ? -3.875 12.290 19.501 1.00 75.94 333 PHE A C 1
ATOM 2675 O O . PHE A 1 333 ? -4.743 12.286 18.646 1.00 75.94 333 PHE A O 1
ATOM 2682 N N . GLU A 1 334 ? -4.138 12.644 20.757 1.00 73.88 334 GLU A N 1
ATOM 2683 C CA . GLU A 1 334 ? -5.490 12.896 21.262 1.00 73.88 334 GLU A CA 1
ATOM 2684 C C . GLU A 1 334 ? -5.840 14.385 21.390 1.00 73.88 334 GLU A C 1
ATOM 2686 O O . GLU A 1 334 ? -6.918 14.728 21.877 1.00 73.88 334 GLU A O 1
ATOM 2691 N N . THR A 1 335 ? -4.957 15.285 20.946 1.00 79.44 335 THR A N 1
ATOM 2692 C CA . THR A 1 335 ? -5.229 16.728 20.979 1.00 79.44 335 THR A CA 1
ATOM 2693 C C . THR A 1 335 ? -6.126 17.163 19.818 1.00 79.44 335 THR A C 1
ATOM 2695 O O . THR A 1 335 ? -6.109 16.574 18.732 1.00 79.44 335 THR A O 1
ATOM 2698 N N . ALA A 1 336 ? -6.907 18.227 20.035 1.00 80.19 336 ALA A N 1
ATOM 2699 C CA . ALA A 1 336 ? -7.809 18.775 19.022 1.00 80.19 336 ALA A CA 1
ATOM 2700 C C . ALA A 1 336 ? -7.040 19.245 17.782 1.00 80.19 336 ALA A C 1
ATOM 2702 O O . ALA A 1 336 ? -7.458 19.001 16.652 1.00 80.19 336 ALA A O 1
ATOM 2703 N N . GLU A 1 337 ? -5.891 19.881 18.002 1.00 86.56 337 GLU A N 1
ATOM 2704 C CA . GLU A 1 337 ? -5.021 20.408 16.958 1.00 86.56 337 GLU A CA 1
ATOM 2705 C C . GLU A 1 337 ? -4.441 19.276 16.105 1.00 86.56 337 GLU A C 1
ATOM 2707 O O . GLU A 1 337 ? -4.431 19.367 14.877 1.00 86.56 337 GLU A O 1
ATOM 2712 N N . PHE A 1 338 ? -4.009 18.181 16.740 1.00 87.94 338 PHE A N 1
ATOM 2713 C CA . PHE A 1 338 ? -3.469 17.023 16.035 1.00 87.94 338 PHE A CA 1
ATOM 2714 C C . PHE A 1 338 ? -4.546 16.327 15.199 1.00 87.94 338 PHE A C 1
ATOM 2716 O O . PHE A 1 338 ? -4.331 16.013 14.026 1.00 87.94 338 PHE A O 1
ATOM 2723 N N . GLN A 1 339 ? -5.734 16.123 15.773 1.00 86.25 339 GLN A N 1
ATOM 2724 C CA . GLN A 1 339 ? -6.859 15.524 15.056 1.00 86.25 339 GLN A CA 1
ATOM 2725 C C . GLN A 1 339 ? -7.331 16.415 13.898 1.00 86.25 339 GLN A C 1
ATOM 2727 O O . GLN A 1 339 ? -7.613 15.894 12.821 1.00 86.25 339 GLN A O 1
ATOM 2732 N N . ALA A 1 340 ? -7.351 17.741 14.059 1.00 88.19 340 ALA A N 1
ATOM 2733 C CA . ALA A 1 340 ? -7.670 18.668 12.973 1.00 88.19 340 ALA A CA 1
ATOM 2734 C C . ALA A 1 340 ? -6.665 18.569 11.812 1.00 88.19 340 ALA A C 1
ATOM 2736 O O . ALA A 1 340 ? -7.078 18.437 10.657 1.00 88.19 340 ALA A O 1
ATOM 2737 N N . ALA A 1 341 ? -5.363 18.531 12.116 1.00 92.00 341 ALA A N 1
ATOM 2738 C CA . ALA A 1 341 ? -4.317 18.340 11.111 1.00 92.00 341 ALA A CA 1
ATOM 2739 C C . ALA A 1 341 ? -4.441 16.982 10.390 1.00 92.00 341 ALA A C 1
ATOM 2741 O O . ALA A 1 341 ? -4.260 16.896 9.173 1.00 92.00 341 ALA A O 1
ATOM 2742 N N . LEU A 1 342 ? -4.823 15.917 11.107 1.00 91.94 342 LEU A N 1
ATOM 2743 C CA . LEU A 1 342 ? -5.132 14.625 10.489 1.00 91.94 342 LEU A CA 1
ATOM 2744 C C . LEU A 1 342 ? -6.338 14.696 9.546 1.00 91.94 342 LEU A C 1
ATOM 2746 O O . LEU A 1 342 ? -6.272 14.130 8.455 1.00 91.94 342 LEU A O 1
ATOM 2750 N N . VAL A 1 343 ? -7.434 15.360 9.937 1.00 90.75 343 VAL A N 1
ATOM 2751 C CA . VAL A 1 343 ? -8.618 15.522 9.072 1.00 90.75 343 VAL A CA 1
ATOM 2752 C C . VAL A 1 343 ? -8.232 16.224 7.773 1.00 90.75 343 VAL A C 1
ATOM 2754 O O . VAL A 1 343 ? -8.587 15.742 6.695 1.00 90.75 343 VAL A O 1
ATOM 2757 N N . GLU A 1 344 ? -7.488 17.326 7.863 1.00 92.88 344 GLU A N 1
ATOM 2758 C CA . GLU A 1 344 ? -7.005 18.064 6.693 1.00 92.88 344 GLU A CA 1
ATOM 2759 C C . GLU A 1 344 ? -6.148 17.170 5.793 1.00 92.88 344 GLU A C 1
ATOM 2761 O O . GLU A 1 344 ? -6.385 17.074 4.584 1.00 92.88 344 GLU A O 1
ATOM 2766 N N . ARG A 1 345 ? -5.211 16.428 6.392 1.00 94.44 345 ARG A N 1
ATOM 2767 C CA . ARG A 1 345 ? -4.343 15.504 5.664 1.00 94.44 345 ARG A CA 1
ATOM 2768 C C . ARG A 1 345 ? -5.129 14.413 4.940 1.00 94.44 345 ARG A C 1
ATOM 2770 O O . ARG A 1 345 ? -4.880 14.184 3.760 1.00 94.44 345 ARG A O 1
ATOM 2777 N N . TYR A 1 346 ? -6.084 13.768 5.606 1.00 94.75 346 TYR A N 1
ATOM 2778 C CA . TYR A 1 346 ? -6.917 12.718 5.010 1.00 94.75 346 TYR A CA 1
ATOM 2779 C C . TYR A 1 346 ? -7.847 13.240 3.904 1.00 94.75 346 TYR A C 1
ATOM 2781 O O . TYR A 1 346 ? -8.133 12.510 2.951 1.00 94.75 346 TYR A O 1
ATOM 2789 N N . ARG A 1 347 ? -8.321 14.489 4.012 1.00 93.06 347 ARG A N 1
ATOM 2790 C CA . ARG A 1 347 ? -9.163 15.147 2.994 1.00 93.06 347 ARG A CA 1
ATOM 2791 C C . ARG A 1 347 ? -8.357 15.683 1.803 1.00 93.06 347 ARG A C 1
ATOM 2793 O O . ARG A 1 347 ? -8.952 15.998 0.774 1.00 93.06 347 ARG A O 1
ATOM 2800 N N . SER A 1 348 ? -7.032 15.781 1.914 1.00 94.19 348 SER A N 1
ATOM 2801 C CA . SER A 1 348 ? -6.179 16.302 0.844 1.00 94.19 348 SER A CA 1
ATOM 2802 C C . SER A 1 348 ? -6.236 15.426 -0.421 1.00 94.19 348 SER A C 1
ATOM 2804 O O . SER A 1 348 ? -6.006 14.214 -0.338 1.00 94.19 348 SER A O 1
ATOM 2806 N N . PRO A 1 349 ? -6.443 16.020 -1.615 1.00 92.50 349 PRO A N 1
ATOM 2807 C CA . PRO A 1 349 ? -6.343 15.299 -2.882 1.00 92.50 349 PRO A CA 1
ATOM 2808 C C . PRO A 1 349 ? -4.981 14.631 -3.087 1.00 92.50 349 PRO A C 1
ATOM 2810 O O . PRO A 1 349 ? -4.916 13.541 -3.648 1.00 92.50 349 PRO A O 1
ATOM 2813 N N . ASP A 1 350 ? -3.897 15.248 -2.613 1.00 90.38 350 ASP A N 1
ATOM 2814 C CA . ASP A 1 350 ? -2.552 14.690 -2.770 1.00 90.38 350 ASP A CA 1
ATOM 2815 C C . ASP A 1 350 ? -2.375 13.419 -1.935 1.00 90.38 350 ASP A C 1
ATOM 2817 O O . ASP A 1 350 ? -1.727 12.477 -2.385 1.00 90.38 350 ASP A O 1
ATOM 2821 N N . PHE A 1 351 ? -3.023 13.334 -0.766 1.00 95.12 351 PHE A N 1
ATOM 2822 C CA . PHE A 1 351 ? -3.045 12.098 0.019 1.00 95.12 351 PHE A CA 1
ATOM 2823 C C . PHE A 1 351 ? -3.756 10.967 -0.732 1.00 95.12 351 PHE A C 1
ATOM 2825 O O . PHE A 1 351 ? -3.240 9.852 -0.806 1.00 95.12 351 PHE A O 1
ATOM 2832 N N . ALA A 1 352 ? -4.918 11.253 -1.327 1.00 93.00 352 ALA A N 1
ATOM 2833 C CA . ALA A 1 352 ? -5.663 10.269 -2.111 1.00 93.00 352 ALA A CA 1
ATOM 2834 C C . ALA A 1 352 ? -4.861 9.782 -3.329 1.00 93.00 352 ALA A C 1
ATOM 2836 O O . ALA A 1 352 ? -4.788 8.573 -3.570 1.00 93.00 352 ALA A O 1
ATOM 2837 N N . ARG A 1 353 ? -4.186 10.697 -4.041 1.00 87.00 353 ARG A N 1
ATOM 2838 C CA . ARG A 1 353 ? -3.374 10.379 -5.229 1.00 87.00 353 ARG A CA 1
ATOM 2839 C C . ARG A 1 353 ? -2.291 9.341 -4.958 1.00 87.00 353 ARG A C 1
ATOM 2841 O O . ARG A 1 353 ? -2.072 8.482 -5.809 1.00 87.00 353 ARG A O 1
ATOM 2848 N N . ILE A 1 354 ? -1.693 9.325 -3.759 1.00 87.50 354 ILE A N 1
ATOM 2849 C CA . ILE A 1 354 ? -0.722 8.287 -3.362 1.00 87.50 354 ILE A CA 1
ATOM 2850 C C . ILE A 1 354 ? -1.297 6.881 -3.604 1.00 87.50 354 ILE A C 1
ATOM 2852 O O . ILE A 1 354 ? -0.586 5.991 -4.076 1.00 87.50 354 ILE A O 1
ATOM 2856 N N . PHE A 1 355 ? -2.580 6.675 -3.321 1.00 94.12 355 PHE A N 1
ATOM 2857 C CA . PHE A 1 355 ? -3.259 5.391 -3.480 1.00 94.12 355 PHE A CA 1
ATOM 2858 C C . PHE A 1 355 ? -3.868 5.223 -4.877 1.00 94.12 355 PHE A C 1
ATOM 2860 O O . PHE A 1 355 ? -3.721 4.163 -5.492 1.00 94.12 355 PHE A O 1
ATOM 2867 N N . GLU A 1 356 ? -4.504 6.264 -5.416 1.00 88.56 356 GLU A N 1
ATOM 2868 C CA . GLU A 1 356 ? -5.163 6.218 -6.730 1.00 88.56 356 GLU A CA 1
ATOM 2869 C C . GLU A 1 356 ? -4.177 5.964 -7.878 1.00 88.56 356 GLU A C 1
ATOM 2871 O O . GLU A 1 356 ? -4.442 5.135 -8.761 1.00 88.56 356 GLU A O 1
ATOM 2876 N N . ASP A 1 357 ? -2.992 6.580 -7.833 1.00 82.25 357 ASP A N 1
ATOM 2877 C CA . ASP A 1 357 ? -1.926 6.358 -8.817 1.00 82.25 357 ASP A CA 1
ATOM 2878 C C . ASP A 1 357 ? -1.462 4.895 -8.816 1.00 82.25 357 ASP A C 1
ATOM 2880 O O . ASP A 1 357 ? -1.080 4.335 -9.852 1.00 82.25 357 ASP A O 1
ATOM 2884 N N . ARG A 1 358 ? -1.613 4.224 -7.672 1.00 84.50 358 ARG A N 1
ATOM 2885 C CA . ARG A 1 358 ? -1.310 2.806 -7.450 1.00 84.50 358 ARG A CA 1
ATOM 2886 C C . ARG A 1 358 ? -2.526 1.897 -7.639 1.00 84.50 358 ARG A C 1
ATOM 2888 O O . ARG A 1 358 ? -2.457 0.718 -7.335 1.00 84.50 358 ARG A O 1
ATOM 2895 N N . GLY A 1 359 ? -3.626 2.400 -8.197 1.00 84.81 359 GLY A N 1
ATOM 2896 C CA . GLY A 1 359 ? -4.777 1.586 -8.593 1.00 84.81 359 GLY A CA 1
ATOM 2897 C C . GLY A 1 359 ? -5.802 1.301 -7.495 1.00 84.81 359 GLY A C 1
ATOM 2898 O O . GLY A 1 359 ? -6.826 0.688 -7.801 1.00 84.81 359 GLY A O 1
ATOM 2899 N N . THR A 1 360 ? -5.589 1.777 -6.267 1.00 93.38 360 THR A N 1
ATOM 2900 C CA . THR A 1 360 ? -6.605 1.741 -5.210 1.00 93.38 360 THR A CA 1
ATOM 2901 C C . THR A 1 360 ? -7.771 2.656 -5.558 1.00 93.38 360 THR A C 1
ATOM 2903 O O . THR A 1 360 ? -7.586 3.761 -6.069 1.00 93.38 360 THR A O 1
ATOM 2906 N N . LYS A 1 361 ? -8.994 2.220 -5.260 1.00 95.31 361 LYS A N 1
ATOM 2907 C CA . LYS A 1 361 ? -10.156 3.113 -5.221 1.00 95.31 361 LYS A CA 1
ATOM 2908 C C . LYS A 1 361 ? -10.218 3.786 -3.861 1.00 95.31 361 LYS A C 1
ATOM 2910 O O . LYS A 1 361 ? -10.196 3.089 -2.857 1.00 95.31 361 LYS A O 1
ATOM 2915 N N . VAL A 1 362 ? -10.304 5.111 -3.826 1.00 96.81 362 VAL A N 1
ATOM 2916 C CA . VAL A 1 362 ? -10.473 5.861 -2.577 1.00 96.81 362 VAL A CA 1
ATOM 2917 C C . VAL A 1 362 ? -11.927 6.311 -2.467 1.00 96.81 362 VAL A C 1
ATOM 2919 O O . VAL A 1 362 ? -12.500 6.836 -3.421 1.00 96.81 362 VAL A O 1
ATOM 2922 N N . ALA A 1 363 ? -12.539 6.060 -1.316 1.00 96.44 363 ALA A N 1
ATOM 2923 C CA . ALA A 1 363 ? -13.895 6.475 -0.991 1.00 96.44 363 ALA A CA 1
ATOM 2924 C C . ALA A 1 363 ? -13.916 7.144 0.383 1.00 96.44 363 ALA A C 1
ATOM 2926 O O . ALA A 1 363 ? -13.077 6.854 1.233 1.00 96.44 363 ALA A O 1
ATOM 2927 N N . TYR A 1 364 ? -14.893 8.017 0.604 1.00 94.69 364 TYR A N 1
ATOM 2928 C CA . TYR A 1 364 ? -15.010 8.786 1.835 1.00 94.69 364 TYR A CA 1
ATOM 2929 C C . TYR A 1 364 ? -16.342 8.513 2.517 1.00 94.69 364 TYR A C 1
ATOM 2931 O O . TYR A 1 364 ? -17.375 8.414 1.854 1.00 94.69 364 TYR A O 1
ATOM 2939 N N . ILE A 1 365 ? -16.310 8.430 3.844 1.00 92.81 365 ILE A N 1
ATOM 2940 C CA . ILE A 1 365 ? -17.503 8.440 4.689 1.00 92.81 365 ILE A CA 1
ATOM 2941 C C . ILE A 1 365 ? -17.323 9.564 5.698 1.00 92.81 365 ILE A C 1
ATOM 2943 O O . ILE A 1 365 ? -16.419 9.521 6.532 1.00 92.81 365 ILE A O 1
ATOM 2947 N N . ASP A 1 366 ? -18.171 10.580 5.617 1.00 89.25 366 ASP A N 1
ATOM 2948 C CA . ASP A 1 366 ? -18.267 11.579 6.672 1.00 89.25 366 ASP A CA 1
ATOM 2949 C C . ASP A 1 366 ? -19.136 11.024 7.798 1.00 89.25 366 ASP A C 1
ATOM 2951 O O . ASP A 1 366 ? -20.292 10.678 7.587 1.00 89.25 366 ASP A O 1
ATOM 2955 N N . THR A 1 367 ? -18.562 10.899 8.985 1.00 85.31 367 THR A N 1
ATOM 2956 C CA . THR A 1 367 ? -19.227 10.365 10.177 1.00 85.31 367 THR A CA 1
ATOM 2957 C C . THR A 1 367 ? -19.649 11.463 11.147 1.00 85.31 367 THR A C 1
ATOM 2959 O O . THR A 1 367 ? -20.118 11.162 12.251 1.00 85.31 367 THR A O 1
ATOM 2962 N N . THR A 1 368 ? -19.511 12.730 10.748 1.00 82.19 368 THR A N 1
ATOM 2963 C CA . THR A 1 368 ? -19.983 13.889 11.506 1.00 82.19 368 THR A CA 1
ATOM 2964 C C . THR A 1 368 ? -21.488 13.790 11.699 1.00 82.19 368 THR A C 1
ATOM 2966 O O . THR A 1 368 ? -22.243 13.619 10.745 1.00 82.19 368 THR A O 1
ATOM 2969 N N . SER A 1 369 ? -21.921 13.832 12.960 1.00 74.56 369 SER A N 1
ATOM 2970 C CA . SER A 1 369 ? -23.334 13.744 13.359 1.00 74.56 369 SER A CA 1
ATOM 2971 C C . SER A 1 369 ? -24.100 12.502 12.867 1.00 74.56 369 SER A C 1
ATOM 2973 O O . SER A 1 369 ? -25.311 12.426 13.069 1.00 74.56 369 SER A O 1
ATOM 2975 N N . GLN A 1 370 ? -23.432 11.507 12.271 1.00 72.69 370 GLN A N 1
ATOM 2976 C CA . GLN A 1 370 ? -24.074 10.264 11.850 1.00 72.69 370 GLN A CA 1
ATOM 2977 C C . GLN A 1 370 ? -24.304 9.324 13.033 1.00 72.69 370 GLN A C 1
ATOM 2979 O O . GLN A 1 370 ? -23.434 9.136 13.889 1.00 72.69 370 GLN A O 1
ATOM 2984 N N . VAL A 1 371 ? -25.463 8.666 13.038 1.00 76.00 371 VAL A N 1
ATOM 2985 C CA . VAL A 1 371 ? -25.709 7.510 13.904 1.00 76.00 371 VAL A CA 1
ATOM 2986 C C . VAL A 1 371 ? -25.130 6.243 13.270 1.00 76.00 371 VAL A C 1
ATOM 2988 O O . VAL A 1 371 ? -25.036 6.121 12.051 1.00 76.00 371 VAL A O 1
ATOM 2991 N N . ILE A 1 372 ? -24.770 5.259 14.101 1.00 76.06 372 ILE A N 1
ATOM 2992 C CA . ILE A 1 372 ? -24.130 4.002 13.665 1.00 76.06 372 ILE A CA 1
ATOM 2993 C C . ILE A 1 372 ? -24.841 3.320 12.472 1.00 76.06 372 ILE A C 1
ATOM 2995 O O . ILE A 1 372 ? -24.137 2.873 11.563 1.00 76.06 372 ILE A O 1
ATOM 2999 N N . PRO A 1 373 ? -26.187 3.213 12.427 1.00 81.81 373 PRO A N 1
ATOM 3000 C CA . PRO A 1 373 ? -26.879 2.605 11.289 1.00 81.81 373 PRO A CA 1
ATOM 3001 C C . PRO A 1 373 ? -26.609 3.295 9.945 1.00 81.81 373 PRO A C 1
ATOM 3003 O O . PRO A 1 373 ? -26.484 2.608 8.932 1.00 81.81 373 PRO A O 1
ATOM 3006 N N . ASP A 1 374 ? -26.475 4.622 9.934 1.00 84.50 374 ASP A N 1
ATOM 3007 C CA . ASP A 1 374 ? -26.250 5.390 8.706 1.00 84.50 374 ASP A CA 1
ATOM 3008 C C . ASP A 1 374 ? -24.826 5.179 8.189 1.00 84.50 374 ASP A C 1
ATOM 3010 O O . ASP A 1 374 ? -24.628 4.910 7.005 1.00 84.50 374 ASP A O 1
ATOM 3014 N N . THR A 1 375 ? -23.841 5.169 9.093 1.00 87.25 375 THR A N 1
ATOM 3015 C CA . THR A 1 375 ? -22.448 4.845 8.754 1.00 87.25 375 THR A CA 1
ATOM 3016 C C . THR A 1 375 ? -22.314 3.429 8.191 1.00 87.25 375 THR A C 1
ATOM 3018 O O . THR A 1 375 ? -21.602 3.220 7.208 1.00 87.25 375 THR A O 1
ATOM 3021 N N . LYS A 1 376 ? -23.019 2.448 8.773 1.00 92.06 376 LYS A N 1
ATOM 3022 C CA . LYS A 1 376 ? -23.042 1.064 8.268 1.00 92.06 376 LYS A CA 1
ATOM 3023 C C . LYS A 1 376 ? -23.625 0.990 6.856 1.00 92.06 376 LYS A C 1
ATOM 3025 O O . LYS A 1 376 ? -23.002 0.401 5.977 1.00 92.06 376 LYS A O 1
ATOM 3030 N N . ARG A 1 377 ? -24.763 1.652 6.621 1.00 91.94 377 ARG A N 1
ATOM 3031 C CA . ARG A 1 377 ? -25.411 1.704 5.303 1.00 91.94 377 ARG A CA 1
ATOM 3032 C C . ARG A 1 377 ? -24.508 2.339 4.247 1.00 91.94 377 ARG A C 1
ATOM 3034 O O . ARG A 1 377 ? -24.311 1.745 3.193 1.00 91.94 377 ARG A O 1
ATOM 3041 N N . ALA A 1 378 ? -23.909 3.490 4.548 1.00 92.69 378 ALA A N 1
ATOM 3042 C CA . ALA A 1 378 ? -22.986 4.163 3.635 1.00 92.69 378 ALA A CA 1
ATOM 3043 C C . ALA A 1 378 ? -21.773 3.278 3.296 1.00 92.69 378 ALA A C 1
ATOM 3045 O O . ALA A 1 378 ? -21.371 3.180 2.136 1.00 92.69 378 ALA A O 1
ATOM 3046 N N . ALA A 1 379 ? -21.214 2.587 4.294 1.00 93.69 379 ALA A N 1
ATOM 3047 C CA . ALA A 1 379 ? -20.112 1.656 4.079 1.00 93.69 379 ALA A CA 1
ATOM 3048 C C . ALA A 1 379 ? -20.516 0.468 3.194 1.00 93.69 379 ALA A C 1
ATOM 3050 O O . ALA A 1 379 ? -19.752 0.093 2.305 1.00 93.69 379 ALA A O 1
ATOM 3051 N N . GLN A 1 380 ? -21.710 -0.096 3.398 1.00 94.12 380 GLN A N 1
ATOM 3052 C CA . GLN A 1 380 ? -22.242 -1.168 2.559 1.00 94.12 380 GLN A CA 1
ATOM 3053 C C . GLN A 1 380 ? -22.453 -0.706 1.109 1.00 94.12 380 GLN A C 1
ATOM 3055 O O . GLN A 1 380 ? -22.018 -1.391 0.189 1.00 94.12 380 GLN A O 1
ATOM 3060 N N . GLU A 1 381 ? -23.046 0.470 0.888 1.00 94.00 381 GLU A N 1
ATOM 3061 C CA . GLU A 1 381 ? -23.253 1.027 -0.458 1.00 94.00 381 GLU A CA 1
ATOM 3062 C C . GLU A 1 381 ? -21.933 1.243 -1.212 1.00 94.00 381 GLU A C 1
ATOM 3064 O O . GLU A 1 381 ? -21.848 1.002 -2.420 1.00 94.00 381 GLU A O 1
ATOM 3069 N N . ILE A 1 382 ? -20.890 1.693 -0.509 1.00 94.75 382 ILE A N 1
ATOM 3070 C CA . ILE A 1 382 ? -19.538 1.809 -1.064 1.00 94.75 382 ILE A CA 1
ATOM 3071 C C . ILE A 1 382 ? -18.988 0.418 -1.387 1.00 94.75 382 ILE A C 1
ATOM 3073 O O . ILE A 1 382 ? -18.489 0.203 -2.493 1.00 94.75 382 ILE A O 1
ATOM 3077 N N . LEU A 1 383 ? -19.091 -0.531 -0.457 1.00 93.12 383 LEU A N 1
ATOM 3078 C CA . LEU A 1 383 ? -18.572 -1.880 -0.651 1.00 93.12 383 LEU A CA 1
ATOM 3079 C C . LEU A 1 383 ? -19.222 -2.563 -1.862 1.00 93.12 383 LEU A C 1
ATOM 3081 O O . LEU A 1 383 ? -18.503 -3.006 -2.753 1.00 93.12 383 LEU A O 1
ATOM 3085 N N . ASP A 1 384 ? -20.551 -2.541 -1.961 1.00 90.50 384 ASP A N 1
ATOM 3086 C CA . ASP A 1 384 ? -21.311 -3.138 -3.069 1.00 90.50 384 ASP A CA 1
ATOM 3087 C C . ASP A 1 384 ? -21.004 -2.464 -4.424 1.00 90.50 384 ASP A C 1
ATOM 3089 O O . ASP A 1 384 ? -21.065 -3.097 -5.484 1.00 90.50 384 ASP A O 1
ATOM 3093 N N . ARG A 1 385 ? -20.627 -1.177 -4.416 1.00 88.12 385 ARG A N 1
ATOM 3094 C CA . ARG A 1 385 ? -20.225 -0.442 -5.626 1.00 88.12 385 ARG A CA 1
ATOM 3095 C C . ARG A 1 385 ? -18.870 -0.895 -6.165 1.00 88.12 385 ARG A C 1
ATOM 3097 O O . ARG A 1 385 ? -18.701 -0.960 -7.386 1.00 88.12 385 ARG A O 1
ATOM 3104 N N . TYR A 1 386 ? -17.900 -1.145 -5.287 1.00 83.56 386 TYR A N 1
ATOM 3105 C CA . TYR A 1 386 ? -16.501 -1.359 -5.677 1.00 83.56 386 TYR A CA 1
ATOM 3106 C C . TYR A 1 386 ? -16.063 -2.825 -5.639 1.00 83.56 386 TYR A C 1
ATOM 3108 O O . TYR A 1 386 ? -15.230 -3.216 -6.456 1.00 83.56 386 TYR A O 1
ATOM 3116 N N . ILE A 1 387 ? -16.646 -3.634 -4.758 1.00 79.81 387 ILE A N 1
ATOM 3117 C CA . ILE A 1 387 ? -16.367 -5.062 -4.607 1.00 79.81 387 ILE A CA 1
ATOM 3118 C C . ILE A 1 387 ? -17.653 -5.830 -4.922 1.00 79.81 387 ILE A C 1
ATOM 3120 O O . ILE A 1 387 ? -18.524 -6.024 -4.076 1.00 79.81 387 ILE A O 1
ATOM 3124 N N . LYS A 1 388 ? -17.793 -6.244 -6.185 1.00 64.56 388 LYS A N 1
ATOM 3125 C CA . LYS A 1 388 ? -18.938 -7.050 -6.622 1.00 64.56 388 LYS A CA 1
ATOM 3126 C C . LYS A 1 388 ? -18.730 -8.494 -6.179 1.00 64.56 388 LYS A C 1
ATOM 3128 O O . LYS A 1 388 ? -17.807 -9.130 -6.674 1.00 64.56 388 LYS A O 1
ATOM 3133 N N . ASN A 1 389 ? -19.632 -8.991 -5.334 1.00 59.34 389 ASN A N 1
ATOM 3134 C CA . ASN A 1 389 ? -19.653 -10.368 -4.833 1.00 59.34 389 ASN A CA 1
ATOM 3135 C C . ASN A 1 389 ? -18.359 -10.748 -4.098 1.00 59.34 389 ASN A C 1
ATOM 3137 O O . ASN A 1 389 ? -17.582 -11.553 -4.612 1.00 59.34 389 ASN A O 1
ATOM 3141 N N . PHE A 1 390 ? -18.136 -10.146 -2.924 1.00 62.75 390 PHE A N 1
ATOM 3142 C CA . PHE A 1 390 ? -17.201 -10.738 -1.971 1.00 62.75 390 PHE A CA 1
ATOM 3143 C C . PHE A 1 390 ? -17.825 -11.946 -1.305 1.00 62.75 390 PHE A C 1
ATOM 3145 O O . PHE A 1 390 ? -19.057 -11.927 -1.055 1.00 62.75 390 PHE A O 1
#

Foldseek 3Di:
DQAQFEEEEAEDPDPPDPLVVVQVLVVLVVVRGHHPPNLSSDPCSVVVVVVCVVVVDDCCCVNPVCRLVNGGQEYEYEPADDDPCPVVSCCCNQPVVNHAYEYEAAPPDDDDVCLVVDPGPRYDYDYDDPVCSSVSVVVSCCQGVAQLALQLAEEEEEAPPLCLVLQLVLVQVVCVVVVFFEDEQQVVCLVPQAGDAPVVCVRGQEYEAEPPHSHDLRVCCDPPVQDQDPDDDALLRSLLSSLVSLQCCCVRPRVVPSRGRYYYYDDLLCSLQQSVLRCVVVVHDDDSVNSCPRNSNVVCLSHDYQEYEYRAEQLVVLLVSVVVDPDRPDRPSSDSVSSNSSNCLSPDPVSVCSRVVNNHHYHYDYCYVDDSVVSNVVSVVVCCVRPPPD

pLDDT: mean 87.97, std 10.78, range [31.56, 98.56]

Secondary structure (DSSP, 8-state):
-PPPPEEEEE----TT--HHHHHHHHHHHTTTSEETTGGGG-TTHHHHHHHHHHTT--HHIIIIIIIIITT-SEEEEE-SS--HHHHHHHHIIIIIS---EEEEEETT----HHHHT---TTEEEEEE-TTTHHHHHHHHHHHHTS---EEEEEEEEESTTSSHHHHHHHHHHHHHHTT--EEEHHHHHHHH-SPPPHHHHTT-SEEEEESS-SSHHHHHIIIIISSSSS----HHHHHHHHHHHHHHHIIIIITT-TTSEEEEES-HHHHHHHHHHHHHHHT----HHHHHHSHHHHHHHHS-EEEEEEEE--HHHHHHHHHTSPP-TT-GGGSHHHHHHHHHHHH-HHHHHHHHTTTPEEEEEE-TT--HHHHHHHHHHHHHHHSS--